Protein AF-A0A146LK96-F1 (afdb_monomer_lite)

Radius of gyration: 22.68 Å; chains: 1; bounding box: 62×54×63 Å

Secondary structure (DSSP, 8-state):
-EEETTEEEEEE---SSS---TTS-TT-EEEEEETTT--EEEEEE-SS-EEEEES--TT-EETTEEEEEEEESTT-EEEEETTT--EEEE---SSSPPPSEEPPPEEE--SSSSSS-EEEEEEE-STT-EEEEEE-TTT--EEE-PBPPTT-SEEEEEEEETTTTEEEEEEE-SSS-PPPEEEEEEGGGTS--PPPPTTGGGG----HHHHHHHHH-TTEETTEEEEEEEES-TTTT-EEEEEEE-TT--EEEEEEEETEEEPPPEEEEETTTEEEEEEEEEEEE--TT--EETTEEEEEEEEEEEEEEE-TT--EEEEEEEEEEEEEEEETTEEES-GGGGGGSEEEE-SSSSSPPEEEEEEEEEE-SSS-GGG---GGGGGG-EEEEEEEEE-HHHHHHHHHHHHHT-

Organism: Lygus hesperus (NCBI:txid30085)

Structure (mmCIF, N/CA/C/O backbone):
data_AF-A0A146LK96-F1
#
_entry.id   AF-A0A146LK96-F1
#
loop_
_atom_site.group_PDB
_atom_site.id
_atom_site.type_symbol
_atom_site.label_atom_id
_atom_site.label_alt_id
_atom_site.label_comp_id
_atom_site.label_asym_id
_atom_site.label_entity_id
_atom_site.label_seq_id
_atom_site.pdbx_PDB_ins_code
_atom_site.Cartn_x
_atom_site.Cartn_y
_atom_site.Cartn_z
_atom_site.occupancy
_atom_site.B_iso_or_equiv
_atom_site.auth_seq_id
_atom_site.auth_comp_id
_atom_site.auth_asym_id
_atom_site.auth_atom_id
_atom_site.pdbx_PDB_model_num
ATOM 1 N N . MET A 1 1 ? -0.748 -5.643 -0.267 1.00 84.88 1 MET A N 1
ATOM 2 C CA . MET A 1 1 ? -0.883 -7.113 -0.404 1.00 84.88 1 MET A CA 1
ATOM 3 C C . MET A 1 1 ? -1.086 -7.714 0.970 1.00 84.88 1 MET A C 1
ATOM 5 O O . MET A 1 1 ? -0.495 -7.195 1.906 1.00 84.88 1 MET A O 1
ATOM 9 N N . HIS A 1 2 ? -1.864 -8.790 1.084 1.00 86.25 2 HIS A N 1
ATOM 10 C CA . HIS A 1 2 ? -2.071 -9.512 2.345 1.00 86.25 2 HIS A CA 1
ATOM 11 C C . HIS A 1 2 ? -2.011 -11.022 2.123 1.00 86.25 2 HIS A C 1
ATOM 13 O O . HIS A 1 2 ? -2.404 -11.497 1.060 1.00 86.25 2 HIS A O 1
ATOM 19 N N . VAL A 1 3 ? -1.558 -11.764 3.135 1.00 86.00 3 VAL A N 1
ATOM 20 C CA . VAL A 1 3 ? -1.613 -13.230 3.151 1.00 86.00 3 VAL A CA 1
ATOM 21 C C . VAL A 1 3 ? -2.747 -13.662 4.071 1.00 86.00 3 VAL A C 1
ATOM 23 O O . VAL A 1 3 ? -2.776 -13.295 5.244 1.00 86.00 3 VAL A O 1
ATOM 26 N N . VAL A 1 4 ? -3.704 -14.420 3.538 1.00 84.31 4 VAL A N 1
ATOM 27 C CA . VAL A 1 4 ? -4.855 -14.925 4.293 1.00 84.31 4 VAL A CA 1
ATOM 28 C C . VAL A 1 4 ? -5.113 -16.374 3.912 1.00 84.31 4 VAL A C 1
ATOM 30 O O . VAL A 1 4 ? -5.355 -16.673 2.748 1.00 84.31 4 VAL A O 1
ATOM 33 N N . GLY A 1 5 ? -5.050 -17.284 4.888 1.00 79.31 5 GLY A N 1
ATOM 34 C CA . GLY A 1 5 ? -5.315 -18.709 4.655 1.00 79.31 5 GLY A CA 1
ATOM 35 C C . GLY A 1 5 ? -4.403 -19.346 3.597 1.00 79.31 5 GLY A C 1
ATOM 36 O O . GLY A 1 5 ? -4.857 -20.211 2.857 1.00 79.31 5 GLY A O 1
ATOM 37 N N . GLY A 1 6 ? -3.152 -18.882 3.478 1.00 81.19 6 GLY A N 1
ATOM 38 C CA . GLY A 1 6 ? -2.201 -19.334 2.451 1.00 81.19 6 GLY A CA 1
ATOM 39 C C . GLY A 1 6 ? -2.400 -18.708 1.063 1.00 81.19 6 GLY A C 1
ATOM 40 O O . GLY A 1 6 ? -1.667 -19.040 0.133 1.00 81.19 6 GLY A O 1
ATOM 41 N N . ASN A 1 7 ? -3.359 -17.790 0.907 1.00 88.06 7 ASN A N 1
ATOM 42 C CA . ASN A 1 7 ? -3.578 -17.045 -0.329 1.00 88.06 7 ASN A CA 1
ATOM 43 C C . ASN A 1 7 ? -2.956 -15.654 -0.235 1.00 88.06 7 ASN A C 1
ATOM 45 O O . ASN A 1 7 ? -3.128 -14.950 0.760 1.00 88.06 7 ASN A O 1
ATOM 49 N N . LEU A 1 8 ? -2.288 -15.232 -1.302 1.00 90.62 8 LEU A N 1
ATOM 50 C CA . LEU A 1 8 ? -1.849 -13.863 -1.506 1.00 90.62 8 LEU A CA 1
ATOM 51 C C . LEU A 1 8 ? -2.967 -13.063 -2.175 1.00 90.62 8 LEU A C 1
ATOM 53 O O . LEU A 1 8 ? -3.308 -13.307 -3.330 1.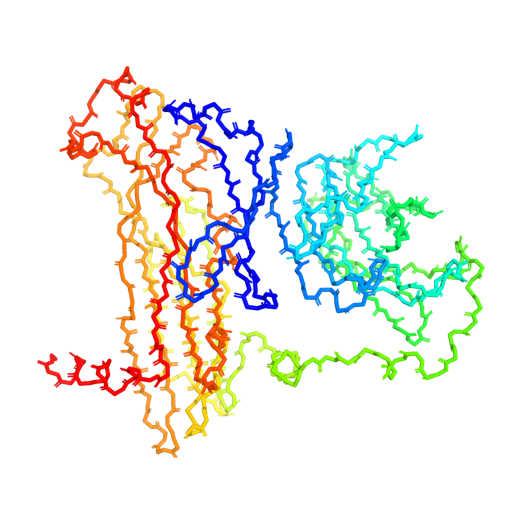00 90.62 8 LEU A O 1
ATOM 57 N N . ILE A 1 9 ? -3.505 -12.078 -1.464 1.00 91.50 9 ILE A N 1
ATOM 58 C CA . ILE A 1 9 ? -4.578 -11.208 -1.943 1.00 91.50 9 ILE A CA 1
ATOM 59 C C . ILE A 1 9 ? -3.995 -9.837 -2.288 1.00 91.50 9 ILE A C 1
ATOM 61 O O . ILE A 1 9 ? -3.316 -9.197 -1.471 1.00 91.50 9 ILE A O 1
ATOM 65 N N . THR A 1 10 ? -4.257 -9.369 -3.509 1.00 90.19 10 THR A N 1
ATOM 66 C CA . THR A 1 10 ? -3.760 -8.075 -3.985 1.00 90.19 10 THR A CA 1
ATOM 67 C C . THR A 1 10 ? -4.727 -7.360 -4.913 1.00 90.19 10 THR A C 1
ATOM 69 O O . THR A 1 10 ? -5.540 -7.968 -5.602 1.00 90.19 10 THR A O 1
ATOM 72 N N . ILE A 1 11 ? -4.593 -6.039 -4.949 1.00 90.88 11 ILE A N 1
ATOM 73 C CA . ILE A 1 11 ? -5.213 -5.186 -5.953 1.00 90.88 11 ILE A CA 1
ATOM 74 C C . ILE A 1 11 ? -4.393 -5.253 -7.242 1.00 90.88 11 ILE A C 1
ATOM 76 O O . ILE A 1 11 ? -3.165 -5.165 -7.189 1.00 90.88 11 ILE A O 1
ATOM 80 N N . LEU A 1 12 ? -5.079 -5.338 -8.382 1.00 89.88 12 LEU A N 1
ATOM 81 C CA . LEU A 1 12 ? -4.515 -5.094 -9.708 1.00 89.88 12 LEU A CA 1
ATOM 82 C C . LEU A 1 12 ? -5.312 -3.996 -10.415 1.00 89.88 12 LEU A C 1
ATOM 84 O O . LEU A 1 12 ? -6.538 -3.936 -10.311 1.00 89.88 12 LEU A O 1
ATOM 88 N N . HIS A 1 13 ? -4.622 -3.150 -11.174 1.00 87.62 13 HIS A N 1
ATOM 89 C CA . HIS A 1 13 ? -5.243 -2.112 -11.998 1.00 87.62 13 HIS A CA 1
ATOM 90 C C . HIS A 1 13 ? -5.208 -2.488 -13.468 1.00 87.62 13 HIS A C 1
ATOM 92 O O . HIS A 1 13 ? -4.282 -3.156 -13.924 1.00 87.62 13 HIS A O 1
ATOM 98 N N . ASN A 1 14 ? -6.203 -2.016 -14.214 1.00 87.62 14 ASN A N 1
ATOM 99 C CA . ASN A 1 14 ? -6.182 -2.133 -15.662 1.00 87.62 14 ASN A CA 1
ATOM 100 C C . ASN A 1 14 ? -5.191 -1.131 -16.274 1.00 87.62 14 ASN A C 1
ATOM 102 O O . ASN A 1 14 ? -4.849 -0.110 -15.669 1.00 87.62 14 ASN A O 1
ATOM 106 N N . ALA A 1 15 ? -4.733 -1.427 -17.485 1.00 89.00 15 ALA A N 1
ATOM 107 C CA . ALA A 1 15 ? -3.847 -0.555 -18.231 1.00 89.00 15 ALA A CA 1
ATOM 108 C C . ALA A 1 15 ? -4.572 0.744 -18.615 1.00 89.00 15 ALA A C 1
ATOM 110 O O . ALA A 1 15 ? -5.647 0.718 -19.213 1.00 89.00 15 ALA A O 1
ATOM 111 N N . ARG A 1 16 ? -3.979 1.890 -18.269 1.00 87.56 16 ARG A N 1
ATOM 112 C CA . ARG A 1 16 ? -4.453 3.214 -18.692 1.00 87.56 16 ARG A CA 1
ATOM 113 C C . ARG A 1 16 ? -4.063 3.509 -20.137 1.00 87.56 16 ARG A C 1
ATOM 115 O O . ARG A 1 16 ? -4.806 4.172 -20.854 1.00 87.56 16 ARG A O 1
ATOM 122 N N . TRP A 1 17 ? -2.907 3.002 -20.553 1.00 88.50 17 TRP A N 1
ATOM 123 C CA . TRP A 1 17 ? -2.416 3.069 -21.921 1.00 88.50 17 TRP A CA 1
ATOM 124 C C . TRP A 1 17 ? -2.195 1.663 -22.470 1.00 88.50 17 TRP A C 1
ATOM 126 O O . TRP A 1 17 ? -1.973 0.716 -21.721 1.00 88.50 17 TRP A O 1
ATOM 136 N N . GLY A 1 18 ? -2.204 1.538 -23.793 1.00 85.88 18 GLY A N 1
ATOM 137 C CA . GLY A 1 18 ? -1.916 0.273 -24.456 1.00 85.88 18 GLY A CA 1
ATOM 138 C C . GLY A 1 18 ? -3.118 -0.648 -24.603 1.00 85.88 18 GLY A C 1
ATOM 139 O O . GLY A 1 18 ? -4.247 -0.192 -24.794 1.00 85.88 18 GLY A O 1
ATOM 140 N N . VAL A 1 19 ? -2.849 -1.951 -24.608 1.00 83.00 19 VAL A N 1
ATOM 141 C CA . VAL A 1 19 ? -3.845 -2.980 -24.899 1.00 83.00 19 VAL A CA 1
ATOM 142 C C . VAL A 1 19 ? -4.764 -3.149 -23.696 1.00 83.00 19 VAL A C 1
ATOM 144 O O . VAL A 1 19 ? -4.361 -3.669 -22.656 1.00 83.00 19 VAL A O 1
ATOM 147 N N . ALA A 1 20 ? -6.027 -2.759 -23.860 1.00 71.44 20 ALA A N 1
ATOM 148 C CA . ALA A 1 20 ? -7.072 -3.114 -22.913 1.00 71.44 20 ALA A CA 1
ATOM 149 C C . ALA A 1 20 ? -7.399 -4.604 -23.064 1.00 71.44 20 ALA A C 1
ATOM 151 O O . ALA A 1 20 ? -7.833 -5.060 -24.125 1.00 71.44 20 ALA A O 1
ATOM 152 N N . LEU A 1 21 ? -7.188 -5.369 -21.999 1.00 76.62 21 LEU A N 1
ATOM 153 C CA . LEU A 1 21 ? -7.525 -6.786 -21.965 1.00 76.62 21 LEU A CA 1
ATOM 154 C C . LEU A 1 21 ? -9.000 -6.945 -21.539 1.00 76.62 21 LEU A C 1
ATOM 156 O O . LEU A 1 21 ? -9.352 -6.477 -20.457 1.00 76.62 21 LEU A O 1
ATOM 160 N N . PRO A 1 22 ? -9.866 -7.618 -22.331 1.00 71.50 22 PRO A N 1
ATOM 161 C CA . PRO A 1 22 ? -11.317 -7.672 -22.087 1.00 71.50 22 PRO A CA 1
ATOM 162 C C . PRO A 1 22 ? -11.734 -8.244 -20.725 1.00 71.50 22 PRO A C 1
ATOM 164 O O . PRO A 1 22 ? -12.821 -7.947 -20.240 1.00 71.50 22 PRO A O 1
ATOM 167 N N . HIS A 1 23 ? -10.881 -9.067 -20.110 1.00 74.44 23 HIS A N 1
ATOM 168 C CA . HIS A 1 23 ? -11.123 -9.669 -18.797 1.00 74.44 23 HIS A CA 1
ATOM 169 C C . HIS A 1 23 ? -11.017 -8.644 -17.646 1.00 74.44 23 HIS A C 1
ATOM 171 O O . HIS A 1 23 ? -11.586 -8.837 -16.567 1.00 74.44 23 HIS A O 1
ATOM 177 N N . PHE A 1 24 ? -10.300 -7.538 -17.853 1.00 79.69 24 PHE A N 1
ATOM 178 C CA . PHE A 1 24 ? -10.073 -6.540 -16.818 1.00 79.69 24 PHE A CA 1
ATOM 179 C C . PHE A 1 24 ? -11.104 -5.418 -16.926 1.00 79.69 24 PHE A C 1
ATOM 181 O O . PHE A 1 24 ? -11.207 -4.723 -17.937 1.00 79.69 24 PHE A O 1
ATOM 188 N N . SER A 1 25 ? -11.860 -5.219 -15.845 1.00 82.25 25 SER A N 1
ATOM 189 C CA . SER A 1 25 ? -12.738 -4.056 -15.695 1.00 82.25 25 SER A CA 1
ATOM 190 C C . SER A 1 25 ? -11.924 -2.752 -15.770 1.00 82.25 25 SER A C 1
ATOM 192 O O . SER A 1 25 ? -10.745 -2.764 -15.412 1.00 82.25 25 SER A O 1
ATOM 194 N N . PRO A 1 26 ? -12.508 -1.610 -16.184 1.00 80.56 26 PRO A N 1
ATOM 195 C CA . PRO A 1 26 ? -11.809 -0.322 -16.212 1.00 80.56 26 PRO A CA 1
ATOM 196 C C . PRO A 1 26 ? -11.127 0.051 -14.887 1.00 80.56 26 PRO A C 1
ATOM 198 O O . PRO A 1 26 ? -10.020 0.578 -14.896 1.00 80.56 26 PRO A O 1
ATOM 201 N N . GLY A 1 27 ? -11.751 -0.272 -13.748 1.00 83.44 27 GLY A N 1
ATOM 202 C CA . GLY A 1 27 ? -11.174 -0.037 -12.420 1.00 83.44 27 GLY A CA 1
ATOM 203 C C . GLY A 1 27 ? -10.098 -1.047 -12.005 1.00 83.44 27 GLY A C 1
ATOM 204 O O . GLY A 1 27 ? -9.412 -0.831 -11.013 1.00 83.44 27 GLY A O 1
ATOM 205 N N . GLY A 1 28 ? -9.911 -2.143 -12.741 1.00 90.69 28 GLY A N 1
ATOM 206 C CA . GLY A 1 28 ? -9.121 -3.285 -12.290 1.00 90.69 28 GLY A CA 1
ATOM 207 C C . GLY A 1 28 ? -9.921 -4.186 -11.349 1.00 90.69 28 GLY A C 1
ATOM 208 O O . GLY A 1 28 ? -11.074 -4.514 -11.638 1.00 90.69 28 GLY A O 1
ATOM 209 N N . GLY A 1 29 ? -9.311 -4.625 -10.251 1.00 93.25 29 GLY A N 1
ATOM 210 C CA . GLY A 1 29 ? -9.938 -5.580 -9.347 1.00 93.25 29 GLY A CA 1
ATOM 211 C C . GLY A 1 29 ? -9.038 -6.103 -8.236 1.00 93.25 29 GLY A C 1
ATOM 212 O O . GLY A 1 29 ? -7.952 -5.578 -7.985 1.00 93.25 29 GLY A O 1
ATOM 213 N N . VAL A 1 30 ? -9.518 -7.148 -7.571 1.00 94.19 30 VAL A N 1
ATOM 214 C CA . VAL A 1 30 ? -8.775 -7.900 -6.556 1.00 94.19 30 VAL A CA 1
ATOM 215 C C . VAL A 1 30 ? -8.559 -9.319 -7.053 1.00 94.19 30 VAL A C 1
ATOM 217 O O . VAL A 1 30 ? -9.504 -9.976 -7.482 1.00 94.19 30 VAL A O 1
ATOM 220 N N . ILE A 1 31 ? -7.322 -9.792 -6.968 1.00 93.75 31 ILE A N 1
ATOM 221 C CA . ILE A 1 31 ? -6.943 -11.171 -7.266 1.00 93.75 31 ILE A CA 1
ATOM 222 C C . ILE A 1 31 ? -6.518 -11.871 -5.979 1.00 93.75 31 ILE A C 1
ATOM 224 O O . ILE A 1 31 ? -5.893 -11.255 -5.108 1.00 93.75 31 ILE A O 1
ATOM 228 N N . ALA A 1 32 ? -6.830 -13.157 -5.878 1.00 94.25 32 ALA A N 1
ATOM 229 C CA . ALA A 1 32 ? -6.197 -14.056 -4.927 1.00 94.25 32 ALA A CA 1
ATOM 230 C C . ALA A 1 32 ? -5.365 -15.091 -5.678 1.00 94.25 32 ALA A C 1
ATOM 232 O O . ALA A 1 32 ? -5.856 -15.741 -6.600 1.00 94.25 32 ALA A O 1
ATOM 233 N N . LEU A 1 33 ? -4.112 -15.241 -5.261 1.00 92.94 33 LEU A N 1
ATOM 234 C CA . LEU A 1 33 ? -3.177 -16.232 -5.774 1.00 92.94 33 LEU A CA 1
ATOM 235 C C . LEU A 1 33 ? -2.846 -17.224 -4.667 1.00 92.94 33 LEU A C 1
ATOM 237 O O . LEU A 1 33 ? -2.623 -16.830 -3.523 1.00 92.94 33 LEU A O 1
ATOM 241 N N . LEU A 1 34 ? -2.772 -18.504 -4.995 1.00 90.62 34 LEU A N 1
ATOM 242 C CA . LEU A 1 34 ? -2.394 -19.523 -4.033 1.00 90.62 34 LEU A CA 1
ATOM 243 C C . LEU A 1 34 ? -0.894 -19.414 -3.742 1.00 90.62 34 LEU A C 1
ATOM 245 O O . LEU A 1 34 ? -0.073 -19.541 -4.647 1.00 90.62 34 LEU A O 1
ATOM 249 N N . GLY A 1 35 ? -0.511 -19.204 -2.482 1.00 85.62 35 GLY A N 1
ATOM 250 C CA . GLY A 1 35 ? 0.873 -18.894 -2.113 1.00 85.62 35 GLY A CA 1
ATOM 251 C C . GLY A 1 35 ? 1.894 -19.950 -2.546 1.00 85.62 35 GLY A C 1
ATOM 252 O O . GLY A 1 35 ? 3.006 -19.619 -2.945 1.00 85.62 35 GLY A O 1
ATOM 253 N N . LYS A 1 36 ? 1.492 -21.226 -2.551 1.00 84.31 36 LYS A N 1
ATOM 254 C CA . LYS A 1 36 ? 2.382 -22.360 -2.846 1.00 84.31 36 LYS A CA 1
ATOM 255 C C . LYS A 1 36 ? 2.868 -22.430 -4.300 1.00 84.31 36 LYS A C 1
ATOM 257 O O . LYS A 1 36 ? 3.924 -22.997 -4.554 1.00 84.31 36 LYS A O 1
ATOM 262 N N . ASN A 1 37 ? 2.070 -21.958 -5.259 1.00 87.75 37 ASN A N 1
ATOM 263 C CA . ASN A 1 37 ? 2.332 -22.159 -6.691 1.00 87.75 37 ASN A CA 1
ATOM 264 C C . ASN A 1 37 ? 1.938 -20.973 -7.584 1.00 87.75 37 ASN A C 1
ATOM 266 O O . ASN A 1 37 ? 2.290 -20.968 -8.759 1.00 87.75 37 ASN A O 1
ATOM 270 N N . GLY A 1 38 ? 1.259 -19.963 -7.040 1.00 89.25 38 GLY A N 1
ATOM 271 C CA . GLY A 1 38 ? 0.837 -18.772 -7.767 1.00 89.25 38 GLY A CA 1
ATOM 272 C C . GLY A 1 38 ? -0.411 -18.956 -8.629 1.00 89.25 38 GLY A C 1
ATOM 273 O O . GLY A 1 38 ? -0.715 -18.051 -9.402 1.00 89.25 38 GLY A O 1
ATOM 274 N N . ASP A 1 39 ? -1.131 -20.078 -8.512 1.00 93.06 39 ASP A N 1
ATOM 275 C CA . ASP A 1 39 ? -2.375 -20.290 -9.261 1.00 93.06 39 ASP A CA 1
ATOM 276 C C . ASP A 1 39 ? -3.440 -19.265 -8.852 1.00 93.06 39 ASP A C 1
ATOM 278 O O . ASP A 1 39 ? -3.575 -18.930 -7.672 1.00 93.06 39 ASP A O 1
ATOM 282 N N . GLU A 1 40 ? -4.230 -18.792 -9.818 1.00 93.75 40 GLU A N 1
ATOM 283 C CA . GLU A 1 40 ? -5.379 -17.934 -9.532 1.00 93.75 40 GLU A CA 1
ATOM 284 C C . GLU A 1 40 ? -6.447 -18.721 -8.764 1.00 93.75 40 GLU A C 1
ATOM 286 O O . GLU A 1 40 ? -6.955 -19.739 -9.232 1.00 93.75 40 GLU A O 1
ATOM 291 N N . VAL A 1 41 ? -6.796 -18.222 -7.579 1.00 94.44 41 VAL A N 1
ATOM 292 C CA . VAL A 1 41 ? -7.909 -18.735 -6.775 1.00 94.44 41 VAL A CA 1
ATOM 293 C C . VAL A 1 41 ? -9.206 -18.055 -7.199 1.00 94.44 41 VAL A C 1
ATOM 295 O O . VAL A 1 41 ? -10.214 -18.723 -7.417 1.00 94.44 41 VAL A O 1
ATOM 298 N N . TYR A 1 42 ? -9.183 -16.724 -7.313 1.00 94.94 42 TYR A N 1
ATOM 299 C CA . TYR A 1 42 ? -10.301 -15.938 -7.826 1.00 94.94 42 TYR A CA 1
ATOM 300 C C . TYR A 1 42 ? -9.849 -14.571 -8.355 1.00 94.94 42 TYR A C 1
ATOM 302 O O . TYR A 1 42 ? -8.858 -13.996 -7.892 1.00 94.94 42 TYR A O 1
ATOM 310 N N . TRP A 1 43 ? -10.674 -14.005 -9.239 1.00 94.19 43 TRP A N 1
ATOM 311 C CA . TRP A 1 43 ? -10.613 -12.621 -9.701 1.00 94.19 43 TRP A CA 1
ATOM 312 C C . TRP A 1 43 ? -11.939 -11.897 -9.443 1.00 94.19 43 TRP A C 1
ATOM 314 O O . TRP A 1 43 ? -13.004 -12.338 -9.875 1.00 94.19 43 TRP A O 1
ATOM 324 N N . VAL A 1 44 ? -11.868 -10.742 -8.780 1.00 94.31 44 VAL A N 1
ATOM 325 C CA . VAL A 1 44 ? -13.012 -9.862 -8.515 1.00 94.31 44 VAL A CA 1
ATOM 326 C C . VAL A 1 44 ? -12.832 -8.560 -9.272 1.00 94.31 44 VAL A C 1
ATOM 328 O O . VAL A 1 44 ? -12.083 -7.676 -8.855 1.00 94.31 44 VAL A O 1
ATOM 331 N N . ALA A 1 45 ? -13.549 -8.428 -10.384 1.00 93.06 45 ALA A N 1
ATOM 332 C CA . ALA A 1 45 ? -13.553 -7.216 -11.188 1.00 93.06 45 ALA A CA 1
ATOM 333 C C . ALA A 1 45 ? -14.266 -6.064 -10.457 1.00 93.06 45 ALA A C 1
ATOM 335 O O . ALA A 1 45 ? -15.398 -6.210 -9.995 1.00 93.06 45 ALA A O 1
ATOM 336 N N . LEU A 1 46 ? -13.625 -4.894 -10.401 1.00 91.75 46 LEU A N 1
ATOM 337 C CA . LEU A 1 46 ? -14.169 -3.688 -9.780 1.00 91.75 46 LEU A CA 1
ATOM 338 C C . LEU A 1 46 ? -14.356 -2.589 -10.821 1.00 91.75 46 LEU A C 1
ATOM 340 O O . LEU A 1 46 ? -13.456 -2.282 -11.602 1.00 91.75 46 LEU A O 1
ATOM 344 N N . SER A 1 47 ? -15.537 -1.972 -10.836 1.00 88.00 47 SER A N 1
ATOM 345 C CA . SER A 1 47 ? -15.849 -0.863 -11.750 1.00 88.00 47 SER A CA 1
ATOM 346 C C . SER A 1 47 ? -15.163 0.449 -11.357 1.00 88.00 47 SER A C 1
ATOM 348 O O . SER A 1 47 ? -15.075 1.361 -12.170 1.00 88.00 47 SER A O 1
ATOM 350 N N . VAL A 1 48 ? -14.715 0.553 -10.105 1.00 89.12 48 VAL A N 1
ATOM 351 C CA . VAL A 1 48 ? -14.001 1.704 -9.540 1.00 89.12 48 VAL A CA 1
ATOM 352 C C . VAL A 1 48 ? -12.562 1.293 -9.275 1.00 89.12 48 VAL A C 1
ATOM 354 O O . VAL A 1 48 ? -12.328 0.149 -8.896 1.00 89.12 48 VAL A O 1
ATOM 357 N N . MET A 1 49 ? -11.618 2.218 -9.449 1.00 88.94 49 MET A N 1
ATOM 358 C CA . MET A 1 49 ? -10.211 1.971 -9.156 1.00 88.94 49 MET A CA 1
ATOM 359 C C . MET A 1 49 ? -10.005 1.750 -7.645 1.00 88.94 49 MET A C 1
ATOM 361 O O . MET A 1 49 ? -10.200 2.685 -6.859 1.00 88.94 49 MET A O 1
ATOM 365 N N . PRO A 1 50 ? -9.631 0.536 -7.202 1.00 91.06 50 PRO A N 1
ATOM 366 C CA . PRO A 1 50 ? -9.299 0.279 -5.808 1.00 91.06 50 PRO A CA 1
ATOM 367 C C . PRO A 1 50 ? -7.943 0.918 -5.485 1.00 91.06 50 PRO A C 1
ATOM 369 O O . PRO A 1 50 ? -7.001 0.831 -6.263 1.00 91.06 50 PRO A O 1
ATOM 372 N N . ARG A 1 51 ? -7.817 1.576 -4.340 1.00 86.38 51 ARG A N 1
ATOM 373 C CA . ARG A 1 51 ? -6.588 2.251 -3.900 1.00 86.38 51 ARG A CA 1
ATOM 374 C C . ARG A 1 51 ? -5.886 1.522 -2.769 1.00 86.38 51 ARG A C 1
ATOM 376 O O . ARG A 1 51 ? -4.670 1.625 -2.649 1.00 86.38 51 ARG A O 1
ATOM 383 N N . TYR A 1 52 ? -6.653 0.815 -1.951 1.00 87.06 52 TYR A N 1
ATOM 384 C CA . TYR A 1 52 ? -6.169 0.187 -0.737 1.00 87.06 52 TYR A CA 1
ATOM 385 C C . TYR A 1 52 ? -6.975 -1.074 -0.443 1.00 87.06 52 TYR A C 1
ATOM 387 O O . TYR A 1 52 ? -8.181 -1.126 -0.699 1.00 87.06 52 TYR A O 1
ATOM 395 N N . ILE A 1 53 ? -6.296 -2.090 0.074 1.00 87.56 53 ILE A N 1
ATOM 396 C CA . ILE A 1 53 ? -6.908 -3.318 0.571 1.00 87.56 53 ILE A CA 1
ATOM 397 C C . ILE A 1 53 ? -6.301 -3.624 1.930 1.00 87.56 53 ILE A C 1
ATOM 399 O O . ILE A 1 53 ? -5.092 -3.478 2.091 1.00 87.56 53 ILE A O 1
ATOM 403 N N . ASP A 1 54 ? -7.137 -4.055 2.866 1.00 85.31 54 ASP A N 1
ATOM 404 C CA . ASP A 1 54 ? -6.722 -4.482 4.195 1.00 85.31 54 ASP A CA 1
ATOM 405 C C . ASP A 1 54 ? -7.472 -5.742 4.608 1.00 85.31 54 ASP A C 1
ATOM 407 O O . ASP A 1 54 ? -8.691 -5.737 4.759 1.00 85.31 54 ASP A O 1
ATOM 411 N N . CYS A 1 55 ? -6.730 -6.835 4.770 1.00 82.50 55 CYS A N 1
ATOM 412 C CA . CYS A 1 55 ? -7.257 -8.108 5.257 1.00 82.50 55 CYS A CA 1
ATOM 413 C C . CYS A 1 55 ? -6.856 -8.413 6.710 1.00 82.50 55 CYS A C 1
ATOM 415 O O . CYS A 1 55 ? -7.091 -9.522 7.188 1.00 82.50 55 CYS A O 1
ATOM 417 N N . SER A 1 56 ? -6.200 -7.473 7.386 1.00 73.69 56 SER A N 1
ATOM 418 C CA . SER A 1 56 ? -5.792 -7.529 8.795 1.00 73.69 56 SER A CA 1
ATOM 419 C C . SER A 1 56 ? -6.781 -6.837 9.731 1.00 73.69 56 SER A C 1
ATOM 421 O O . SER A 1 56 ? -6.541 -6.783 10.929 1.00 73.69 56 SER A O 1
ATOM 423 N N . ILE A 1 57 ? -7.922 -6.349 9.238 1.00 65.81 57 ILE A N 1
ATOM 424 C CA . ILE A 1 57 ? -9.014 -5.902 10.111 1.00 65.81 57 ILE A CA 1
ATOM 425 C C . ILE A 1 57 ? -9.617 -7.149 10.779 1.00 65.81 57 ILE A C 1
ATOM 427 O O . ILE A 1 57 ? -10.508 -7.808 10.241 1.00 65.81 57 ILE A O 1
ATOM 431 N N . LEU A 1 58 ? -9.018 -7.499 11.920 1.00 53.31 58 LEU A N 1
ATOM 432 C CA . LEU A 1 58 ? -9.030 -8.808 12.582 1.00 53.31 58 LEU A CA 1
ATOM 433 C C . LEU A 1 58 ? -10.426 -9.350 12.898 1.00 53.31 58 LEU A C 1
ATOM 435 O O . LEU A 1 58 ? -10.619 -10.564 12.872 1.00 53.31 58 LEU A O 1
ATOM 439 N N . ASP A 1 59 ? -11.401 -8.465 13.085 1.00 51.53 59 ASP A N 1
ATOM 440 C CA . ASP A 1 59 ? -12.732 -8.831 13.567 1.00 51.53 59 ASP A CA 1
ATOM 441 C C . ASP A 1 59 ? -13.854 -8.573 12.555 1.00 51.53 59 ASP A C 1
ATOM 443 O O . ASP A 1 59 ? -15.028 -8.762 12.886 1.00 51.53 59 ASP A O 1
ATOM 447 N N . LEU A 1 60 ? -13.541 -8.214 11.297 1.00 53.62 60 LEU A N 1
ATOM 448 C CA . LEU A 1 60 ? -14.562 -8.204 10.241 1.00 53.62 60 LEU A CA 1
ATOM 449 C C . LEU A 1 60 ? -14.826 -9.642 9.769 1.00 53.62 60 LEU A C 1
ATOM 451 O O . LEU A 1 60 ? -14.534 -10.049 8.643 1.00 53.62 60 LEU A O 1
ATOM 455 N N . VAL A 1 61 ? -15.354 -10.441 10.692 1.00 55.31 61 VAL A N 1
ATOM 456 C CA . VAL A 1 61 ? -15.896 -11.764 10.439 1.00 55.31 61 VAL A CA 1
ATOM 457 C C . VAL A 1 61 ? -17.343 -11.565 10.042 1.00 55.31 61 VAL A C 1
ATOM 459 O O . VAL A 1 61 ? -18.233 -11.482 10.886 1.00 55.31 61 VAL A O 1
ATOM 462 N N . VAL A 1 62 ? -17.590 -11.482 8.742 1.00 51.94 62 VAL A N 1
ATOM 463 C CA . VAL A 1 62 ? -18.962 -11.433 8.245 1.00 51.94 62 VAL A CA 1
ATOM 464 C C . VAL A 1 62 ? -19.339 -12.836 7.794 1.00 51.94 62 VAL A C 1
ATOM 466 O O . VAL A 1 62 ? -18.694 -13.416 6.922 1.00 51.94 62 VAL A O 1
ATOM 469 N N . ASN A 1 63 ? -20.367 -13.408 8.425 1.00 54.00 63 ASN A N 1
ATOM 470 C CA . ASN A 1 63 ? -20.820 -14.787 8.199 1.00 54.00 63 ASN A CA 1
ATOM 471 C C . ASN A 1 63 ? -19.741 -15.859 8.469 1.00 54.00 63 ASN A C 1
ATOM 473 O O . ASN A 1 63 ? -19.594 -16.796 7.687 1.00 54.00 63 ASN A O 1
ATOM 477 N N . ASN A 1 64 ? -18.986 -15.738 9.568 1.00 60.66 64 ASN A N 1
ATOM 478 C CA . ASN A 1 64 ? -17.917 -16.676 9.965 1.00 60.66 64 ASN A CA 1
ATOM 479 C C . ASN A 1 64 ? -16.721 -16.765 8.994 1.00 60.66 64 ASN A C 1
ATOM 481 O O . ASN A 1 64 ? -15.941 -17.713 9.070 1.00 60.66 64 ASN A O 1
ATOM 485 N N . ALA A 1 65 ? -16.545 -15.785 8.104 1.00 64.31 65 ALA A N 1
ATOM 486 C CA . ALA A 1 65 ? -15.403 -15.712 7.200 1.00 64.31 65 ALA A CA 1
ATOM 487 C C . ALA A 1 65 ? -14.625 -14.406 7.385 1.00 64.31 65 ALA A C 1
ATOM 489 O O . ALA A 1 65 ? -15.214 -13.328 7.455 1.00 64.31 65 ALA A O 1
ATOM 490 N N . LYS A 1 66 ? -13.291 -14.509 7.414 1.00 75.50 66 LYS A N 1
ATOM 491 C CA . LYS A 1 66 ? -12.384 -13.357 7.434 1.00 75.50 66 LYS A CA 1
ATOM 492 C C . LYS A 1 66 ? -12.577 -12.532 6.160 1.00 75.50 66 LYS A C 1
ATOM 494 O O . LYS A 1 66 ? -12.498 -13.075 5.050 1.00 75.50 66 LYS A O 1
ATOM 499 N N . ALA A 1 67 ? -12.828 -11.239 6.307 1.00 83.75 67 ALA A N 1
ATOM 500 C CA . ALA A 1 67 ? -13.015 -10.334 5.185 1.00 83.75 67 ALA A CA 1
ATOM 501 C C . ALA A 1 67 ? -11.801 -9.423 4.964 1.00 83.75 67 ALA A C 1
ATOM 503 O O . ALA A 1 67 ? -11.052 -9.112 5.884 1.00 83.75 67 ALA A O 1
ATOM 504 N N . CYS A 1 68 ? -11.631 -8.981 3.723 1.00 88.19 68 CYS A N 1
ATOM 505 C CA . CYS A 1 68 ? -10.755 -7.884 3.352 1.00 88.19 68 CYS A CA 1
ATOM 506 C C . CYS A 1 68 ? -11.600 -6.645 3.083 1.00 88.19 68 CYS A C 1
ATOM 508 O O . CYS A 1 68 ? -12.571 -6.708 2.326 1.00 88.19 68 CYS A O 1
ATOM 510 N N . LEU A 1 69 ? -11.210 -5.508 3.636 1.00 89.69 69 LEU A N 1
ATOM 511 C CA . LEU A 1 69 ? -11.774 -4.227 3.268 1.00 89.69 69 LEU A CA 1
ATOM 512 C C . LEU A 1 69 ? -11.069 -3.694 2.021 1.00 89.69 69 LEU A C 1
ATOM 514 O O . LEU A 1 69 ? -9.845 -3.650 1.962 1.00 89.69 69 LEU A O 1
ATOM 518 N N . ILE A 1 70 ? -11.843 -3.262 1.034 1.00 91.56 70 ILE A N 1
ATOM 519 C CA . ILE A 1 70 ? -11.351 -2.616 -0.182 1.00 91.56 70 ILE A CA 1
ATOM 520 C C . ILE A 1 70 ? -11.827 -1.174 -0.169 1.00 91.56 70 ILE A C 1
ATOM 522 O O . ILE A 1 70 ? -13.021 -0.922 -0.006 1.00 91.56 70 ILE A O 1
ATOM 526 N N . ILE A 1 71 ? -10.907 -0.247 -0.406 1.00 89.75 71 ILE A N 1
ATOM 527 C CA . ILE A 1 71 ? -11.179 1.184 -0.521 1.00 89.75 71 ILE A CA 1
ATOM 528 C C . ILE A 1 71 ? -10.736 1.637 -1.899 1.00 89.75 71 ILE A C 1
ATOM 530 O O . ILE A 1 71 ? -9.660 1.261 -2.362 1.00 89.75 71 ILE A O 1
ATOM 534 N N . GLY A 1 72 ? -11.554 2.441 -2.562 1.00 88.94 72 GLY A N 1
ATOM 535 C CA . GLY A 1 72 ? -11.295 2.941 -3.904 1.00 88.94 72 GLY A CA 1
ATOM 536 C C . GLY A 1 72 ? -11.616 4.418 -4.057 1.00 88.94 72 GLY A C 1
ATOM 537 O O . GLY A 1 72 ? -11.828 5.150 -3.092 1.00 88.94 72 GLY A O 1
ATOM 538 N N . GLU A 1 73 ? -11.628 4.862 -5.305 1.00 87.50 73 GLU A N 1
ATOM 539 C CA . GLU A 1 73 ? -11.979 6.237 -5.655 1.00 87.50 73 GLU A CA 1
ATOM 540 C C . GLU A 1 73 ? -13.427 6.592 -5.318 1.00 87.50 73 GLU A C 1
ATOM 542 O O . GLU A 1 73 ? -14.291 5.722 -5.213 1.00 87.50 73 GLU A O 1
ATOM 547 N N . ASN A 1 74 ? -13.696 7.895 -5.183 1.00 87.31 74 ASN A N 1
ATOM 548 C CA . ASN A 1 74 ? -15.043 8.438 -4.979 1.00 87.31 74 ASN A CA 1
ATOM 549 C C . ASN A 1 74 ? -15.776 7.803 -3.787 1.00 87.31 74 ASN A C 1
ATOM 551 O O . ASN A 1 74 ? -16.965 7.498 -3.872 1.00 87.31 74 ASN A O 1
ATOM 555 N N . GLY A 1 75 ? -15.042 7.540 -2.702 1.00 87.00 75 GLY A N 1
ATOM 556 C CA . GLY A 1 75 ? -15.616 6.974 -1.485 1.00 87.00 75 GLY A CA 1
ATOM 557 C C . GLY A 1 75 ? -15.965 5.492 -1.559 1.00 87.00 75 GLY A C 1
ATOM 558 O O . GLY A 1 75 ? -16.641 4.996 -0.660 1.00 87.00 75 GLY A O 1
ATOM 559 N N . TYR A 1 76 ? -15.542 4.778 -2.609 1.00 90.62 76 TYR A N 1
ATOM 560 C CA . TYR A 1 76 ? -15.813 3.351 -2.734 1.00 90.62 76 TYR A CA 1
ATOM 561 C C . TYR A 1 76 ? -15.259 2.589 -1.527 1.00 90.62 76 TYR A C 1
ATOM 563 O O . TYR A 1 76 ? -14.068 2.673 -1.230 1.00 90.62 76 TYR A O 1
ATOM 571 N N . MET A 1 77 ? -16.117 1.803 -0.876 1.00 91.31 77 MET A N 1
ATOM 572 C CA . MET A 1 77 ? -15.738 0.905 0.209 1.00 91.31 77 MET A CA 1
ATOM 573 C C . MET A 1 77 ? -16.572 -0.379 0.147 1.00 91.31 77 MET A C 1
ATOM 575 O O . MET A 1 77 ? -17.796 -0.328 -0.020 1.00 91.31 77 MET A O 1
ATOM 579 N N . SER A 1 78 ? -15.919 -1.533 0.266 1.00 92.19 78 SER A N 1
ATOM 580 C CA . SER A 1 78 ? -16.582 -2.842 0.271 1.00 92.19 78 SER A CA 1
ATOM 581 C C . SER A 1 78 ? -15.823 -3.866 1.101 1.00 92.19 78 SER A C 1
ATOM 583 O O . SER A 1 78 ? -14.593 -3.860 1.082 1.00 92.19 78 SER A O 1
ATOM 585 N N . ALA A 1 79 ? -16.539 -4.798 1.723 1.00 91.31 79 ALA A N 1
ATOM 586 C CA . ALA A 1 79 ? -15.951 -5.993 2.312 1.00 91.31 79 ALA A CA 1
ATOM 587 C C . ALA A 1 79 ? -15.983 -7.162 1.321 1.00 91.31 79 ALA A C 1
ATOM 589 O O . ALA A 1 79 ? -17.008 -7.452 0.703 1.00 91.31 79 ALA A O 1
ATOM 590 N N . LEU A 1 80 ? -14.855 -7.850 1.195 1.00 92.00 80 LEU A N 1
ATOM 591 C CA . LEU A 1 80 ? -14.633 -9.010 0.341 1.00 92.00 80 LEU A CA 1
ATOM 592 C C . LEU A 1 80 ? -14.357 -10.235 1.211 1.00 92.00 80 LEU A C 1
ATOM 594 O O . LE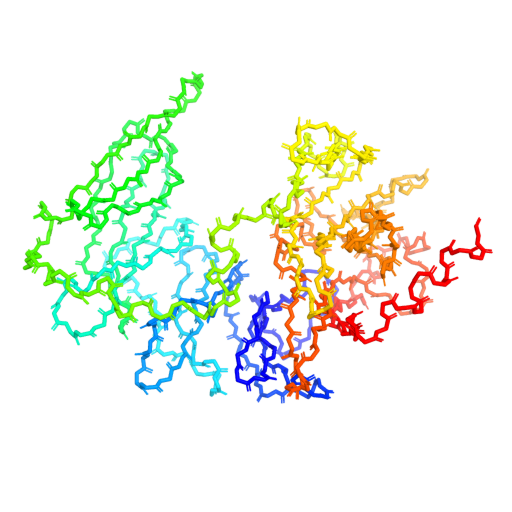U A 1 80 ? -13.487 -10.188 2.071 1.00 92.00 80 LEU A O 1
ATOM 598 N N . ASN A 1 81 ? -15.016 -11.359 0.951 1.00 89.31 81 ASN A N 1
ATOM 599 C CA . ASN A 1 81 ? -14.651 -12.632 1.563 1.00 89.31 81 ASN A CA 1
ATOM 600 C C . ASN A 1 81 ? -13.278 -13.085 1.037 1.00 89.31 81 ASN A C 1
ATOM 602 O O . ASN A 1 81 ? -13.137 -13.361 -0.155 1.00 89.31 81 ASN A O 1
ATOM 606 N N . SER A 1 82 ? -12.289 -13.179 1.930 1.00 86.81 82 SER A N 1
ATOM 607 C CA . SER A 1 82 ? -10.886 -13.476 1.587 1.00 86.81 82 SER A CA 1
ATOM 608 C C . SER A 1 82 ? -10.646 -14.881 1.018 1.00 86.81 82 SER A C 1
ATOM 610 O O . SER A 1 82 ? -9.592 -15.144 0.445 1.00 86.81 82 SER A O 1
ATOM 612 N N . VAL A 1 83 ? -11.611 -15.791 1.172 1.00 85.25 83 VAL A N 1
ATOM 613 C CA . VAL A 1 83 ? -11.517 -17.179 0.701 1.00 85.25 83 VAL A CA 1
ATOM 614 C C . VAL A 1 83 ? -12.344 -17.378 -0.566 1.00 85.25 83 VAL A C 1
ATOM 616 O O . VAL A 1 83 ? -11.855 -17.941 -1.539 1.00 85.25 83 VAL A O 1
ATOM 619 N N . ALA A 1 84 ? -13.595 -16.911 -0.564 1.00 88.19 84 ALA A N 1
ATOM 620 C CA . ALA A 1 84 ? -14.544 -17.167 -1.646 1.00 88.19 84 ALA A CA 1
ATOM 621 C C . ALA A 1 84 ? -14.491 -16.136 -2.786 1.00 88.19 84 ALA A C 1
ATOM 623 O O . ALA A 1 84 ? -15.097 -16.364 -3.829 1.00 88.19 84 ALA A O 1
ATOM 624 N N . GLY A 1 85 ? -13.846 -14.982 -2.589 1.00 91.38 85 GLY A N 1
ATOM 625 C CA . GLY A 1 85 ? -13.821 -13.924 -3.602 1.00 91.38 85 GLY A CA 1
ATOM 626 C C . GLY A 1 85 ? -15.173 -13.231 -3.808 1.00 91.38 85 GLY A C 1
ATOM 627 O O . GLY A 1 85 ? -15.420 -12.644 -4.857 1.00 91.38 85 GLY A O 1
ATOM 628 N N . LEU A 1 86 ? -16.075 -13.295 -2.826 1.00 91.44 86 LEU A N 1
ATOM 629 C CA . LEU A 1 86 ? -17.413 -12.703 -2.915 1.00 91.44 86 LEU A CA 1
ATOM 630 C C . LEU A 1 86 ? -17.477 -11.381 -2.152 1.00 91.44 86 LEU A C 1
ATOM 632 O O . LEU A 1 86 ? -17.084 -11.318 -0.985 1.00 91.44 86 LEU A O 1
ATOM 636 N N . ILE A 1 87 ? -18.001 -10.331 -2.791 1.00 91.88 87 ILE A N 1
ATOM 637 C CA . ILE A 1 87 ? -18.314 -9.073 -2.105 1.00 91.88 87 ILE A CA 1
ATOM 638 C C . ILE A 1 87 ? -19.465 -9.332 -1.135 1.00 91.88 87 ILE A C 1
ATOM 640 O O . ILE A 1 87 ? -20.559 -9.716 -1.538 1.00 91.88 87 ILE A O 1
ATOM 644 N N . ILE A 1 88 ? -19.186 -9.127 0.145 1.00 89.62 88 ILE A N 1
ATOM 645 C CA . ILE A 1 88 ? -20.109 -9.353 1.254 1.00 89.62 88 ILE A CA 1
ATOM 646 C C . ILE A 1 88 ? -21.082 -8.183 1.343 1.00 89.62 88 ILE A C 1
ATOM 648 O O . ILE A 1 88 ? -22.297 -8.359 1.361 1.00 89.62 88 ILE A O 1
ATOM 652 N N . TRP A 1 89 ? -20.523 -6.977 1.356 1.00 90.56 89 TRP A N 1
ATOM 653 C CA . TRP A 1 89 ? -21.264 -5.734 1.295 1.00 90.56 89 TRP A CA 1
ATOM 654 C C . TRP A 1 89 ? -20.440 -4.675 0.576 1.00 90.56 89 TRP A C 1
ATOM 656 O O . TRP A 1 89 ? -19.211 -4.733 0.496 1.00 90.56 89 TRP A O 1
ATOM 666 N N . LYS A 1 90 ? -21.142 -3.677 0.057 1.00 91.25 90 LYS A N 1
ATOM 667 C CA . LYS A 1 90 ? -20.576 -2.469 -0.529 1.00 91.25 90 LYS A CA 1
ATOM 668 C C . LYS A 1 90 ? -21.376 -1.302 0.016 1.00 91.25 90 LYS A C 1
ATOM 670 O O . LYS A 1 90 ? -22.604 -1.363 -0.005 1.00 91.25 90 LYS A O 1
ATOM 675 N N . ILE A 1 91 ? -20.699 -0.239 0.441 1.00 87.44 91 ILE A N 1
ATOM 676 C CA . ILE A 1 91 ? -21.399 0.965 0.885 1.00 87.44 91 ILE A CA 1
ATOM 677 C C . ILE A 1 91 ? -22.195 1.517 -0.297 1.00 87.44 91 ILE A C 1
ATOM 679 O O . ILE A 1 91 ? -21.642 1.949 -1.313 1.00 87.44 91 ILE A O 1
ATOM 683 N N . THR A 1 92 ? -23.517 1.490 -0.168 1.00 70.19 92 THR A N 1
ATOM 684 C CA . THR A 1 92 ? -24.428 2.180 -1.076 1.00 70.19 92 THR A CA 1
ATOM 685 C C . THR A 1 92 ? -24.935 3.427 -0.382 1.00 70.19 92 THR A C 1
ATOM 687 O O . THR A 1 92 ? -25.656 3.337 0.610 1.00 70.19 92 THR A O 1
ATOM 690 N N . ALA A 1 93 ? -24.585 4.595 -0.912 1.00 61.00 93 ALA A N 1
ATOM 691 C CA . ALA A 1 93 ? -25.148 5.854 -0.455 1.00 61.00 93 ALA A CA 1
ATOM 692 C C . ALA A 1 93 ? -26.599 5.953 -0.954 1.00 61.00 93 ALA A C 1
ATOM 694 O O . ALA A 1 93 ? -26.848 6.478 -2.035 1.00 61.00 93 ALA A O 1
ATOM 695 N N . LYS A 1 94 ? -27.550 5.373 -0.210 1.00 57.75 94 LYS A N 1
ATOM 696 C CA . LYS A 1 94 ? -28.975 5.453 -0.572 1.00 57.75 94 LYS A CA 1
ATOM 697 C C . LYS A 1 94 ? -29.496 6.894 -0.475 1.00 57.75 94 LYS A C 1
ATOM 699 O O . LYS A 1 94 ? -30.268 7.289 -1.336 1.00 57.75 94 LYS A O 1
ATOM 704 N N . ASP A 1 95 ? -28.973 7.691 0.467 1.00 54.94 95 ASP A N 1
ATOM 705 C CA . ASP A 1 95 ? -29.468 9.051 0.761 1.00 54.94 95 ASP A CA 1
ATOM 706 C C . ASP A 1 95 ? -28.365 10.105 1.026 1.00 54.94 95 ASP A C 1
ATOM 708 O O . ASP A 1 95 ? -28.641 11.206 1.506 1.00 54.94 95 ASP A O 1
ATOM 712 N N . SER A 1 96 ? -27.098 9.797 0.721 1.00 62.06 96 SER A N 1
ATOM 713 C CA . SER A 1 96 ? -25.962 10.713 0.922 1.00 62.06 96 SER A CA 1
ATOM 714 C C . SER A 1 96 ? -25.246 11.034 -0.387 1.00 62.06 96 SER A C 1
ATOM 716 O O . SER A 1 96 ? -25.149 10.165 -1.254 1.00 62.06 96 SER A O 1
ATOM 718 N N . PRO A 1 97 ? -24.663 12.240 -0.534 1.00 75.56 97 PRO A N 1
ATOM 719 C CA . PRO A 1 97 ? -23.668 12.458 -1.577 1.00 75.56 97 PRO A CA 1
ATOM 720 C C . PRO A 1 97 ? -22.531 11.435 -1.425 1.00 75.56 97 PRO A C 1
ATOM 722 O O . PRO A 1 97 ? -22.254 10.972 -0.320 1.00 75.56 97 PRO A O 1
ATOM 725 N N . GLN A 1 98 ? -21.872 11.079 -2.525 1.00 82.94 98 GLN A N 1
ATOM 726 C CA . GLN A 1 98 ? -20.642 10.288 -2.468 1.00 82.94 98 GLN A CA 1
ATOM 727 C C . GLN A 1 98 ? -19.487 11.200 -2.033 1.00 82.94 98 GLN A C 1
ATOM 729 O O . GLN A 1 98 ? -19.359 12.306 -2.577 1.00 82.94 98 GLN A O 1
ATOM 734 N N . PRO A 1 99 ? -18.658 10.799 -1.055 1.00 88.12 99 PRO A N 1
ATOM 735 C CA . PRO A 1 99 ? -17.479 11.573 -0.712 1.00 88.12 99 PRO A CA 1
ATOM 736 C C . PRO A 1 99 ? -16.462 11.519 -1.853 1.00 88.12 99 PRO A C 1
ATOM 738 O O . PRO A 1 99 ? -16.343 10.530 -2.573 1.00 88.12 99 PRO A O 1
ATOM 741 N N . GLN A 1 100 ? -15.690 12.591 -2.003 1.00 87.12 100 GLN A N 1
ATOM 742 C CA . GLN A 1 100 ? -14.581 12.637 -2.957 1.00 87.12 100 GLN A CA 1
ATOM 743 C C . GLN A 1 100 ? -13.462 11.681 -2.527 1.00 87.12 100 GLN A C 1
ATOM 745 O O . GLN A 1 100 ? -12.799 11.067 -3.362 1.00 87.12 100 GLN A O 1
ATOM 750 N N . ASN A 1 101 ? -13.251 11.559 -1.213 1.00 85.12 101 ASN A N 1
ATOM 751 C CA . ASN A 1 101 ? -12.232 10.701 -0.625 1.00 85.12 101 ASN A CA 1
ATOM 752 C C . ASN A 1 101 ? -12.646 10.240 0.781 1.00 85.12 101 ASN A C 1
ATOM 754 O O . ASN A 1 101 ? -13.336 10.972 1.498 1.00 85.12 101 ASN A O 1
ATOM 758 N N . VAL A 1 102 ? -12.180 9.057 1.172 1.00 89.00 102 VAL A N 1
ATOM 759 C CA . VAL A 1 102 ? -12.316 8.482 2.511 1.00 89.00 102 VAL A CA 1
ATOM 760 C C . VAL A 1 102 ? -10.962 7.974 2.997 1.00 89.00 102 VAL A C 1
ATOM 762 O O . VAL A 1 102 ? -10.165 7.474 2.204 1.00 89.00 102 VAL A O 1
ATOM 765 N N . ASP A 1 103 ? -10.703 8.100 4.293 1.00 86.44 103 ASP A N 1
ATOM 766 C CA . ASP A 1 103 ? -9.525 7.477 4.898 1.00 86.44 103 ASP A CA 1
ATOM 767 C C . ASP A 1 103 ? -9.725 5.969 5.070 1.00 86.44 103 ASP A C 1
ATOM 769 O O . ASP A 1 103 ? -10.854 5.461 5.054 1.00 86.44 103 ASP A O 1
ATOM 773 N N . VAL A 1 104 ? -8.617 5.254 5.276 1.00 82.81 104 VAL A N 1
ATOM 774 C CA . VAL A 1 104 ? -8.674 3.878 5.774 1.00 82.81 104 VAL A CA 1
ATOM 775 C C . VAL A 1 104 ? -9.427 3.895 7.106 1.00 82.81 104 VAL A C 1
ATOM 777 O O . VAL A 1 104 ? -9.019 4.636 8.003 1.00 82.81 104 VAL A O 1
ATOM 780 N N . PRO A 1 105 ? -10.553 3.170 7.236 1.00 87.25 105 PRO A N 1
ATOM 781 C CA . PRO A 1 105 ? -11.295 3.172 8.477 1.00 87.25 105 PRO A CA 1
ATOM 782 C C . PRO A 1 105 ? -10.515 2.440 9.558 1.00 87.25 105 PRO A C 1
ATOM 784 O O . PRO A 1 105 ? -9.785 1.487 9.289 1.00 87.25 105 PRO A O 1
ATOM 787 N N . ILE A 1 106 ? -10.753 2.857 10.791 1.00 84.75 106 ILE A N 1
ATOM 788 C CA . ILE A 1 106 ? -10.323 2.134 11.983 1.00 84.75 106 ILE A CA 1
ATOM 789 C C . ILE A 1 106 ? -11.523 1.398 12.574 1.00 84.75 106 ILE A C 1
ATOM 791 O O . ILE A 1 106 ? -12.661 1.864 12.460 1.00 84.75 106 ILE A O 1
ATOM 795 N N . SER A 1 107 ? -11.271 0.253 13.198 1.00 82.81 107 SER A N 1
ATOM 796 C CA . SER A 1 107 ? -12.310 -0.504 13.894 1.00 82.81 107 SER A CA 1
ATOM 797 C C . SER A 1 107 ? -12.613 0.109 15.257 1.00 82.81 107 SER A C 1
ATOM 799 O O . SER A 1 107 ? -11.713 0.603 15.938 1.00 82.81 107 SER A O 1
ATOM 801 N N . ILE A 1 108 ? -13.882 0.072 15.647 1.00 83.88 108 ILE A N 1
ATOM 802 C CA . ILE A 1 108 ? -14.379 0.508 16.953 1.00 83.88 108 ILE A CA 1
ATOM 803 C C . ILE A 1 108 ? -15.277 -0.588 17.557 1.00 83.88 108 ILE A C 1
ATOM 805 O O . ILE A 1 108 ? -15.744 -1.447 16.812 1.00 83.88 108 ILE A O 1
ATOM 809 N N . PRO A 1 109 ? -15.495 -0.592 18.886 1.00 83.69 109 PRO A N 1
ATOM 810 C CA . PRO A 1 109 ? -16.417 -1.522 19.547 1.00 83.69 109 PRO A CA 1
ATOM 811 C C . PRO A 1 109 ? -17.847 -1.433 19.014 1.00 83.69 109 PRO A C 1
ATOM 813 O O . PRO A 1 109 ? -18.228 -0.348 18.581 1.00 83.69 109 PRO A O 1
ATOM 816 N N . ASP A 1 110 ? -18.609 -2.522 19.190 1.00 83.94 110 ASP A N 1
ATOM 817 C CA . ASP A 1 110 ? -20.034 -2.646 18.840 1.00 83.94 110 ASP A CA 1
ATOM 818 C C . ASP A 1 110 ? -20.866 -1.476 19.406 1.00 83.94 110 ASP A C 1
ATOM 820 O O . ASP A 1 110 ? -21.044 -1.331 20.623 1.00 83.94 110 ASP A O 1
ATOM 824 N N . VAL A 1 111 ? -21.356 -0.607 18.521 1.00 85.12 111 VAL A N 1
ATOM 825 C CA . VAL A 1 111 ? -22.192 0.558 18.829 1.00 85.12 111 VAL A CA 1
ATOM 826 C C . VAL A 1 111 ? -23.652 0.397 18.404 1.00 85.12 111 VAL A C 1
ATOM 828 O O . VAL A 1 111 ? -24.484 1.174 18.890 1.00 85.12 111 VAL A O 1
ATOM 831 N N . ASP A 1 112 ? -23.986 -0.553 17.525 1.00 83.81 112 ASP A N 1
ATOM 832 C CA . ASP A 1 112 ? -25.367 -0.823 17.090 1.00 83.81 112 ASP A CA 1
ATOM 833 C C . ASP A 1 112 ? -26.015 -2.055 17.759 1.00 83.81 112 ASP A C 1
ATOM 835 O O . ASP A 1 112 ? -27.244 -2.203 17.743 1.00 83.81 112 ASP A O 1
ATOM 839 N N . GLY A 1 113 ? -25.222 -2.842 18.484 1.00 83.25 113 GLY A N 1
ATOM 840 C CA . GLY A 1 113 ? -25.630 -3.991 19.283 1.00 83.25 113 GLY A CA 1
ATOM 841 C C . GLY A 1 113 ? -25.812 -5.277 18.478 1.00 83.25 113 GLY A C 1
ATOM 842 O O . GLY A 1 113 ? -26.519 -6.176 18.952 1.00 83.25 113 GLY A O 1
ATOM 843 N N . ASP A 1 114 ? -25.252 -5.364 17.268 1.00 82.12 114 ASP A N 1
ATOM 844 C CA . ASP A 1 114 ? -25.383 -6.527 16.388 1.00 82.12 114 ASP A CA 1
ATOM 845 C C . ASP A 1 114 ? -24.345 -7.640 16.629 1.00 82.12 114 ASP A C 1
ATOM 847 O O . ASP A 1 114 ? -24.459 -8.724 16.036 1.00 82.12 114 ASP A O 1
ATOM 851 N N . GLY A 1 115 ? -23.392 -7.407 17.536 1.00 79.12 115 GLY A N 1
ATOM 852 C CA . GLY A 1 115 ? -22.335 -8.327 17.940 1.00 79.12 115 GLY A CA 1
ATOM 853 C C . GLY A 1 115 ? -21.059 -8.261 17.096 1.00 79.12 115 GLY A C 1
ATOM 854 O O . GLY A 1 115 ? -20.175 -9.096 17.310 1.00 79.12 115 GLY A O 1
ATOM 855 N N . HIS A 1 116 ? -20.948 -7.325 16.151 1.00 79.62 116 HIS A N 1
ATOM 856 C CA . HIS A 1 116 ? -19.763 -7.112 15.321 1.00 79.62 116 HIS A CA 1
ATOM 857 C C . HIS A 1 116 ? -19.148 -5.729 15.559 1.00 79.62 116 HIS A C 1
ATOM 859 O O . HIS A 1 116 ? -19.832 -4.784 15.924 1.00 79.62 116 HIS A O 1
ATOM 865 N N . LEU A 1 117 ? -17.838 -5.601 15.322 1.00 81.94 117 LEU A N 1
ATOM 866 C CA . LEU A 1 117 ? -17.176 -4.295 15.350 1.00 81.94 117 LEU A CA 1
ATOM 867 C C . LEU A 1 117 ? -17.626 -3.417 14.178 1.00 81.94 117 LEU A C 1
ATOM 869 O O . LEU A 1 117 ? -17.824 -3.893 13.056 1.00 81.94 117 LEU A O 1
ATOM 873 N N . GLU A 1 118 ? -17.661 -2.113 14.406 1.00 86.62 118 GLU A N 1
ATOM 874 C CA . GLU A 1 118 ? -17.932 -1.102 13.398 1.00 86.62 118 GLU A CA 1
ATOM 875 C C . GLU A 1 118 ? -16.659 -0.445 12.901 1.00 86.62 118 GLU A C 1
ATOM 877 O O . GLU A 1 118 ? -15.559 -0.595 13.431 1.00 86.62 118 GLU A O 1
ATOM 882 N N . LEU A 1 119 ? -16.830 0.302 11.822 1.00 89.06 119 LEU A N 1
ATOM 883 C CA . LEU A 1 119 ? -15.787 1.040 11.152 1.00 89.06 119 LEU A CA 1
ATOM 884 C C . LEU A 1 119 ? -16.059 2.530 11.300 1.00 89.06 119 LEU A C 1
ATOM 886 O O . LEU A 1 119 ? -17.189 2.994 11.128 1.00 89.06 119 LEU A O 1
ATOM 890 N N . VAL A 1 120 ? -15.007 3.301 11.554 1.00 90.81 120 VAL A N 1
ATOM 891 C CA . VAL A 1 120 ? -15.073 4.759 11.520 1.00 90.81 120 VAL A CA 1
ATOM 892 C C . VAL A 1 120 ? -14.033 5.321 10.559 1.00 90.81 120 VAL A C 1
ATOM 894 O O . VAL A 1 120 ? -12.872 4.923 10.582 1.00 90.81 120 VAL A O 1
ATOM 897 N N . THR A 1 121 ? -14.453 6.236 9.683 1.00 92.06 121 THR A N 1
ATOM 898 C CA . THR A 1 121 ? -13.584 6.878 8.680 1.00 92.06 121 THR A CA 1
ATOM 899 C C . THR A 1 121 ? -13.877 8.369 8.539 1.00 92.06 121 THR A C 1
ATOM 901 O O . THR A 1 121 ? -14.999 8.829 8.769 1.00 92.06 121 THR A O 1
ATOM 904 N N . LEU A 1 122 ? -12.873 9.137 8.113 1.00 92.12 122 LEU A N 1
ATOM 905 C CA . LEU A 1 122 ? -13.045 10.518 7.674 1.00 92.12 122 LEU A CA 1
ATOM 906 C C . LEU A 1 122 ? -13.489 10.543 6.214 1.00 92.12 122 LEU A C 1
ATOM 908 O O . LEU A 1 122 ? -12.788 10.063 5.331 1.00 92.12 122 LEU A O 1
ATOM 912 N N . SER A 1 123 ? -14.641 11.156 5.959 1.00 92.31 123 SER A N 1
ATOM 913 C CA . SER A 1 123 ? -15.209 11.364 4.627 1.00 92.31 123 SER A CA 1
ATOM 914 C C . SER A 1 123 ? -15.103 12.829 4.219 1.00 92.31 123 SER A C 1
ATOM 916 O O . SER A 1 123 ? -15.599 13.712 4.924 1.00 92.31 123 SER A O 1
ATOM 918 N N . ARG A 1 124 ? -14.501 13.096 3.057 1.00 90.75 124 ARG A N 1
ATOM 919 C CA . ARG A 1 124 ? -14.268 14.453 2.539 1.00 90.75 124 ARG A CA 1
ATOM 920 C C . ARG A 1 124 ? -15.160 14.725 1.332 1.00 90.75 124 ARG A C 1
ATOM 922 O O . ARG A 1 124 ? -15.091 14.002 0.340 1.00 90.75 124 ARG A O 1
ATOM 929 N N . TYR A 1 125 ? -15.974 15.777 1.398 1.00 89.44 125 TYR A N 1
ATOM 930 C CA . TYR A 1 125 ? -16.908 16.180 0.331 1.00 89.44 125 TYR A CA 1
ATOM 931 C C . TYR A 1 125 ? -16.488 17.468 -0.388 1.00 89.44 125 TYR A C 1
ATOM 933 O O . TYR A 1 125 ? -17.116 17.871 -1.366 1.00 89.44 125 TYR A O 1
ATOM 941 N N . GLY A 1 126 ? -15.446 18.127 0.110 1.00 84.38 126 GLY A N 1
ATOM 942 C CA . GLY A 1 126 ? -14.931 19.394 -0.390 1.00 84.38 126 GLY A CA 1
ATOM 943 C C . GLY A 1 126 ? -14.406 20.254 0.757 1.00 84.38 126 GLY A C 1
ATOM 944 O O . GLY A 1 126 ? -14.409 19.836 1.914 1.00 84.38 126 GLY A O 1
ATOM 945 N N . LYS A 1 127 ? -13.963 21.470 0.432 1.00 82.75 127 LYS A N 1
ATOM 946 C CA . LYS A 1 127 ? -13.414 22.423 1.405 1.00 82.75 127 LYS A CA 1
ATOM 947 C C . LYS A 1 127 ? -14.420 22.712 2.534 1.00 82.75 127 LYS A C 1
ATOM 949 O O . LYS A 1 127 ? -15.570 23.043 2.240 1.00 82.75 127 LYS A O 1
ATOM 954 N N . GLY A 1 128 ? -14.002 22.524 3.790 1.00 83.62 128 GLY A N 1
ATOM 955 C CA . GLY A 1 128 ? -14.830 22.716 4.993 1.00 83.62 128 GLY A CA 1
ATOM 956 C C . GLY A 1 128 ? -16.029 21.764 5.123 1.00 83.62 128 GLY A C 1
ATOM 957 O O . GLY A 1 128 ? -16.891 21.952 5.976 1.00 83.62 128 GLY A O 1
ATOM 958 N N . LYS A 1 129 ? -16.148 20.753 4.251 1.00 90.06 129 LYS A N 1
ATOM 959 C CA . LYS A 1 129 ? -17.299 19.838 4.194 1.00 90.06 129 LYS A CA 1
ATOM 960 C C . LYS A 1 129 ? -16.829 18.415 4.445 1.00 90.06 129 LYS A C 1
ATOM 962 O O . LYS A 1 129 ? -16.770 17.592 3.530 1.00 90.06 129 LYS A O 1
ATOM 967 N N . HIS A 1 130 ? -16.508 18.133 5.701 1.00 92.12 130 HIS A N 1
ATOM 968 C CA . HIS A 1 130 ? -16.033 16.821 6.137 1.00 92.12 130 HIS A CA 1
ATOM 969 C C . HIS A 1 130 ? -17.007 16.178 7.117 1.00 92.12 130 HIS A C 1
ATOM 971 O O . HIS A 1 130 ? -17.767 16.859 7.808 1.00 92.12 130 HIS A O 1
ATOM 977 N N . ARG A 1 131 ? -17.006 14.848 7.157 1.00 92.62 131 ARG A N 1
ATOM 978 C CA . ARG A 1 131 ? -17.823 14.046 8.072 1.00 92.62 131 ARG A CA 1
ATOM 979 C C . ARG A 1 131 ? -16.980 12.935 8.672 1.00 92.62 131 ARG A C 1
ATOM 981 O O . ARG A 1 131 ? -16.107 12.399 7.995 1.00 92.62 131 ARG A O 1
ATOM 988 N N . VAL A 1 132 ? -17.292 12.544 9.899 1.00 93.88 132 VAL A N 1
ATOM 989 C CA . VAL A 1 132 ? -16.907 11.223 10.410 1.00 93.88 132 VAL A CA 1
ATOM 990 C C . VAL A 1 132 ? -18.031 10.267 10.042 1.00 93.88 132 VAL A C 1
ATOM 992 O O . VAL A 1 132 ? -19.160 10.498 10.449 1.00 93.88 132 VAL A O 1
ATOM 995 N N . ALA A 1 133 ? -17.758 9.235 9.249 1.00 92.38 133 ALA A N 1
ATOM 996 C CA . ALA A 1 133 ? -18.730 8.198 8.920 1.00 92.38 133 ALA A CA 1
ATOM 997 C C . ALA A 1 133 ? -18.525 6.997 9.843 1.00 92.38 133 ALA A C 1
ATOM 999 O O . ALA A 1 133 ? -17.414 6.483 9.935 1.00 92.38 133 ALA A O 1
ATOM 1000 N N . ILE A 1 134 ? -19.600 6.578 10.506 1.00 92.19 134 ILE A N 1
ATOM 1001 C CA . ILE A 1 134 ? -19.679 5.390 11.356 1.00 92.19 134 ILE A CA 1
ATOM 1002 C C . ILE A 1 134 ? -20.485 4.354 10.583 1.00 92.19 134 ILE A C 1
ATOM 1004 O O . ILE A 1 134 ? -21.617 4.630 10.175 1.00 92.19 134 ILE A O 1
ATOM 1008 N N . ILE A 1 135 ? -19.878 3.204 10.328 1.00 90.50 135 ILE A N 1
ATOM 1009 C CA . ILE A 1 135 ? -20.336 2.209 9.363 1.00 90.50 135 ILE A CA 1
ATOM 1010 C C . ILE A 1 135 ? -20.395 0.854 10.059 1.00 90.50 135 ILE A C 1
ATOM 1012 O O . ILE A 1 135 ? -19.400 0.424 10.636 1.00 90.50 135 ILE A O 1
ATOM 1016 N N . SER A 1 136 ? -21.529 0.162 9.962 1.00 89.06 136 SER A N 1
ATOM 1017 C CA . SER A 1 136 ? -21.665 -1.205 10.473 1.00 89.06 136 SER A CA 1
ATOM 1018 C C . SER A 1 136 ? -20.666 -2.119 9.762 1.00 89.06 136 SER A C 1
ATOM 1020 O O . SER A 1 136 ? -20.700 -2.245 8.534 1.00 89.06 136 SER A O 1
ATOM 1022 N N . GLY A 1 137 ? -19.769 -2.772 10.507 1.00 85.56 137 GLY A N 1
ATOM 1023 C CA . GLY A 1 137 ? -18.788 -3.689 9.916 1.00 85.56 137 GLY A CA 1
ATOM 1024 C C . GLY A 1 137 ? -19.435 -4.950 9.334 1.00 85.56 137 GLY A C 1
ATOM 1025 O O . GLY A 1 137 ? -18.902 -5.558 8.402 1.00 85.56 137 GLY A O 1
ATOM 1026 N N . ARG A 1 138 ? -20.629 -5.308 9.820 1.00 84.62 138 ARG A N 1
ATOM 1027 C CA . ARG A 1 138 ? -21.414 -6.448 9.342 1.00 84.62 138 ARG A CA 1
ATOM 1028 C C . ARG A 1 138 ? -22.093 -6.190 8.001 1.00 84.62 138 ARG A C 1
ATOM 1030 O O . ARG A 1 138 ? -22.113 -7.080 7.153 1.00 84.62 138 ARG A O 1
ATOM 1037 N N . THR A 1 139 ? -22.686 -5.012 7.821 1.00 87.19 139 THR A N 1
ATOM 1038 C CA . THR A 1 139 ? -23.590 -4.730 6.688 1.00 87.19 139 THR A CA 1
ATOM 1039 C C . THR A 1 139 ? -23.065 -3.673 5.719 1.00 87.19 139 THR A C 1
ATOM 1041 O O . THR A 1 139 ? -23.559 -3.579 4.596 1.00 87.19 139 THR A O 1
ATOM 1044 N N . GLY A 1 140 ? -22.083 -2.868 6.129 1.00 88.62 140 GLY A N 1
ATOM 1045 C CA . GLY A 1 140 ? -21.630 -1.701 5.377 1.00 88.62 140 GLY A CA 1
ATOM 1046 C C . GLY A 1 140 ? -22.612 -0.525 5.399 1.00 88.62 140 GLY A C 1
ATOM 1047 O O . GLY A 1 140 ? -22.410 0.449 4.671 1.00 88.62 140 GLY A O 1
ATOM 1048 N N . GLU A 1 141 ? -23.687 -0.587 6.190 1.00 89.75 141 GLU A N 1
ATOM 1049 C CA . GLU A 1 141 ? -24.628 0.524 6.318 1.00 89.75 141 GLU A CA 1
ATOM 1050 C C . GLU A 1 141 ? -24.030 1.663 7.151 1.00 89.75 141 GLU A C 1
ATOM 1052 O O . GLU A 1 141 ? -23.373 1.449 8.170 1.00 89.75 141 GLU A O 1
ATOM 1057 N N . VAL A 1 142 ? -24.257 2.904 6.711 1.00 90.12 142 VAL A N 1
ATOM 1058 C CA . VAL A 1 142 ? -23.817 4.096 7.445 1.00 90.12 142 VAL A CA 1
ATOM 1059 C C . VAL A 1 142 ? -24.785 4.339 8.601 1.00 90.12 142 VAL A C 1
ATOM 1061 O O . VAL A 1 142 ? -25.874 4.872 8.399 1.00 90.12 142 VAL A O 1
ATOM 1064 N N . ILE A 1 143 ? -24.363 3.992 9.815 1.00 90.06 143 ILE A N 1
ATOM 1065 C CA . ILE A 1 143 ? -25.125 4.179 11.057 1.00 90.06 143 ILE A CA 1
ATOM 1066 C C . ILE A 1 143 ? -25.301 5.675 11.337 1.00 90.06 143 ILE A C 1
ATOM 1068 O O . ILE A 1 143 ? -26.393 6.166 11.637 1.00 90.06 143 ILE A O 1
ATOM 1072 N N . LYS A 1 144 ? -24.202 6.433 11.235 1.00 90.12 144 LYS A N 1
ATOM 1073 C CA . LYS A 1 144 ? -24.199 7.879 11.467 1.00 90.12 144 LYS A CA 1
ATOM 1074 C C . LYS A 1 144 ? -23.072 8.559 10.710 1.00 90.12 144 LYS A C 1
ATOM 1076 O O . LYS A 1 144 ? -22.043 7.964 10.423 1.00 90.12 144 LYS A O 1
ATOM 1081 N N . GLN A 1 145 ? -23.263 9.840 10.417 1.00 90.44 145 GLN A N 1
ATOM 1082 C CA . GLN A 1 145 ? -22.276 10.656 9.711 1.00 90.44 145 GLN A CA 1
ATOM 1083 C C . GLN A 1 145 ? -22.244 12.108 10.226 1.00 90.44 145 GLN A C 1
ATOM 1085 O O . GLN A 1 145 ? -22.697 13.014 9.516 1.00 90.44 145 GLN A O 1
ATOM 1090 N N . PRO A 1 146 ? -21.797 12.361 11.473 1.00 91.00 146 PRO A N 1
ATOM 1091 C CA . PRO A 1 146 ? -21.735 13.713 12.017 1.00 91.00 146 PRO A CA 1
ATOM 1092 C C . PRO A 1 146 ? -20.895 14.648 11.138 1.00 91.00 146 PRO A C 1
ATOM 1094 O O . PRO A 1 146 ? -19.825 14.272 10.649 1.00 91.00 146 PRO A O 1
ATOM 1097 N N . LEU A 1 147 ? -21.393 15.871 10.940 1.00 91.19 147 LEU A N 1
ATOM 1098 C CA . LEU A 1 147 ? -20.630 16.943 10.305 1.00 91.19 147 LEU A CA 1
ATOM 1099 C C . LEU A 1 147 ? -19.475 17.346 11.218 1.00 91.19 147 LEU A C 1
ATOM 1101 O O . LEU A 1 147 ? -19.653 17.468 12.430 1.00 91.19 147 LEU A O 1
ATOM 1105 N N . LEU A 1 148 ? -18.305 17.542 10.620 1.00 91.06 148 LEU A N 1
ATOM 1106 C CA . LEU A 1 148 ? -17.153 18.090 11.319 1.00 91.06 148 LEU A CA 1
ATOM 1107 C C . LEU A 1 148 ? -17.176 19.613 11.290 1.00 91.06 148 LEU A C 1
ATOM 1109 O O . LEU A 1 148 ? -17.970 20.230 10.579 1.00 91.06 148 LEU A O 1
ATOM 1113 N N . ASP A 1 149 ? -16.299 20.188 12.104 1.00 86.19 149 ASP A N 1
ATOM 1114 C CA . ASP A 1 149 ? -16.098 21.625 12.216 1.00 86.19 149 ASP A CA 1
ATOM 1115 C C . ASP A 1 149 ? -15.846 22.234 10.816 1.00 86.19 149 ASP A C 1
ATOM 1117 O O . ASP A 1 149 ? -14.902 21.814 10.134 1.00 86.19 149 ASP A O 1
ATOM 1121 N N . PRO A 1 150 ? -16.703 23.164 10.347 1.00 85.31 150 PRO A N 1
ATOM 1122 C CA . PRO A 1 150 ? -16.611 23.720 9.000 1.00 85.31 150 PRO A CA 1
ATOM 1123 C C . PRO A 1 150 ? -15.356 24.571 8.785 1.00 85.31 150 PRO A C 1
ATOM 1125 O O . PRO A 1 150 ? -14.972 24.784 7.636 1.00 85.31 150 PRO A O 1
ATOM 1128 N N . ASP A 1 151 ? -14.698 25.009 9.864 1.00 86.62 151 ASP A N 1
ATOM 1129 C CA . ASP A 1 151 ? -13.439 25.755 9.801 1.00 86.62 151 ASP A CA 1
ATOM 1130 C C . ASP A 1 151 ? -12.238 24.836 9.492 1.00 86.62 151 ASP A C 1
ATOM 1132 O O . ASP A 1 151 ? -11.135 25.300 9.189 1.00 86.62 151 ASP A O 1
ATOM 1136 N N . CYS A 1 152 ? -12.440 23.514 9.531 1.00 87.25 152 CYS A N 1
ATOM 1137 C CA . CYS A 1 152 ? -11.445 22.536 9.116 1.00 87.25 152 CYS A CA 1
ATOM 1138 C C . CYS A 1 152 ? -11.478 22.360 7.597 1.00 87.25 152 CYS A C 1
ATOM 1140 O O . CYS A 1 152 ? -12.247 21.565 7.054 1.00 87.25 152 CYS A O 1
ATOM 1142 N N . ASP A 1 153 ? -10.591 23.046 6.886 1.00 87.69 153 ASP A N 1
ATOM 1143 C CA . ASP A 1 153 ? -10.454 22.842 5.444 1.00 87.69 153 ASP A CA 1
ATOM 1144 C C . ASP A 1 153 ? -9.845 21.480 5.107 1.00 87.69 153 ASP A C 1
ATOM 1146 O O . ASP A 1 153 ? -10.231 20.871 4.105 1.00 87.69 153 ASP A O 1
ATOM 1150 N N . LEU A 1 154 ? -8.958 20.972 5.965 1.00 86.19 154 LEU A N 1
ATOM 1151 C CA . LEU A 1 154 ? -8.364 19.643 5.878 1.00 86.19 154 LEU A CA 1
ATOM 1152 C C . LEU A 1 154 ? -8.529 18.894 7.203 1.00 86.19 154 LEU A C 1
ATOM 1154 O O . LEU A 1 154 ? -8.331 19.453 8.281 1.00 86.19 154 LEU A O 1
ATOM 1158 N N . VAL A 1 155 ? -8.848 17.604 7.095 1.00 90.31 155 VAL A N 1
ATOM 1159 C CA . VAL A 1 155 ? -8.909 16.661 8.220 1.00 90.31 155 VAL A CA 1
ATOM 1160 C C . VAL A 1 155 ? -8.105 15.408 7.891 1.00 90.31 155 VAL A C 1
ATOM 1162 O O . VAL A 1 155 ? -8.129 14.980 6.734 1.00 90.31 155 VAL A O 1
ATOM 1165 N N . PHE A 1 156 ? -7.380 14.842 8.857 1.00 88.12 156 PHE A N 1
ATOM 1166 C CA . PHE A 1 156 ? -6.546 13.635 8.703 1.00 88.12 156 PHE A CA 1
ATOM 1167 C C . PHE A 1 156 ? -6.191 13.028 10.081 1.00 88.12 156 PHE A C 1
ATOM 1169 O O . PHE A 1 156 ? -6.693 13.497 11.099 1.00 88.12 156 PHE A O 1
ATOM 1176 N N . ASN A 1 157 ? -5.358 11.977 10.122 1.00 83.38 157 ASN A N 1
ATOM 1177 C CA . ASN A 1 157 ? -4.891 11.308 11.353 1.00 83.38 157 ASN A CA 1
ATOM 1178 C C . ASN A 1 157 ? -6.020 10.871 12.303 1.00 83.38 157 ASN A C 1
ATOM 1180 O O . ASN A 1 157 ? -6.008 11.160 13.500 1.00 83.38 157 ASN A O 1
ATOM 1184 N N . LEU A 1 158 ? -7.015 10.168 11.759 1.00 88.69 158 LEU A N 1
ATOM 1185 C CA . LEU A 1 158 ? -8.103 9.609 12.552 1.00 88.69 158 LEU A CA 1
ATOM 1186 C C . LEU A 1 158 ? -7.580 8.561 13.544 1.00 88.69 158 LEU A C 1
ATOM 1188 O O . LEU A 1 158 ? -6.913 7.605 13.153 1.00 88.69 158 LEU A O 1
ATOM 1192 N N . THR A 1 159 ? -7.926 8.711 14.817 1.00 86.75 159 THR A N 1
ATOM 1193 C CA . THR A 1 159 ? -7.650 7.731 15.876 1.00 86.75 159 THR A CA 1
ATOM 1194 C C . THR A 1 159 ? -8.859 7.593 16.803 1.00 86.75 159 THR A C 1
ATOM 1196 O O . THR A 1 159 ? -9.787 8.406 16.767 1.00 86.75 159 THR A O 1
ATOM 1199 N N . TYR A 1 160 ? -8.874 6.546 17.627 1.00 83.94 160 TYR A N 1
ATOM 1200 C CA . TYR A 1 160 ? -9.961 6.269 18.563 1.00 83.94 160 TYR A CA 1
ATOM 1201 C C . TYR A 1 160 ? -9.421 6.019 19.972 1.00 83.94 160 TYR A C 1
ATOM 1203 O O . TYR A 1 160 ? -8.530 5.196 20.174 1.00 83.94 160 TYR A O 1
ATOM 1211 N N . ASP A 1 161 ? -9.974 6.735 20.949 1.00 83.31 161 ASP A N 1
ATOM 1212 C CA . ASP A 1 161 ? -9.725 6.519 22.371 1.00 83.31 161 ASP A CA 1
ATOM 1213 C C . ASP A 1 161 ? -10.814 5.615 22.959 1.00 83.31 161 ASP A C 1
ATOM 1215 O O . ASP A 1 161 ? -11.936 6.054 23.240 1.00 83.31 161 ASP A O 1
ATOM 1219 N N . TYR A 1 162 ? -10.445 4.353 23.181 1.00 79.31 162 TYR A N 1
ATOM 1220 C CA . TYR A 1 162 ? -11.305 3.311 23.740 1.00 79.31 162 TYR A CA 1
ATOM 1221 C C . TYR A 1 162 ? -11.799 3.617 25.158 1.00 79.31 162 TYR A C 1
ATOM 1223 O O . TYR A 1 162 ? -12.900 3.209 25.520 1.00 79.31 162 TYR A O 1
ATOM 1231 N N . ASN A 1 163 ? -11.032 4.356 25.966 1.00 76.06 163 ASN A N 1
ATOM 1232 C CA . ASN A 1 163 ? -11.422 4.636 27.350 1.00 76.06 163 ASN A CA 1
ATOM 1233 C C . ASN A 1 163 ? -12.576 5.635 27.417 1.00 76.06 163 ASN A C 1
ATOM 1235 O O . ASN A 1 163 ? -13.427 5.565 28.304 1.00 76.06 163 ASN A O 1
ATOM 1239 N N . THR A 1 164 ? -12.586 6.591 26.489 1.00 80.00 164 THR A N 1
ATOM 1240 C CA . THR A 1 164 ? -13.567 7.679 26.474 1.00 80.00 164 THR A CA 1
ATOM 1241 C C . THR A 1 164 ? -14.611 7.538 25.369 1.00 80.00 164 THR A C 1
ATOM 1243 O O . THR A 1 164 ? -15.546 8.339 25.328 1.00 80.00 164 THR A O 1
ATOM 1246 N N . ALA A 1 165 ? -14.486 6.524 24.507 1.00 84.06 165 ALA A N 1
ATOM 1247 C CA . ALA A 1 165 ? -15.278 6.349 23.291 1.00 84.06 165 ALA A CA 1
ATOM 1248 C C . ALA A 1 165 ? -15.269 7.609 22.403 1.00 84.06 165 ALA A C 1
ATOM 1250 O O . ALA A 1 165 ? -16.309 8.080 21.923 1.00 84.06 165 ALA A O 1
ATOM 1251 N N . THR A 1 166 ? -14.078 8.185 22.228 1.00 87.56 166 THR A N 1
ATOM 1252 C CA . THR A 1 166 ? -13.876 9.448 21.513 1.00 87.56 166 THR A CA 1
ATOM 1253 C C . THR A 1 166 ? -13.054 9.220 20.259 1.00 87.56 166 THR A C 1
ATOM 1255 O O . THR A 1 166 ? -11.960 8.667 20.312 1.00 87.56 166 THR A O 1
ATOM 1258 N N . VAL A 1 167 ? -13.553 9.716 19.135 1.00 91.38 167 VAL A N 1
ATOM 1259 C CA . VAL A 1 167 ? -12.787 9.825 17.897 1.00 91.38 167 VAL A CA 1
ATOM 1260 C C . VAL A 1 167 ? -11.953 11.101 17.942 1.00 91.38 167 VAL A C 1
ATOM 1262 O O . VAL A 1 167 ? -12.464 12.180 18.253 1.00 91.38 167 VAL A O 1
ATOM 1265 N N . LEU A 1 168 ? -10.668 10.979 17.632 1.00 92.06 168 LEU A N 1
ATOM 1266 C CA . LEU A 1 168 ? -9.722 12.084 17.550 1.00 92.06 168 LEU A CA 1
ATOM 1267 C C . LEU A 1 168 ? -9.275 12.236 16.097 1.00 92.06 168 LEU A C 1
ATOM 1269 O O . LEU A 1 168 ? -9.078 11.243 15.401 1.00 92.06 168 LEU A O 1
ATOM 1273 N N . TYR A 1 169 ? -9.121 13.469 15.636 1.00 92.19 169 TYR A N 1
ATOM 1274 C CA . TYR A 1 169 ? -8.619 13.753 14.295 1.00 92.19 169 TYR A CA 1
ATOM 1275 C C . TYR A 1 169 ? -7.873 15.080 14.275 1.00 92.19 169 TYR A C 1
ATOM 1277 O O . TYR A 1 169 ? -8.189 15.993 15.043 1.00 92.19 169 TYR A O 1
ATOM 1285 N N . ASP A 1 170 ? -6.920 15.201 13.362 1.00 90.88 170 ASP A N 1
ATOM 1286 C CA . ASP A 1 170 ? -6.214 16.448 13.120 1.00 90.88 170 ASP A CA 1
ATOM 1287 C C . ASP A 1 170 ? -7.035 17.328 12.185 1.00 90.88 170 ASP A C 1
ATOM 1289 O O . ASP A 1 170 ? -7.498 16.893 11.129 1.00 90.88 170 ASP A O 1
ATOM 1293 N N . CYS A 1 171 ? -7.207 18.582 12.585 1.00 90.06 171 CYS A N 1
ATOM 1294 C CA . CYS A 1 171 ? -7.866 19.629 11.823 1.00 90.06 171 CYS A CA 1
ATOM 1295 C C . CYS A 1 171 ? -6.860 20.721 11.475 1.00 90.06 171 CYS A C 1
ATOM 1297 O O . CYS A 1 171 ? -6.196 21.274 12.358 1.00 90.06 171 CYS A O 1
ATOM 1299 N N . SER A 1 172 ? -6.790 21.067 10.193 1.00 86.81 172 SER A N 1
ATOM 1300 C CA . SER A 1 172 ? -5.990 22.183 9.702 1.00 86.81 172 SER A CA 1
ATOM 1301 C C . SER A 1 172 ? -6.880 23.139 8.898 1.00 86.81 172 SER A C 1
ATOM 1303 O O . SER A 1 172 ? -7.555 22.692 7.962 1.00 86.81 172 SER A O 1
ATOM 1305 N N . PRO A 1 173 ? -6.921 24.440 9.243 1.00 79.75 173 PRO A N 1
ATOM 1306 C CA . PRO A 1 173 ? -7.530 25.441 8.375 1.00 79.75 173 PRO A CA 1
ATOM 1307 C C . PRO A 1 173 ? -6.676 25.585 7.109 1.00 79.75 173 PRO A C 1
ATOM 1309 O O . PRO A 1 173 ? -5.474 25.300 7.132 1.00 79.75 173 PRO A O 1
ATOM 1312 N N . ALA A 1 174 ? -7.256 26.015 5.984 1.00 68.69 174 ALA A N 1
ATOM 1313 C CA . ALA A 1 174 ? -6.435 26.245 4.804 1.00 68.69 174 ALA A CA 1
ATOM 1314 C C . ALA A 1 174 ? -5.431 27.357 5.097 1.00 68.69 174 ALA A C 1
ATOM 1316 O O . ALA A 1 174 ? -5.660 28.233 5.927 1.00 68.69 174 ALA A O 1
ATOM 1317 N N . TYR A 1 175 ? -4.320 27.269 4.372 1.00 55.91 175 TYR A N 1
ATOM 1318 C CA . TYR A 1 175 ? -3.227 28.227 4.273 1.00 55.91 175 TYR A CA 1
ATOM 1319 C C . TYR A 1 175 ? -3.518 29.646 4.831 1.00 55.91 175 TYR A C 1
ATOM 1321 O O . TYR A 1 175 ? -4.498 30.261 4.404 1.00 55.91 175 TYR A O 1
ATOM 1329 N N . PRO A 1 176 ? -2.641 30.224 5.683 1.00 56.41 176 PRO A N 1
ATOM 1330 C CA . PRO A 1 176 ? -1.261 29.812 5.947 1.00 56.41 176 PRO A CA 1
ATOM 1331 C C . PRO A 1 176 ? -1.139 28.967 7.224 1.00 56.41 176 PRO A C 1
ATOM 1333 O O . PRO A 1 176 ? -1.346 29.476 8.316 1.00 56.41 176 PRO A O 1
ATOM 1336 N N . PHE A 1 177 ? -0.777 27.691 7.045 1.00 65.19 177 PHE A N 1
ATOM 1337 C CA . PHE A 1 177 ? -0.509 26.628 8.028 1.00 65.19 177 PHE A CA 1
ATOM 1338 C C . PHE A 1 177 ? -0.291 27.056 9.501 1.00 65.19 177 PHE A C 1
ATOM 1340 O O . PHE A 1 177 ? 0.856 27.099 9.956 1.00 65.19 177 PHE A O 1
ATOM 1347 N N . PRO A 1 178 ? -1.338 27.268 10.320 1.00 66.19 178 PRO A N 1
ATOM 1348 C CA . PRO A 1 178 ? -1.167 27.017 11.740 1.00 66.19 178 PRO A CA 1
ATOM 1349 C C . PRO A 1 178 ? -0.955 25.509 11.938 1.00 66.19 178 PRO A C 1
ATOM 1351 O O . PRO A 1 178 ? -1.391 24.687 11.122 1.00 66.19 178 PRO A O 1
ATOM 1354 N N . ALA A 1 179 ? -0.270 25.146 13.023 1.00 74.94 179 ALA A N 1
ATOM 1355 C CA . ALA A 1 179 ? -0.114 23.747 13.400 1.00 74.94 179 ALA A CA 1
ATOM 1356 C C . ALA A 1 179 ? -1.497 23.067 13.461 1.00 74.94 179 ALA A C 1
ATOM 1358 O O . ALA A 1 179 ? -2.447 23.683 13.962 1.00 74.94 179 ALA A O 1
ATOM 1359 N N . PRO A 1 180 ? -1.634 21.831 12.944 1.00 82.62 180 PRO A N 1
ATOM 1360 C CA . PRO A 1 180 ? -2.890 21.106 13.033 1.00 82.62 180 PRO A CA 1
ATOM 1361 C C . PRO A 1 180 ? -3.313 20.986 14.497 1.00 82.62 180 PRO A C 1
ATOM 1363 O O . PRO A 1 180 ? -2.492 20.783 15.394 1.00 82.62 180 PRO A O 1
ATOM 1366 N N . THR A 1 181 ? -4.608 21.142 14.735 1.00 89.31 181 THR A N 1
ATOM 1367 C CA . THR A 1 181 ? -5.192 21.011 16.068 1.00 89.31 181 THR A CA 1
ATOM 1368 C C . THR A 1 181 ? -5.924 19.687 16.171 1.00 89.31 181 THR A C 1
ATOM 1370 O O . THR A 1 181 ? -6.715 19.341 15.293 1.00 89.31 181 THR A O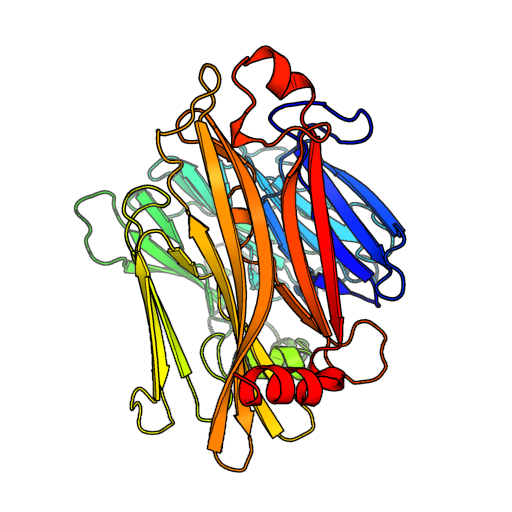 1
ATOM 1373 N N . VAL A 1 182 ? -5.687 18.960 17.260 1.00 91.94 182 VAL A N 1
ATOM 1374 C CA . VAL A 1 182 ? -6.420 17.726 17.546 1.00 91.94 182 VAL A CA 1
ATOM 1375 C C . VAL A 1 182 ? -7.835 18.095 17.984 1.00 91.94 182 VAL A C 1
ATOM 1377 O O . VAL A 1 182 ? -8.037 18.732 19.023 1.00 91.94 182 VAL A O 1
ATOM 1380 N N . LYS A 1 183 ? -8.827 17.682 17.203 1.00 94.00 183 LYS A N 1
ATOM 1381 C CA . LYS A 1 183 ? -10.251 17.822 17.511 1.00 94.00 183 LYS A CA 1
ATOM 1382 C C . LYS A 1 183 ? -10.791 16.500 18.048 1.00 94.00 183 LYS A C 1
ATOM 1384 O O . LYS A 1 183 ? -10.253 15.427 17.780 1.00 94.00 183 LYS A O 1
ATOM 1389 N N . LYS A 1 184 ? -11.857 16.587 18.846 1.00 94.00 184 LYS A N 1
ATOM 1390 C CA . LYS A 1 184 ? -12.468 15.447 19.538 1.00 94.00 184 LYS A CA 1
ATOM 1391 C C . LYS A 1 184 ? -13.940 15.347 19.173 1.00 94.00 184 LYS A C 1
ATOM 1393 O O . LYS A 1 184 ? -14.651 16.346 19.248 1.00 94.00 184 LYS A O 1
ATOM 1398 N N . LEU A 1 185 ? -14.393 14.147 18.840 1.00 92.12 185 LEU A N 1
ATOM 1399 C CA . LEU A 1 185 ? -15.791 13.819 18.594 1.00 92.12 185 LEU A CA 1
ATOM 1400 C C . LEU A 1 185 ? -16.180 12.656 19.508 1.00 92.12 185 LEU A C 1
ATOM 1402 O O . LEU A 1 185 ? -15.748 11.521 19.303 1.00 92.12 185 LEU A O 1
ATOM 1406 N N . LYS A 1 186 ? -16.980 12.929 20.539 1.00 90.19 186 LYS A N 1
ATOM 1407 C CA . LYS A 1 186 ? -17.480 11.876 21.426 1.00 90.19 186 LYS A CA 1
ATOM 1408 C C . LYS A 1 186 ? -18.597 11.128 20.717 1.00 90.19 186 LYS A C 1
ATOM 1410 O O . LYS A 1 186 ? -19.615 11.719 20.366 1.00 90.19 186 LYS A O 1
ATOM 1415 N N . LEU A 1 187 ? -18.435 9.820 20.534 1.00 86.69 187 LEU A N 1
ATOM 1416 C CA . LEU A 1 187 ? -19.442 9.036 19.819 1.00 86.69 187 LEU A CA 1
ATOM 1417 C C . LEU A 1 187 ? -20.761 8.941 20.600 1.00 86.69 187 LEU A C 1
ATOM 1419 O O . LEU A 1 187 ? -21.828 8.921 19.992 1.00 86.69 187 LEU A O 1
ATOM 1423 N N . LYS A 1 188 ? -20.694 8.987 21.938 1.00 82.88 188 LYS A N 1
ATOM 1424 C CA . LYS A 1 188 ? -21.861 8.995 22.839 1.00 82.88 188 LYS A CA 1
ATOM 1425 C C . LYS A 1 188 ? -22.818 10.173 22.607 1.00 82.88 188 LYS A C 1
ATOM 1427 O O . LYS A 1 188 ? -23.996 10.058 22.917 1.00 82.88 188 LYS A O 1
ATOM 1432 N N . ASP A 1 189 ? -22.340 11.283 22.043 1.00 85.00 189 ASP A N 1
ATOM 1433 C CA . ASP A 1 189 ? -23.182 12.454 21.754 1.00 85.00 189 ASP A CA 1
ATOM 1434 C C . ASP A 1 189 ? -24.050 12.235 20.497 1.00 85.00 189 ASP A C 1
ATOM 1436 O O . ASP A 1 189 ? -25.011 12.964 20.246 1.00 85.00 189 ASP A O 1
ATOM 1440 N N . HIS A 1 190 ? -23.719 11.221 19.691 1.00 82.12 190 HIS A N 1
ATOM 1441 C CA . HIS A 1 190 ? -24.365 10.927 18.411 1.00 82.12 190 HIS A CA 1
ATOM 1442 C C . HIS A 1 190 ? -25.016 9.543 18.344 1.00 82.12 190 HIS A C 1
ATOM 1444 O O . HIS A 1 190 ? -25.842 9.314 17.454 1.00 82.12 190 HIS A O 1
ATOM 1450 N N . LEU A 1 191 ? -24.639 8.642 19.250 1.00 83.06 191 LEU A N 1
ATOM 1451 C CA . LEU A 1 191 ? -25.045 7.243 19.302 1.00 83.06 191 LEU A CA 1
ATOM 1452 C C . LEU A 1 191 ? -25.434 6.855 20.730 1.00 83.06 191 LEU A C 1
ATOM 1454 O O . LEU A 1 191 ? -24.797 7.272 21.696 1.00 83.06 191 LEU A O 1
ATOM 1458 N N . ASN A 1 192 ? -26.434 5.982 20.860 1.00 71.00 192 ASN A N 1
ATOM 1459 C CA . ASN A 1 192 ? -26.845 5.411 22.144 1.00 71.00 192 ASN A CA 1
ATOM 1460 C C . ASN A 1 192 ? -25.925 4.246 22.543 1.00 71.00 192 ASN A C 1
ATOM 1462 O O . ASN A 1 192 ? -26.354 3.096 22.610 1.00 71.00 192 ASN A O 1
ATOM 1466 N N . ILE A 1 193 ? -24.653 4.551 22.797 1.00 67.00 193 ILE A N 1
ATOM 1467 C CA . ILE A 1 193 ? -23.638 3.553 23.151 1.00 67.00 193 ILE A CA 1
ATOM 1468 C C . ILE A 1 193 ? -23.857 3.120 24.603 1.00 67.00 193 ILE A C 1
ATOM 1470 O O . ILE A 1 193 ? -23.669 3.913 25.532 1.00 67.00 193 ILE A O 1
ATOM 1474 N N . LYS A 1 194 ? -24.240 1.856 24.814 1.00 57.91 194 LYS A N 1
ATOM 1475 C CA . LYS A 1 194 ? -24.155 1.224 26.141 1.00 57.91 194 LYS A CA 1
ATOM 1476 C C . LYS A 1 194 ? -22.675 1.089 26.489 1.00 57.91 194 LYS A C 1
ATOM 1478 O O . LYS A 1 194 ? -21.887 0.762 25.611 1.00 57.91 194 LYS A O 1
ATOM 1483 N N . GLU A 1 195 ? -22.277 1.387 27.728 1.00 52.31 195 GLU A N 1
ATOM 1484 C CA . GLU A 1 195 ? -20.859 1.288 28.100 1.00 52.31 195 GLU A CA 1
ATOM 1485 C C . GLU A 1 195 ? -20.314 -0.095 27.723 1.00 52.31 195 GLU A C 1
ATOM 1487 O O . GLU A 1 195 ? -20.915 -1.095 28.135 1.00 52.31 195 GLU A O 1
ATOM 1492 N N . PRO A 1 196 ? -19.222 -0.170 26.938 1.00 46.81 196 PRO A N 1
ATOM 1493 C CA . PRO A 1 196 ? -18.659 -1.455 26.579 1.00 46.81 196 PRO A CA 1
ATOM 1494 C C . PRO A 1 196 ? -18.240 -2.148 27.879 1.00 46.81 196 PRO A C 1
ATOM 1496 O O . PRO A 1 196 ? -17.580 -1.525 28.725 1.00 46.81 196 PRO A O 1
ATOM 1499 N N . PRO A 1 197 ? -18.624 -3.414 28.110 1.00 45.59 197 PRO A N 1
ATOM 1500 C CA . PRO A 1 197 ? -18.097 -4.143 29.248 1.00 45.59 197 PRO A CA 1
ATOM 1501 C C . PRO A 1 197 ? -16.568 -4.156 29.122 1.00 45.59 197 PRO A C 1
ATOM 1503 O O . PRO A 1 197 ? -16.039 -4.427 28.046 1.00 45.59 197 PRO A O 1
ATOM 1506 N N . ARG A 1 198 ? -15.847 -3.879 30.221 1.00 48.38 198 ARG A N 1
ATOM 1507 C CA . ARG A 1 198 ? -14.365 -3.769 30.282 1.00 48.38 198 ARG A CA 1
ATOM 1508 C C . ARG A 1 198 ? -13.585 -4.906 29.585 1.00 48.38 198 ARG A C 1
ATOM 1510 O O . ARG A 1 198 ? -12.393 -4.749 29.351 1.00 48.38 198 ARG A O 1
ATOM 1517 N N . ASN A 1 199 ? -14.242 -6.021 29.265 1.00 44.47 199 ASN A N 1
ATOM 1518 C CA . ASN A 1 199 ? -13.687 -7.214 28.634 1.00 44.47 199 ASN A CA 1
ATOM 1519 C C . ASN A 1 199 ? -13.750 -7.248 27.092 1.00 44.47 199 ASN A C 1
ATOM 1521 O O . ASN A 1 199 ? -13.293 -8.234 26.519 1.00 44.47 199 ASN A O 1
ATOM 1525 N N . GLU A 1 200 ? -14.286 -6.240 26.393 1.00 45.84 200 GLU A N 1
ATOM 1526 C CA . GLU A 1 200 ? -14.240 -6.244 24.914 1.00 45.84 200 GLU A CA 1
ATOM 1527 C C . GLU A 1 200 ? -12.847 -5.945 24.347 1.00 45.84 200 GLU A C 1
ATOM 1529 O O . GLU A 1 200 ? -12.477 -6.525 23.329 1.00 45.84 200 GLU A O 1
ATOM 1534 N N . MET A 1 201 ? -12.013 -5.176 25.062 1.00 41.25 201 MET A N 1
ATOM 1535 C CA . MET A 1 201 ? -10.579 -5.026 24.743 1.00 41.25 201 MET A CA 1
ATOM 1536 C C . MET A 1 201 ? -9.846 -6.373 24.661 1.00 41.25 201 MET A C 1
ATOM 1538 O O . MET A 1 201 ? -8.854 -6.492 23.951 1.00 41.25 201 MET A O 1
ATOM 1542 N N . SER A 1 202 ? -10.325 -7.389 25.386 1.00 39.50 202 SER A N 1
ATOM 1543 C CA . SER A 1 202 ? -9.715 -8.719 25.466 1.00 39.50 202 SER A CA 1
ATOM 1544 C C . SER A 1 202 ? -10.016 -9.608 24.257 1.00 39.50 202 SER A C 1
ATOM 1546 O O . SER A 1 202 ? -9.434 -10.685 24.151 1.00 39.50 202 SER A O 1
ATOM 1548 N N . ARG A 1 203 ? -10.966 -9.218 23.395 1.00 42.19 203 ARG A N 1
ATOM 1549 C CA . ARG A 1 203 ? -11.384 -10.014 22.229 1.00 42.19 203 ARG A CA 1
ATOM 1550 C C . ARG A 1 203 ? -10.564 -9.736 20.975 1.00 42.19 203 ARG A C 1
ATOM 1552 O O . ARG A 1 203 ? -10.575 -10.573 20.082 1.00 42.19 203 ARG A O 1
ATOM 1559 N N . VAL A 1 204 ? -9.808 -8.637 20.947 1.00 40.53 204 VAL A N 1
ATOM 1560 C CA . VAL A 1 204 ? -8.873 -8.336 19.859 1.00 40.53 204 VAL A CA 1
ATOM 1561 C C . VAL A 1 204 ? -7.644 -9.236 20.020 1.00 40.53 204 VAL A C 1
ATOM 1563 O O . VAL A 1 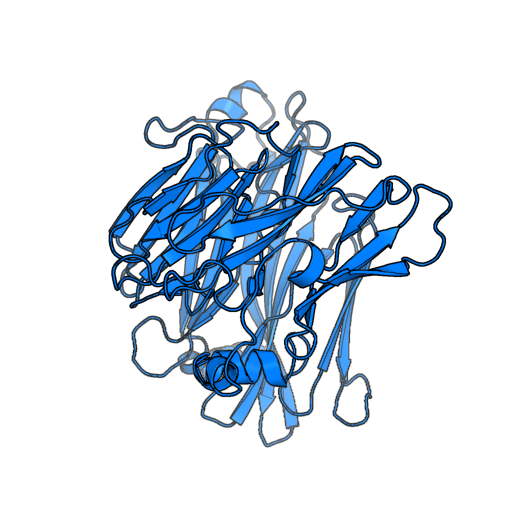204 ? -6.638 -8.869 20.630 1.00 40.53 204 VAL A O 1
ATOM 1566 N N . MET A 1 205 ? -7.744 -10.470 19.526 1.00 35.56 205 MET A N 1
ATOM 1567 C CA . MET A 1 205 ? -6.600 -11.369 19.396 1.00 35.56 205 MET A CA 1
ATOM 1568 C C . MET A 1 205 ? -5.750 -10.878 18.221 1.00 35.56 205 MET A C 1
ATOM 1570 O O . MET A 1 205 ? -5.979 -11.254 17.077 1.00 35.56 205 MET A O 1
ATOM 1574 N N . ILE A 1 206 ? -4.780 -10.007 18.500 1.00 37.25 206 ILE A N 1
ATOM 1575 C CA . ILE A 1 206 ? -3.743 -9.659 17.526 1.00 37.25 206 ILE A CA 1
ATOM 1576 C C . ILE A 1 206 ? -2.809 -10.877 17.411 1.00 37.25 206 ILE A C 1
ATOM 1578 O O . ILE A 1 206 ? -2.281 -11.299 18.447 1.00 37.25 206 ILE A O 1
ATOM 1582 N N . PRO A 1 207 ? -2.601 -11.455 16.211 1.00 43.34 207 PRO A N 1
ATOM 1583 C CA . PRO A 1 207 ? -1.572 -12.460 15.969 1.00 43.34 207 PRO A CA 1
ATOM 1584 C C . PRO A 1 207 ? -0.238 -11.988 16.552 1.00 43.34 207 PRO A C 1
ATOM 1586 O O . PRO A 1 207 ? 0.090 -10.809 16.437 1.00 43.34 207 PRO A O 1
ATOM 1589 N N . ASP A 1 208 ? 0.518 -12.860 17.223 1.00 41.38 208 ASP A N 1
ATOM 1590 C CA . ASP A 1 208 ? 1.713 -12.439 17.972 1.00 41.38 208 ASP A CA 1
ATOM 1591 C C . ASP A 1 208 ? 2.747 -11.706 17.089 1.00 41.38 208 ASP A C 1
ATOM 1593 O O . ASP A 1 208 ? 3.437 -10.805 17.559 1.00 41.38 208 ASP A O 1
ATOM 1597 N N . ASP A 1 209 ? 2.811 -12.019 15.797 1.00 44.94 209 ASP A N 1
ATOM 1598 C CA . ASP A 1 209 ? 3.642 -11.350 14.793 1.00 44.94 209 ASP A CA 1
ATOM 1599 C C . ASP A 1 209 ? 3.158 -9.930 14.442 1.00 44.94 209 ASP A C 1
ATOM 1601 O O . ASP A 1 209 ? 3.967 -8.999 14.384 1.00 44.94 209 ASP A O 1
ATOM 1605 N N . GLU A 1 210 ? 1.848 -9.719 14.275 1.00 44.47 210 GLU A N 1
ATOM 1606 C CA . GLU A 1 210 ? 1.271 -8.372 14.152 1.00 44.47 210 GLU A CA 1
ATOM 1607 C C . GLU A 1 210 ? 1.421 -7.595 15.461 1.00 44.47 210 GLU A C 1
ATOM 1609 O O . GLU A 1 210 ? 1.779 -6.419 15.449 1.00 44.47 210 GLU A O 1
ATOM 1614 N N . LYS A 1 211 ? 1.241 -8.261 16.602 1.00 40.06 211 LYS A N 1
ATOM 1615 C CA . LYS A 1 211 ? 1.391 -7.676 17.933 1.00 40.06 211 LYS A CA 1
ATOM 1616 C C . LYS A 1 211 ? 2.806 -7.146 18.143 1.00 40.06 211 LYS A C 1
ATOM 1618 O O . LYS A 1 211 ? 2.948 -6.038 18.647 1.00 40.06 211 LYS A O 1
ATOM 1623 N N . MET A 1 212 ? 3.839 -7.863 17.697 1.00 40.28 212 MET A N 1
ATOM 1624 C CA . MET A 1 212 ? 5.221 -7.367 17.744 1.00 40.28 212 MET A CA 1
ATOM 1625 C C . MET A 1 212 ? 5.444 -6.160 16.818 1.00 40.28 212 MET A C 1
ATOM 1627 O O . MET A 1 212 ? 6.071 -5.193 17.245 1.00 40.28 212 MET A O 1
ATOM 1631 N N . ARG A 1 213 ? 4.856 -6.134 15.608 1.00 44.66 213 ARG A N 1
ATOM 1632 C CA . ARG A 1 213 ? 4.893 -4.943 14.726 1.00 44.66 213 ARG A CA 1
ATOM 1633 C C . ARG A 1 213 ? 4.207 -3.724 15.355 1.00 44.66 213 ARG A C 1
ATOM 1635 O O . ARG A 1 213 ? 4.705 -2.607 15.229 1.00 44.66 213 ARG A O 1
ATOM 1642 N N . PHE A 1 214 ? 3.087 -3.932 16.049 1.00 38.22 214 PHE A N 1
ATOM 1643 C CA . PHE A 1 214 ? 2.383 -2.878 16.782 1.00 38.22 214 PHE A CA 1
ATOM 1644 C C . PHE A 1 214 ? 3.141 -2.418 18.041 1.00 38.22 214 PHE A C 1
ATOM 1646 O O . PHE A 1 214 ? 3.089 -1.233 18.364 1.00 38.22 214 PHE A O 1
ATOM 1653 N N . ILE A 1 215 ? 3.854 -3.316 18.734 1.00 42.50 215 ILE A N 1
ATOM 1654 C CA . ILE A 1 215 ? 4.640 -3.000 19.941 1.00 42.50 215 ILE A CA 1
ATOM 1655 C C . ILE A 1 215 ? 5.915 -2.216 19.597 1.00 42.50 215 ILE A C 1
ATOM 1657 O O . ILE A 1 215 ? 6.217 -1.228 20.263 1.00 42.50 215 ILE A O 1
ATOM 1661 N N . GLU A 1 216 ? 6.663 -2.637 18.575 1.00 51.25 216 GLU A N 1
ATOM 1662 C CA . GLU A 1 216 ? 7.943 -2.012 18.202 1.00 51.25 216 GLU A CA 1
ATOM 1663 C C . GLU A 1 216 ? 7.762 -0.781 17.288 1.00 51.25 216 GLU A C 1
ATOM 1665 O O . GLU A 1 216 ? 8.637 0.090 17.204 1.00 51.25 216 GLU A O 1
ATOM 1670 N N . GLY A 1 217 ? 6.588 -0.655 16.659 1.00 56.09 217 GLY A N 1
ATOM 1671 C CA . GLY A 1 217 ? 6.298 0.340 15.631 1.00 56.09 217 GLY A CA 1
ATOM 1672 C C . GLY A 1 217 ? 7.019 0.020 14.316 1.00 56.09 217 GLY A C 1
ATOM 1673 O O . GLY A 1 217 ? 8.068 -0.616 14.298 1.00 56.09 217 GLY A O 1
ATOM 1674 N N . ASN A 1 218 ? 6.500 0.514 13.187 1.00 62.59 218 ASN A N 1
ATOM 1675 C CA . ASN A 1 218 ? 7.028 0.205 11.840 1.00 62.59 218 ASN A CA 1
ATOM 1676 C C . ASN A 1 218 ? 8.506 0.591 11.607 1.00 62.59 218 ASN A C 1
ATOM 1678 O O . ASN A 1 218 ? 9.075 0.249 10.573 1.00 62.59 218 ASN A O 1
ATOM 1682 N N . ASN A 1 219 ? 9.117 1.313 12.547 1.00 80.69 219 ASN A N 1
ATOM 1683 C CA . ASN A 1 219 ? 10.456 1.873 12.434 1.00 80.69 219 ASN A CA 1
ATOM 1684 C C . ASN A 1 219 ? 11.467 1.247 13.409 1.00 80.69 219 ASN A C 1
ATOM 1686 O O . ASN A 1 219 ? 12.605 1.711 13.431 1.00 80.69 219 ASN A O 1
ATOM 1690 N N . SER A 1 220 ? 11.098 0.238 14.206 1.00 85.38 220 SER A N 1
ATOM 1691 C CA . SER A 1 220 ? 12.029 -0.429 15.133 1.00 85.38 220 SER A CA 1
ATOM 1692 C C . SER A 1 220 ? 12.111 -1.930 14.850 1.00 85.38 220 SER A C 1
ATOM 1694 O O . SER A 1 220 ? 11.153 -2.519 14.357 1.00 85.38 220 SER A O 1
ATOM 1696 N N . ALA A 1 221 ? 13.279 -2.518 15.112 1.00 86.44 221 ALA A N 1
ATOM 1697 C CA . ALA A 1 221 ? 13.517 -3.957 15.026 1.00 86.44 221 ALA A CA 1
ATOM 1698 C C . ALA A 1 221 ? 14.541 -4.366 16.099 1.00 86.44 221 ALA A C 1
ATOM 1700 O O . ALA A 1 221 ? 15.762 -4.308 15.891 1.00 86.44 221 ALA A O 1
ATOM 1701 N N . GLY A 1 222 ? 14.041 -4.749 17.274 1.00 84.75 222 GLY A N 1
ATOM 1702 C CA . GLY A 1 222 ? 14.854 -4.916 18.479 1.00 84.75 222 GLY A CA 1
ATOM 1703 C C . GLY A 1 222 ? 15.486 -3.590 18.924 1.00 84.75 222 GLY A C 1
ATOM 1704 O O . GLY A 1 222 ? 14.807 -2.575 19.049 1.00 84.75 222 GLY A O 1
ATOM 1705 N N . GLU A 1 223 ? 16.803 -3.584 19.125 1.00 86.75 223 GLU A N 1
ATOM 1706 C CA . GLU A 1 223 ? 17.565 -2.412 19.591 1.00 86.75 223 GLU A CA 1
ATOM 1707 C C . GLU A 1 223 ? 17.836 -1.358 18.502 1.00 86.75 223 GLU A C 1
ATOM 1709 O O . GLU A 1 223 ? 18.405 -0.302 18.779 1.00 86.75 223 GLU A O 1
ATOM 1714 N N . HIS A 1 224 ? 17.445 -1.633 17.255 1.00 91.12 224 HIS A N 1
ATOM 1715 C CA . HIS A 1 224 ? 17.731 -0.774 16.112 1.00 91.12 224 HIS A CA 1
ATOM 1716 C C . HIS A 1 224 ? 16.489 -0.026 15.652 1.00 91.12 224 HIS A C 1
ATOM 1718 O O . HIS A 1 224 ? 15.365 -0.525 15.756 1.00 91.12 224 HIS A O 1
ATOM 1724 N N . LYS A 1 225 ? 16.698 1.159 15.076 1.00 92.25 225 LYS A N 1
ATOM 1725 C CA . LYS A 1 225 ? 15.626 1.965 14.482 1.00 92.25 225 LYS A CA 1
ATOM 1726 C C . LYS A 1 225 ? 15.998 2.440 13.094 1.00 92.25 225 LYS A C 1
ATOM 1728 O O . LYS A 1 225 ? 17.150 2.784 12.852 1.00 92.25 225 LYS A O 1
ATOM 1733 N N . VAL A 1 226 ? 15.014 2.515 12.207 1.00 93.00 226 VAL A N 1
ATOM 1734 C CA . VAL A 1 226 ? 15.135 3.136 10.890 1.00 93.00 226 VAL A CA 1
ATOM 1735 C C . VAL A 1 226 ? 14.331 4.431 10.856 1.00 93.00 226 VAL A C 1
ATOM 1737 O O . VAL A 1 226 ? 13.122 4.459 11.071 1.00 93.00 226 VAL A O 1
ATOM 1740 N N . MET A 1 227 ? 15.012 5.532 10.573 1.00 90.75 227 MET A N 1
ATOM 1741 C CA . MET A 1 227 ? 14.403 6.828 10.311 1.00 90.75 227 MET A CA 1
ATOM 1742 C C . MET A 1 227 ? 14.566 7.140 8.836 1.00 90.75 227 MET A C 1
ATOM 1744 O O . MET A 1 227 ? 15.667 7.029 8.298 1.00 90.75 227 MET A O 1
ATOM 1748 N N . TYR A 1 228 ? 13.494 7.569 8.185 1.00 91.94 228 TYR A N 1
ATOM 1749 C CA . TYR A 1 228 ? 13.564 7.980 6.794 1.00 91.94 228 TYR A CA 1
ATOM 1750 C C . TYR A 1 228 ? 12.735 9.231 6.536 1.00 91.94 228 TYR A C 1
ATOM 1752 O O . TYR A 1 228 ? 11.758 9.511 7.231 1.00 91.94 228 TYR A O 1
ATOM 1760 N N . SER A 1 229 ? 13.130 9.980 5.516 1.00 90.06 229 SER A N 1
ATOM 1761 C CA . SER A 1 229 ? 12.354 11.084 4.976 1.00 90.06 229 SER A CA 1
ATOM 1762 C C . SER A 1 229 ? 12.420 11.071 3.454 1.00 90.06 229 SER A C 1
ATOM 1764 O O . SER A 1 229 ? 13.482 10.894 2.859 1.00 90.06 229 SER A O 1
ATOM 1766 N N . ASN A 1 230 ? 11.257 11.261 2.834 1.00 88.75 230 ASN A N 1
ATOM 1767 C CA . ASN A 1 230 ? 11.134 11.581 1.419 1.00 88.75 230 ASN A CA 1
ATOM 1768 C C . ASN A 1 230 ? 10.782 13.072 1.323 1.00 88.75 230 ASN A C 1
ATOM 1770 O O . ASN A 1 230 ? 9.775 13.499 1.891 1.00 88.75 230 ASN A O 1
ATOM 1774 N N . THR A 1 231 ? 11.599 13.862 0.631 1.00 89.50 231 THR A N 1
ATOM 1775 C CA . THR A 1 231 ? 11.356 15.290 0.369 1.00 89.50 231 THR A CA 1
ATOM 1776 C C . THR A 1 231 ? 11.229 15.539 -1.134 1.00 89.50 231 THR A C 1
ATOM 1778 O O . THR A 1 231 ? 11.649 14.707 -1.935 1.00 89.50 231 THR A O 1
ATOM 1781 N N . GLY A 1 232 ? 10.630 16.667 -1.527 1.00 86.62 232 GLY A N 1
ATOM 1782 C CA . GLY A 1 232 ? 10.390 17.007 -2.938 1.00 86.62 232 GLY A CA 1
ATOM 1783 C C . GLY A 1 232 ? 9.302 16.156 -3.609 1.00 86.62 232 GLY A C 1
ATOM 1784 O O . GLY A 1 232 ? 8.547 15.438 -2.946 1.00 86.62 232 GLY A O 1
ATOM 1785 N N . ARG A 1 233 ? 9.198 16.248 -4.939 1.00 85.56 233 ARG A N 1
ATOM 1786 C CA . ARG A 1 233 ? 8.223 15.534 -5.776 1.00 85.56 233 ARG A CA 1
ATOM 1787 C C . ARG A 1 233 ? 8.941 14.727 -6.859 1.00 85.56 233 ARG A C 1
ATOM 1789 O O . ARG A 1 233 ? 9.619 15.272 -7.724 1.00 85.56 233 ARG A O 1
ATOM 1796 N N . CYS A 1 234 ? 8.773 13.403 -6.840 1.00 85.94 234 CYS A N 1
ATOM 1797 C CA . CYS A 1 234 ? 9.353 12.540 -7.872 1.00 85.94 234 CYS A CA 1
ATOM 1798 C C . CYS A 1 234 ? 8.572 12.650 -9.194 1.00 85.94 234 CYS A C 1
ATOM 1800 O O . CYS A 1 234 ? 7.342 12.758 -9.150 1.00 85.94 234 CYS A O 1
ATOM 1802 N N . PRO A 1 235 ? 9.243 12.565 -10.360 1.00 87.00 235 PRO A N 1
ATOM 1803 C CA . PRO A 1 235 ? 10.676 12.288 -10.561 1.00 87.00 235 PRO A CA 1
ATOM 1804 C C . PRO A 1 235 ? 11.597 13.522 -10.547 1.00 87.00 235 PRO A C 1
ATOM 1806 O O . PRO A 1 235 ? 12.792 13.389 -10.811 1.00 87.00 235 PRO A O 1
ATOM 1809 N N . ASP A 1 236 ? 11.050 14.712 -10.309 1.00 84.38 236 ASP A N 1
ATOM 1810 C CA . ASP A 1 236 ? 11.701 15.970 -10.666 1.00 84.38 236 ASP A CA 1
ATOM 1811 C C . ASP A 1 236 ? 12.798 16.370 -9.662 1.00 84.38 236 ASP A C 1
ATOM 1813 O O . ASP A 1 236 ? 13.971 16.446 -10.034 1.00 84.38 236 ASP A O 1
ATOM 1817 N N . ASP A 1 237 ? 12.438 16.578 -8.393 1.00 87.25 237 ASP A N 1
ATOM 1818 C CA . ASP A 1 237 ? 13.322 17.122 -7.348 1.00 87.25 237 ASP A CA 1
ATOM 1819 C C . ASP A 1 237 ? 13.283 16.323 -6.036 1.00 87.25 237 ASP A C 1
ATOM 1821 O O . ASP A 1 237 ? 13.666 16.822 -4.977 1.00 87.25 237 ASP A O 1
ATOM 1825 N N . CYS A 1 238 ? 12.803 15.078 -6.085 1.00 89.69 238 CYS A N 1
ATOM 1826 C CA . CYS A 1 238 ? 12.710 14.283 -4.872 1.00 89.69 238 CYS A CA 1
ATOM 1827 C C . CYS A 1 238 ? 14.064 13.795 -4.360 1.00 89.69 238 CYS A C 1
AT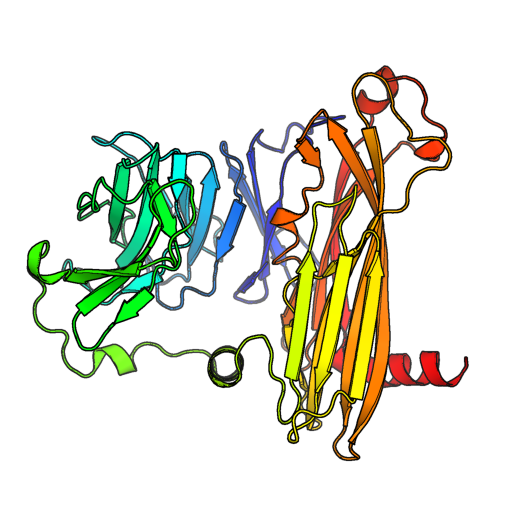OM 1829 O O . CYS A 1 238 ? 14.967 13.474 -5.133 1.00 89.69 238 CYS A O 1
ATOM 1831 N N . PHE A 1 239 ? 14.166 13.683 -3.043 1.00 93.06 239 PHE A N 1
ATOM 1832 C CA . PHE A 1 239 ? 15.350 13.221 -2.341 1.00 93.06 239 PHE A CA 1
ATOM 1833 C C . PHE A 1 239 ? 14.940 12.307 -1.192 1.00 93.06 239 PHE A C 1
ATOM 1835 O O . PHE A 1 239 ? 13.969 12.582 -0.479 1.00 93.06 239 PHE A O 1
ATOM 1842 N N . VAL A 1 240 ? 15.698 11.228 -1.005 1.00 95.44 240 VAL A N 1
ATOM 1843 C CA . VAL A 1 240 ? 15.520 10.324 0.127 1.00 95.44 240 VAL A CA 1
ATOM 1844 C C . VAL A 1 240 ? 16.687 10.433 1.092 1.00 95.44 240 VAL A C 1
ATOM 1846 O O . VAL A 1 240 ? 17.849 10.490 0.689 1.00 95.44 240 VAL A O 1
ATOM 1849 N N . SER A 1 241 ? 16.366 10.397 2.380 1.00 96.31 241 SER A N 1
ATOM 1850 C CA . SER A 1 241 ? 17.321 10.262 3.471 1.00 96.31 241 SER A CA 1
ATOM 1851 C C . SER A 1 241 ? 16.895 9.107 4.360 1.00 96.31 241 SER A C 1
ATOM 1853 O O . SER A 1 241 ? 15.760 9.093 4.826 1.00 96.31 241 SER A O 1
ATOM 1855 N N . ILE A 1 242 ? 17.784 8.148 4.598 1.00 96.62 242 ILE A N 1
ATOM 1856 C CA . ILE A 1 242 ? 17.539 6.979 5.443 1.00 96.62 242 ILE A CA 1
ATOM 1857 C C . ILE A 1 242 ? 18.700 6.853 6.415 1.00 96.62 242 ILE A C 1
ATOM 1859 O O . ILE A 1 242 ? 19.848 6.783 5.990 1.00 96.62 242 ILE A O 1
ATOM 1863 N N . ASN A 1 243 ? 18.396 6.782 7.704 1.00 96.06 243 ASN A N 1
ATOM 1864 C CA . ASN A 1 243 ? 19.360 6.581 8.773 1.00 96.06 243 ASN A CA 1
ATOM 1865 C C . ASN A 1 243 ? 18.906 5.409 9.635 1.00 96.06 243 ASN A C 1
ATOM 1867 O O . ASN A 1 243 ? 17.751 5.348 10.048 1.00 96.06 243 ASN A O 1
ATOM 1871 N N . VAL A 1 244 ? 19.827 4.509 9.942 1.00 95.19 244 VAL A N 1
ATOM 1872 C CA . VAL A 1 244 ? 19.623 3.425 10.897 1.00 95.19 244 VAL A CA 1
ATOM 1873 C C . VAL A 1 244 ? 20.445 3.726 12.137 1.00 95.19 244 VAL A C 1
ATOM 1875 O O . VAL A 1 244 ? 21.634 4.031 12.023 1.00 95.19 244 VAL A O 1
ATOM 1878 N N . THR A 1 245 ? 19.820 3.642 13.306 1.00 93.31 245 THR A N 1
ATOM 1879 C CA . THR A 1 245 ? 20.455 3.909 14.597 1.00 93.31 245 THR A CA 1
ATOM 1880 C C . THR A 1 245 ? 20.468 2.678 15.494 1.00 93.31 245 THR A C 1
ATOM 1882 O O . THR A 1 245 ? 19.582 1.831 15.391 1.00 93.31 245 THR A O 1
ATOM 1885 N N . ASP A 1 246 ? 21.450 2.614 16.390 1.00 90.69 246 ASP A N 1
ATOM 1886 C CA . ASP A 1 246 ? 21.508 1.660 17.504 1.00 90.69 246 ASP A CA 1
ATOM 1887 C C . ASP A 1 246 ? 20.678 2.126 18.722 1.00 90.69 246 ASP A C 1
ATOM 1889 O O . ASP A 1 246 ? 19.991 3.157 18.676 1.00 90.69 246 ASP A O 1
ATOM 1893 N N . CYS A 1 247 ? 20.753 1.381 19.832 1.00 86.69 247 CYS A N 1
ATOM 1894 C CA . CYS A 1 247 ? 20.031 1.686 21.070 1.00 86.69 247 CYS A CA 1
ATOM 1895 C C . CYS A 1 247 ? 20.522 2.960 21.773 1.00 86.69 247 CYS A C 1
ATOM 1897 O O . CYS A 1 247 ? 19.789 3.540 22.576 1.00 86.69 247 CYS A O 1
ATOM 1899 N N . GLN A 1 248 ? 21.725 3.448 21.448 1.00 89.69 248 GLN A N 1
ATOM 1900 C CA . GLN A 1 248 ? 22.227 4.745 21.903 1.00 89.69 248 GLN A CA 1
ATOM 1901 C C . GLN A 1 248 ? 21.824 5.896 20.962 1.00 89.69 248 GLN A C 1
ATOM 1903 O O . GLN A 1 248 ? 22.308 7.018 21.127 1.00 89.69 248 GLN A O 1
ATOM 1908 N N . ASN A 1 249 ? 20.924 5.651 19.998 1.00 89.00 249 ASN A N 1
ATOM 1909 C CA . ASN A 1 249 ? 20.525 6.579 18.933 1.00 89.00 249 ASN A CA 1
ATOM 1910 C C . ASN A 1 249 ? 21.699 7.057 18.060 1.00 89.00 249 ASN A C 1
ATOM 1912 O O . ASN A 1 249 ? 21.616 8.109 17.420 1.00 89.00 249 ASN A O 1
ATOM 1916 N N . LYS A 1 250 ? 22.804 6.310 18.007 1.00 93.06 250 LYS A N 1
ATOM 1917 C CA . LYS A 1 250 ? 23.922 6.624 17.122 1.00 93.06 250 LYS A CA 1
ATOM 1918 C C . LYS A 1 250 ? 23.642 6.026 15.749 1.00 93.06 250 LYS A C 1
ATOM 1920 O O . LYS A 1 250 ? 23.311 4.852 15.626 1.00 93.06 250 LYS A O 1
ATOM 1925 N N . THR A 1 251 ? 23.792 6.832 14.701 1.00 94.56 251 THR A N 1
ATOM 1926 C CA . THR A 1 251 ? 23.652 6.358 13.319 1.00 94.56 251 THR A CA 1
ATOM 1927 C C . THR A 1 251 ? 24.766 5.366 12.984 1.00 94.56 251 THR A C 1
ATOM 1929 O O . THR A 1 251 ? 25.945 5.723 13.010 1.00 94.56 251 THR A O 1
ATOM 1932 N N . ILE A 1 252 ? 24.387 4.135 12.647 1.00 94.25 252 ILE A N 1
ATOM 1933 C CA . ILE A 1 252 ? 25.291 3.040 12.259 1.00 94.25 252 ILE A CA 1
ATOM 1934 C C . ILE A 1 252 ? 25.285 2.781 10.748 1.00 94.25 252 ILE A C 1
ATOM 1936 O O . ILE A 1 252 ? 26.233 2.212 10.213 1.00 94.25 252 ILE A O 1
ATOM 1940 N N . TRP A 1 253 ? 24.247 3.242 10.047 1.00 95.25 253 TRP A N 1
ATOM 1941 C CA . TRP A 1 253 ? 24.171 3.214 8.590 1.00 95.25 253 TRP A CA 1
ATOM 1942 C C . TRP A 1 253 ? 23.332 4.376 8.078 1.00 95.25 253 TRP A C 1
ATOM 1944 O O . TRP A 1 253 ? 22.330 4.742 8.694 1.00 95.25 253 TRP A O 1
ATOM 1954 N N . SER A 1 254 ? 23.723 4.942 6.941 1.00 95.88 254 SER A N 1
ATOM 1955 C CA . SER A 1 254 ? 22.931 5.952 6.255 1.00 95.88 254 SER A CA 1
ATOM 1956 C C . SER A 1 254 ? 22.946 5.762 4.745 1.00 95.88 254 SER A C 1
ATOM 1958 O O . SER A 1 254 ? 23.894 5.232 4.160 1.00 95.88 254 SER A O 1
ATOM 1960 N N . TYR A 1 255 ? 21.867 6.202 4.111 1.00 96.81 255 TYR A N 1
ATOM 1961 C CA . TYR A 1 255 ? 21.693 6.201 2.671 1.00 96.81 255 TYR A CA 1
ATOM 1962 C C . TYR A 1 255 ? 20.942 7.453 2.247 1.00 96.81 255 TYR A C 1
ATOM 1964 O O . TYR A 1 255 ? 19.858 7.750 2.748 1.00 96.81 255 TYR A O 1
ATOM 1972 N N . HIS A 1 256 ? 21.518 8.168 1.289 1.00 96.25 256 HIS A N 1
ATOM 1973 C CA . HIS A 1 256 ? 20.955 9.390 0.739 1.00 96.25 256 HIS A CA 1
ATOM 1974 C C . HIS A 1 256 ? 21.051 9.335 -0.778 1.00 96.25 256 HIS A C 1
ATOM 1976 O O . HIS A 1 256 ? 22.090 8.935 -1.311 1.00 96.25 256 HIS A O 1
ATOM 1982 N N . MET A 1 257 ? 19.978 9.702 -1.475 1.00 96.12 257 MET A N 1
ATOM 1983 C CA . MET A 1 257 ? 19.964 9.644 -2.934 1.00 96.12 257 MET A CA 1
ATOM 1984 C C . MET A 1 257 ? 18.929 10.597 -3.533 1.00 96.12 257 MET A C 1
ATOM 1986 O O . MET A 1 257 ? 17.774 10.631 -3.103 1.00 96.12 257 MET A O 1
ATOM 1990 N N . ASP A 1 258 ? 19.336 11.322 -4.573 1.00 95.12 258 ASP A N 1
ATOM 1991 C CA . ASP A 1 258 ? 18.435 12.125 -5.400 1.00 95.12 258 ASP A CA 1
ATOM 1992 C C . ASP A 1 258 ? 17.551 11.235 -6.281 1.00 95.12 258 ASP A C 1
ATOM 1994 O O . ASP A 1 258 ? 17.888 10.087 -6.599 1.00 95.12 258 ASP A O 1
ATOM 1998 N N . LYS A 1 259 ? 16.409 11.778 -6.709 1.00 94.00 259 LYS A N 1
ATOM 1999 C CA . LYS A 1 259 ? 15.436 11.118 -7.592 1.00 94.00 259 LYS A CA 1
ATOM 2000 C C . LYS A 1 259 ? 15.054 9.730 -7.096 1.00 94.00 259 LYS A C 1
ATOM 2002 O O . LYS A 1 259 ? 14.901 8.795 -7.881 1.00 94.00 259 LYS A O 1
ATOM 2007 N N . THR A 1 260 ? 14.958 9.582 -5.781 1.00 95.56 260 THR A N 1
ATOM 2008 C CA . THR A 1 260 ? 14.704 8.303 -5.129 1.00 95.56 260 THR A CA 1
ATOM 2009 C C . THR A 1 260 ? 13.618 8.471 -4.083 1.00 95.56 260 THR A C 1
ATOM 2011 O O . THR A 1 260 ? 13.548 9.494 -3.409 1.00 95.56 260 THR A O 1
ATOM 2014 N N . TYR A 1 261 ? 12.772 7.454 -3.959 1.00 94.31 261 TYR A N 1
ATOM 2015 C CA . TYR A 1 261 ? 11.724 7.370 -2.955 1.00 94.31 261 TYR A CA 1
ATOM 2016 C C . TYR A 1 261 ? 11.818 6.025 -2.243 1.00 94.31 261 TYR A C 1
ATOM 2018 O O . TYR A 1 261 ? 11.906 4.987 -2.905 1.00 94.31 261 TYR A O 1
ATOM 2026 N N . VAL A 1 262 ? 11.781 6.034 -0.911 1.00 93.56 262 VAL A N 1
ATOM 2027 C CA . VAL A 1 262 ? 11.682 4.813 -0.100 1.00 93.56 262 VAL A CA 1
ATOM 2028 C C . VAL A 1 262 ? 10.242 4.607 0.358 1.00 93.56 262 VAL A C 1
ATOM 2030 O O . VAL A 1 262 ? 9.592 5.536 0.839 1.00 93.56 262 VAL A O 1
ATOM 2033 N N . MET A 1 263 ? 9.729 3.393 0.176 1.00 90.50 263 MET A N 1
ATOM 2034 C CA . MET A 1 263 ? 8.432 2.985 0.719 1.00 90.50 263 MET A CA 1
ATOM 2035 C C . MET A 1 263 ? 8.544 2.762 2.234 1.00 90.50 263 MET A C 1
ATOM 2037 O O . MET A 1 263 ? 9.639 2.764 2.789 1.00 90.50 263 MET A O 1
ATOM 2041 N N . ASN A 1 264 ? 7.418 2.526 2.910 1.00 86.38 264 ASN A N 1
ATOM 2042 C CA . ASN A 1 264 ? 7.427 2.218 4.340 1.00 86.38 264 ASN A CA 1
ATOM 2043 C C . ASN A 1 264 ? 8.336 1.000 4.624 1.00 86.38 264 ASN A C 1
ATOM 2045 O O . ASN A 1 264 ? 8.113 -0.058 4.026 1.00 86.38 264 ASN A O 1
ATOM 2049 N N . PRO A 1 265 ? 9.344 1.131 5.508 1.00 90.44 265 PRO A N 1
ATOM 2050 C CA . PRO A 1 265 ? 10.184 0.018 5.928 1.00 90.44 265 PRO A CA 1
ATOM 2051 C C . PRO A 1 265 ? 9.366 -1.112 6.547 1.00 90.44 265 PRO A C 1
ATOM 2053 O O . PRO A 1 265 ? 8.351 -0.873 7.203 1.00 90.44 265 PRO A O 1
ATOM 2056 N N . ILE A 1 266 ? 9.827 -2.346 6.351 1.00 88.62 266 ILE A N 1
ATOM 2057 C CA . ILE A 1 266 ? 9.210 -3.535 6.942 1.00 88.62 266 ILE A CA 1
ATOM 2058 C C . ILE A 1 266 ? 10.191 -4.113 7.967 1.00 88.62 266 ILE A C 1
ATOM 2060 O O . ILE A 1 266 ? 11.271 -4.552 7.560 1.00 88.62 266 ILE A O 1
ATOM 2064 N N . PRO A 1 267 ? 9.859 -4.115 9.271 1.00 88.81 267 PRO A N 1
ATOM 2065 C CA . PRO A 1 267 ? 10.701 -4.740 10.283 1.00 88.81 267 PRO A CA 1
ATOM 2066 C C . PRO A 1 267 ? 10.708 -6.267 10.127 1.00 88.81 267 PRO A C 1
ATOM 2068 O O . PRO A 1 267 ? 9.723 -6.879 9.698 1.00 88.81 267 PRO A O 1
ATOM 2071 N N . LEU A 1 268 ? 11.843 -6.875 10.466 1.00 87.31 268 LEU A N 1
ATOM 2072 C CA . LEU A 1 268 ? 12.138 -8.296 10.298 1.00 87.31 268 LEU A CA 1
ATOM 2073 C C . LEU A 1 268 ? 12.557 -8.917 11.625 1.00 87.31 268 LEU A C 1
ATOM 2075 O O . LEU A 1 268 ? 13.406 -8.362 12.324 1.00 87.31 268 LEU A O 1
ATOM 2079 N N . HIS A 1 269 ? 12.031 -10.109 11.909 1.00 86.19 269 HIS A N 1
ATOM 2080 C CA . HIS A 1 269 ? 12.428 -10.930 13.050 1.00 86.19 269 HIS A CA 1
ATOM 2081 C C . HIS A 1 269 ? 12.465 -12.398 12.629 1.00 86.19 269 HIS A C 1
ATOM 2083 O O . HIS A 1 269 ? 11.424 -13.021 12.426 1.00 86.19 269 HIS A O 1
ATOM 2089 N N . PHE A 1 270 ? 13.668 -12.953 12.516 1.00 85.31 270 PHE A N 1
ATOM 2090 C CA . PHE A 1 270 ? 13.882 -14.356 12.165 1.00 85.31 270 PHE A CA 1
ATOM 2091 C C . PHE A 1 270 ? 14.187 -15.203 13.400 1.00 85.31 270 PHE A C 1
ATOM 2093 O O . PHE A 1 270 ? 14.710 -14.712 14.408 1.00 85.31 270 PHE A O 1
ATOM 2100 N N . LYS A 1 271 ? 13.921 -16.513 13.310 1.00 75.88 271 LYS A N 1
ATOM 2101 C CA . LYS A 1 271 ? 14.007 -17.456 14.444 1.00 75.88 271 LYS A CA 1
ATOM 2102 C C . LYS A 1 271 ? 15.388 -17.497 15.100 1.00 75.88 271 LYS A C 1
ATOM 2104 O O . LYS A 1 271 ? 15.511 -17.741 16.297 1.00 75.88 271 LYS A O 1
ATOM 2109 N N . HIS A 1 272 ? 16.433 -17.193 14.337 1.00 69.50 272 HIS A N 1
ATOM 2110 C CA . HIS A 1 272 ? 17.826 -17.186 14.786 1.00 69.50 272 HIS A CA 1
ATOM 2111 C C . HIS A 1 272 ? 18.228 -15.908 15.553 1.00 69.50 272 HIS A C 1
ATOM 2113 O O . HIS A 1 272 ? 19.414 -15.659 15.763 1.00 69.50 272 HIS A O 1
ATOM 2119 N N . SER A 1 273 ? 17.246 -15.112 15.995 1.00 79.19 273 SER A N 1
ATOM 2120 C CA . SER A 1 273 ? 17.426 -13.780 16.594 1.00 79.19 273 SER A CA 1
ATOM 2121 C C . SER A 1 273 ? 18.158 -12.806 15.672 1.00 79.19 273 SER A C 1
ATOM 2123 O O . SER A 1 273 ? 18.925 -11.961 16.126 1.00 79.19 273 SER A O 1
ATOM 2125 N N . ILE A 1 274 ? 17.923 -12.955 14.369 1.00 87.25 274 ILE A N 1
ATOM 2126 C CA . ILE A 1 274 ? 18.308 -11.951 13.388 1.00 87.25 274 ILE A CA 1
ATOM 2127 C C . ILE A 1 274 ? 17.153 -10.963 13.320 1.00 87.25 274 ILE A C 1
ATOM 2129 O O . ILE A 1 274 ? 16.019 -11.361 13.046 1.00 87.25 274 ILE A O 1
ATOM 2133 N N . THR A 1 275 ? 17.443 -9.697 13.588 1.00 89.69 275 THR A N 1
ATOM 2134 C CA . THR A 1 275 ? 16.485 -8.604 13.404 1.00 89.69 275 THR A CA 1
ATOM 2135 C C . THR A 1 275 ? 16.919 -7.733 12.240 1.00 89.69 275 THR A C 1
ATOM 2137 O O . THR A 1 275 ? 18.048 -7.844 11.759 1.00 89.69 275 THR A O 1
ATOM 2140 N N . GLY A 1 276 ? 16.033 -6.887 11.728 1.00 92.06 276 GLY A N 1
ATOM 2141 C CA . GLY A 1 276 ? 16.399 -6.050 10.598 1.00 92.06 276 GLY A CA 1
ATOM 2142 C C . GLY A 1 276 ? 15.260 -5.267 9.984 1.00 92.06 276 GLY A C 1
ATOM 2143 O O . GLY A 1 276 ? 14.151 -5.215 10.509 1.00 92.06 276 GLY A O 1
ATOM 2144 N N . PHE A 1 277 ? 15.552 -4.698 8.823 1.00 92.88 277 PHE A N 1
ATOM 2145 C CA . PHE A 1 277 ? 14.620 -3.935 8.014 1.00 92.88 277 PHE A CA 1
ATOM 2146 C C . PHE A 1 277 ? 14.715 -4.354 6.554 1.00 92.88 277 PHE A C 1
ATOM 2148 O O . PHE A 1 277 ? 15.802 -4.569 6.014 1.00 92.88 277 PHE A O 1
ATOM 2155 N N . LEU A 1 278 ? 13.567 -4.396 5.893 1.00 93.06 278 LEU A N 1
ATOM 2156 C CA . LEU A 1 278 ? 13.477 -4.458 4.448 1.00 93.06 278 LEU A CA 1
ATOM 2157 C C . LEU A 1 278 ? 13.038 -3.099 3.908 1.00 93.06 278 LEU A C 1
ATOM 2159 O O . LEU A 1 278 ? 11.998 -2.565 4.294 1.00 93.06 278 LEU A O 1
ATOM 2163 N N . LEU A 1 279 ? 13.840 -2.553 3.001 1.00 94.56 279 LEU A N 1
ATOM 2164 C CA . LEU A 1 279 ? 13.614 -1.268 2.358 1.00 94.56 279 LEU A CA 1
ATOM 2165 C C . LEU A 1 279 ? 13.337 -1.496 0.880 1.00 94.56 279 LEU A C 1
ATOM 2167 O O . LEU A 1 279 ? 14.172 -2.047 0.165 1.00 94.56 279 LEU A O 1
ATOM 2171 N N . LYS A 1 280 ? 12.186 -1.036 0.400 1.00 94.81 280 LYS A N 1
ATOM 2172 C CA . LYS A 1 280 ? 11.893 -0.974 -1.032 1.00 94.81 280 LYS A CA 1
ATOM 2173 C C . LYS A 1 280 ? 12.124 0.455 -1.511 1.00 94.81 280 LYS A C 1
ATOM 2175 O O . LYS A 1 280 ? 11.644 1.391 -0.878 1.00 94.81 280 LYS A O 1
ATOM 2180 N N . LEU A 1 281 ? 12.880 0.621 -2.593 1.00 95.69 281 LEU A N 1
ATOM 2181 C CA . LEU A 1 281 ? 13.229 1.922 -3.158 1.00 95.69 281 LEU A CA 1
ATOM 2182 C C . LEU A 1 281 ? 12.896 1.973 -4.643 1.00 95.69 281 LEU A C 1
ATOM 2184 O O . LEU A 1 281 ? 13.180 1.026 -5.378 1.00 95.69 281 LEU A O 1
ATOM 2188 N N . TRP A 1 282 ? 12.370 3.108 -5.090 1.00 96.00 282 TRP A N 1
ATOM 2189 C CA . TRP A 1 282 ? 12.278 3.478 -6.499 1.00 96.00 282 TRP A CA 1
ATOM 2190 C C . TRP A 1 282 ? 13.256 4.601 -6.794 1.00 96.00 282 TRP A C 1
ATOM 2192 O O . TRP A 1 282 ? 13.203 5.640 -6.146 1.00 96.00 282 TRP A O 1
ATOM 2202 N N . GLN A 1 283 ? 14.125 4.394 -7.780 1.00 95.88 283 GLN A N 1
ATOM 2203 C CA . GLN A 1 283 ? 15.074 5.393 -8.260 1.00 95.88 283 GLN A CA 1
ATOM 2204 C C . GLN A 1 283 ? 14.764 5.742 -9.718 1.00 95.88 283 GLN A C 1
ATOM 2206 O O . GLN A 1 283 ? 14.917 4.899 -10.608 1.00 95.88 283 GLN A O 1
ATOM 2211 N N . TRP A 1 284 ? 14.358 6.982 -9.975 1.00 93.31 284 TRP A N 1
ATOM 2212 C CA . TRP A 1 284 ? 14.078 7.472 -11.320 1.00 93.31 284 TRP A CA 1
ATOM 2213 C C . TRP A 1 284 ? 15.377 7.800 -12.043 1.00 93.31 284 TRP A C 1
ATOM 2215 O O . TRP A 1 284 ? 16.229 8.544 -11.560 1.00 93.31 284 TRP A O 1
ATOM 2225 N N . HIS A 1 285 ? 15.508 7.243 -13.237 1.00 88.50 285 HIS A N 1
ATOM 2226 C CA . HIS A 1 285 ? 16.610 7.498 -14.141 1.00 88.50 285 HIS A CA 1
ATOM 2227 C C . HIS A 1 285 ? 16.095 8.412 -15.238 1.00 88.50 285 HIS A C 1
ATOM 2229 O O . HIS A 1 285 ? 15.215 8.041 -16.011 1.00 88.50 285 HIS A O 1
ATOM 2235 N N . THR A 1 286 ? 16.650 9.619 -15.310 1.00 70.56 286 THR A N 1
ATOM 2236 C CA . THR A 1 286 ? 16.306 10.547 -16.384 1.00 70.56 286 THR A CA 1
ATOM 2237 C C . THR A 1 286 ? 16.796 9.963 -17.710 1.00 70.56 286 THR A C 1
ATOM 2239 O O . THR A 1 286 ? 18.003 9.748 -17.856 1.00 70.56 286 THR A O 1
ATOM 2242 N N . PRO A 1 287 ? 15.908 9.703 -18.688 1.00 63.81 287 PRO A N 1
ATOM 2243 C CA . PRO A 1 287 ? 16.345 9.285 -20.010 1.00 63.81 287 PRO A CA 1
ATOM 2244 C C . PRO A 1 287 ? 17.250 10.378 -20.601 1.00 63.81 287 PRO A C 1
ATOM 2246 O O . PRO A 1 287 ? 16.932 11.556 -20.420 1.00 63.81 287 PRO A O 1
ATOM 2249 N N . PRO A 1 288 ? 18.310 10.043 -21.360 1.00 56.69 288 PRO A N 1
ATOM 2250 C CA . PRO A 1 288 ? 19.304 11.006 -21.857 1.00 56.69 288 PRO A CA 1
ATOM 2251 C C . PRO A 1 288 ? 18.756 12.218 -22.637 1.00 56.69 288 PRO A C 1
ATOM 2253 O O . PRO A 1 288 ? 19.499 13.162 -22.884 1.00 56.69 288 PRO A O 1
ATOM 2256 N N . GLN A 1 289 ? 17.483 12.201 -23.051 1.00 55.28 289 GLN A N 1
ATOM 2257 C CA . GLN A 1 289 ? 16.828 13.274 -23.809 1.00 55.28 289 GLN A CA 1
ATOM 2258 C C . GLN A 1 289 ? 15.403 13.611 -23.326 1.00 55.28 289 GLN A C 1
ATOM 2260 O O . GLN A 1 289 ? 14.686 14.306 -24.036 1.00 55.28 289 GLN A O 1
ATOM 2265 N N . GLY A 1 290 ? 14.962 13.126 -22.155 1.00 63.12 290 GLY A N 1
ATOM 2266 C CA . GLY A 1 290 ? 13.577 13.326 -21.696 1.00 63.12 290 GLY A CA 1
ATOM 2267 C C . GLY A 1 290 ? 12.568 12.751 -22.696 1.00 63.12 290 GLY A C 1
ATOM 2268 O O . GLY A 1 290 ? 11.953 13.473 -23.480 1.00 63.12 290 GLY A O 1
ATOM 2269 N N . LYS A 1 291 ? 12.439 11.423 -22.726 1.00 72.94 291 LYS A N 1
ATOM 2270 C CA . LYS A 1 291 ? 11.723 10.749 -23.806 1.00 72.94 291 LYS A CA 1
ATOM 2271 C C . LYS A 1 291 ? 10.210 10.970 -23.708 1.00 72.94 291 LYS A C 1
ATOM 2273 O O . LYS A 1 291 ? 9.546 10.403 -22.843 1.00 72.94 291 LYS A O 1
ATOM 2278 N N . LYS A 1 292 ? 9.666 11.751 -24.641 1.00 81.44 292 LYS A N 1
ATOM 2279 C CA . LYS A 1 292 ? 8.225 11.855 -24.901 1.00 81.44 292 LYS A CA 1
ATOM 2280 C C . LYS A 1 292 ? 7.863 11.083 -26.163 1.00 81.44 292 LYS A C 1
ATOM 2282 O O . LYS A 1 292 ? 8.580 11.136 -27.160 1.00 81.44 292 LYS A O 1
ATOM 2287 N N . ILE A 1 293 ? 6.749 10.369 -26.114 1.00 80.81 293 ILE A N 1
ATOM 2288 C CA . ILE A 1 293 ? 6.166 9.637 -27.230 1.00 80.81 293 ILE A CA 1
ATOM 2289 C C . ILE A 1 293 ? 4.752 10.209 -27.418 1.00 80.81 293 ILE A C 1
ATOM 2291 O O . ILE A 1 293 ? 3.810 9.774 -26.763 1.00 80.81 293 ILE A O 1
ATOM 2295 N N . GLY A 1 294 ? 4.612 11.227 -28.273 1.00 81.19 294 GLY A N 1
ATOM 2296 C CA . GLY A 1 294 ? 3.382 12.030 -28.322 1.00 81.19 294 GLY A CA 1
ATOM 2297 C C . GLY A 1 294 ? 3.249 12.921 -27.082 1.00 81.19 294 GLY A C 1
ATOM 2298 O O . GLY A 1 294 ? 4.215 13.598 -26.717 1.00 81.19 294 GLY A O 1
ATOM 2299 N N . SER A 1 295 ? 2.085 12.909 -26.420 1.00 83.62 295 SER A N 1
ATOM 2300 C CA . SER A 1 295 ? 1.890 13.583 -25.121 1.00 83.62 295 SER A CA 1
ATOM 2301 C C . SER A 1 295 ? 2.485 12.808 -23.937 1.00 83.62 295 SER A C 1
ATOM 2303 O O . SER A 1 295 ? 2.833 13.409 -22.921 1.00 83.62 295 SER A O 1
ATOM 2305 N N . VAL A 1 296 ? 2.676 11.492 -24.084 1.00 87.94 296 VAL A N 1
ATOM 2306 C CA . VAL A 1 296 ? 3.085 10.602 -22.993 1.00 87.94 296 VAL A CA 1
ATOM 2307 C C . VAL A 1 296 ? 4.594 10.684 -22.752 1.00 87.94 296 VAL A C 1
ATOM 2309 O O . VAL A 1 296 ? 5.407 10.438 -23.645 1.00 87.94 296 VAL A O 1
ATOM 2312 N N . ARG A 1 297 ? 4.986 10.993 -21.518 1.00 88.31 297 ARG A N 1
ATOM 2313 C CA . ARG A 1 297 ? 6.364 10.920 -21.024 1.00 88.31 297 ARG A CA 1
ATOM 2314 C C . ARG A 1 297 ? 6.677 9.497 -20.565 1.00 88.31 297 ARG A C 1
ATOM 2316 O O . ARG A 1 297 ? 5.894 8.881 -19.846 1.00 88.31 297 ARG A O 1
ATOM 2323 N N . LEU A 1 298 ? 7.835 8.994 -20.973 1.00 89.62 298 LEU A N 1
ATOM 2324 C CA . LEU A 1 298 ? 8.370 7.713 -20.534 1.00 89.62 298 LEU A CA 1
ATOM 2325 C C . LEU A 1 298 ? 9.387 7.939 -19.420 1.00 89.62 298 LEU A C 1
ATOM 2327 O O . LEU A 1 298 ? 10.360 8.670 -19.606 1.00 89.62 298 LEU A O 1
ATOM 2331 N N . GLU A 1 299 ? 9.180 7.258 -18.302 1.00 90.31 299 GLU A N 1
ATOM 2332 C CA . GLU A 1 299 ? 10.080 7.256 -17.156 1.00 90.31 299 GLU A CA 1
ATOM 2333 C C . GLU A 1 299 ? 10.656 5.853 -16.949 1.00 90.31 299 GLU A C 1
ATOM 2335 O O . GLU A 1 299 ? 9.953 4.843 -17.067 1.00 90.31 299 GLU A O 1
ATOM 2340 N N . LEU A 1 300 ? 11.954 5.793 -16.650 1.00 92.25 300 LEU A N 1
ATOM 2341 C CA . LEU A 1 300 ? 12.640 4.557 -16.293 1.00 92.25 300 LEU A CA 1
ATOM 2342 C C . LEU A 1 300 ? 12.945 4.577 -14.804 1.00 92.25 300 LEU A C 1
ATOM 2344 O O . LEU A 1 300 ? 13.613 5.478 -14.301 1.00 92.25 300 LEU A O 1
ATOM 2348 N N . ILE A 1 301 ? 12.465 3.567 -14.099 1.00 94.81 301 ILE A N 1
ATOM 2349 C CA . ILE A 1 301 ? 12.616 3.442 -12.659 1.00 94.81 301 ILE A CA 1
ATOM 2350 C C . ILE A 1 301 ? 13.396 2.174 -12.377 1.00 94.81 301 ILE A C 1
ATOM 2352 O O . ILE A 1 301 ? 13.112 1.115 -12.926 1.00 94.81 301 ILE A O 1
ATOM 2356 N N . LYS A 1 302 ? 14.363 2.272 -11.477 1.00 95.94 302 LYS A N 1
ATOM 2357 C CA . LYS A 1 302 ? 15.054 1.119 -10.926 1.00 95.94 302 LYS A CA 1
ATOM 2358 C C . LYS A 1 302 ? 14.491 0.841 -9.547 1.00 95.94 302 LYS A C 1
ATOM 2360 O O . LYS A 1 302 ? 14.695 1.625 -8.620 1.00 95.94 302 LYS A O 1
ATOM 2365 N N . GLU A 1 303 ? 13.780 -0.266 -9.423 1.00 96.19 303 GLU A N 1
ATOM 2366 C CA . GLU A 1 303 ? 13.291 -0.764 -8.149 1.00 96.19 303 GLU A CA 1
ATOM 2367 C C . GLU A 1 303 ? 14.371 -1.612 -7.477 1.00 96.19 303 GLU A C 1
ATOM 2369 O O . GLU A 1 303 ? 14.963 -2.492 -8.109 1.00 96.19 303 GLU A O 1
ATOM 2374 N N . ARG A 1 304 ? 14.635 -1.352 -6.195 1.00 95.69 304 ARG A N 1
ATOM 2375 C CA . ARG A 1 304 ? 15.557 -2.141 -5.369 1.00 95.69 304 ARG A CA 1
ATOM 2376 C C . ARG A 1 304 ? 14.892 -2.532 -4.063 1.00 95.69 304 ARG A C 1
ATOM 2378 O O . ARG A 1 304 ? 14.200 -1.718 -3.458 1.00 95.69 304 ARG A O 1
ATOM 2385 N N . ILE A 1 305 ? 15.145 -3.755 -3.618 1.00 94.69 305 ILE A N 1
ATOM 2386 C CA . ILE A 1 305 ? 14.801 -4.220 -2.280 1.00 94.69 305 ILE A CA 1
ATOM 2387 C C . ILE A 1 305 ? 16.107 -4.455 -1.534 1.00 94.69 305 ILE A C 1
ATOM 2389 O O . ILE A 1 305 ? 16.879 -5.345 -1.884 1.00 94.69 305 ILE A O 1
ATOM 2393 N N . VAL A 1 306 ? 16.356 -3.630 -0.526 1.00 95.00 306 VAL A N 1
ATOM 2394 C CA . VAL A 1 306 ? 17.544 -3.676 0.320 1.00 95.00 306 VAL A CA 1
ATOM 2395 C C . VAL A 1 306 ? 17.169 -4.315 1.648 1.00 95.00 306 VAL A C 1
ATOM 2397 O O . VAL A 1 306 ? 16.221 -3.898 2.307 1.00 95.00 306 VAL A O 1
ATOM 2400 N N . LEU A 1 307 ? 17.926 -5.333 2.023 1.00 93.94 307 LEU A N 1
ATOM 2401 C CA . LEU A 1 307 ? 17.829 -6.038 3.284 1.00 93.94 307 LEU A CA 1
ATOM 2402 C C . LEU A 1 307 ? 18.927 -5.528 4.217 1.00 93.94 307 LEU A C 1
ATOM 2404 O O . LEU A 1 307 ? 20.104 -5.599 3.867 1.00 93.94 307 LEU A O 1
ATOM 2408 N N . ILE A 1 308 ? 18.545 -5.035 5.390 1.00 93.62 308 ILE A N 1
ATOM 2409 C CA . ILE A 1 308 ? 19.458 -4.646 6.467 1.00 93.62 308 ILE A CA 1
ATOM 2410 C C . ILE A 1 308 ? 19.210 -5.596 7.630 1.00 93.62 308 ILE A C 1
ATOM 2412 O O . ILE A 1 308 ? 18.098 -5.628 8.146 1.00 93.62 308 ILE A O 1
ATOM 2416 N N . THR A 1 309 ? 20.209 -6.366 8.043 1.00 92.00 309 THR A N 1
ATOM 2417 C CA . THR A 1 309 ? 20.076 -7.361 9.115 1.00 92.00 309 THR A CA 1
ATOM 2418 C C . THR A 1 309 ? 21.144 -7.195 10.184 1.00 92.00 309 THR A C 1
ATOM 2420 O O . THR A 1 309 ? 22.278 -6.812 9.900 1.00 92.00 309 THR A O 1
ATOM 2423 N N . PHE A 1 310 ? 20.780 -7.542 11.415 1.00 89.88 310 PHE A N 1
ATOM 2424 C CA . PHE A 1 310 ? 21.624 -7.526 12.601 1.00 89.88 310 PHE A CA 1
ATOM 2425 C C . PHE A 1 310 ? 21.615 -8.918 13.221 1.00 89.88 310 PHE A C 1
ATOM 2427 O O . PHE A 1 310 ? 20.553 -9.483 13.487 1.00 89.88 310 PHE A O 1
ATOM 2434 N N . ASN A 1 311 ? 22.796 -9.490 13.431 1.00 83.75 311 ASN A N 1
ATOM 2435 C CA . ASN A 1 311 ? 22.948 -10.771 14.119 1.00 83.75 311 ASN A CA 1
ATOM 2436 C C . ASN A 1 311 ? 23.225 -10.558 15.621 1.00 83.75 311 ASN A C 1
ATOM 2438 O O . ASN A 1 311 ? 23.590 -9.463 16.038 1.00 83.75 311 ASN A O 1
ATOM 2442 N N . LYS A 1 312 ? 23.149 -11.624 16.429 1.00 71.62 312 LYS A N 1
ATOM 2443 C CA . LYS A 1 312 ? 23.509 -11.638 17.862 1.00 71.62 312 LYS A CA 1
ATOM 2444 C C . LYS A 1 312 ? 24.928 -11.143 18.161 1.00 71.62 312 LYS A C 1
ATOM 2446 O O . LYS A 1 312 ? 25.203 -10.742 19.282 1.00 71.62 312 LYS A O 1
ATOM 2451 N N . SER A 1 313 ? 25.829 -11.207 17.182 1.00 69.31 313 SER A N 1
ATOM 2452 C CA . SER A 1 313 ? 27.191 -10.666 17.249 1.00 69.31 313 SER A CA 1
ATOM 2453 C C . SER A 1 313 ? 27.279 -9.170 16.917 1.00 69.31 313 SER A C 1
ATOM 2455 O O . SER A 1 313 ? 28.383 -8.673 16.724 1.00 69.31 313 SER A O 1
ATOM 2457 N N . GLU A 1 314 ? 26.141 -8.485 16.759 1.00 63.78 314 GLU A N 1
ATOM 2458 C CA . GLU A 1 314 ? 26.006 -7.082 16.326 1.00 63.78 314 GLU A CA 1
ATOM 2459 C C . GLU A 1 314 ? 26.612 -6.775 14.944 1.00 63.78 314 GLU A C 1
ATOM 2461 O O . GLU A 1 314 ? 26.766 -5.620 14.548 1.00 63.78 314 GLU A O 1
ATOM 2466 N N . SER A 1 315 ? 26.925 -7.804 14.151 1.00 80.31 315 SER A N 1
ATOM 2467 C CA . SER A 1 315 ? 27.373 -7.614 12.774 1.00 80.31 315 SER A CA 1
ATOM 2468 C C . SER A 1 315 ? 26.189 -7.203 11.898 1.00 80.31 315 SER A C 1
ATOM 2470 O O . SER A 1 315 ? 25.264 -7.991 11.675 1.00 80.31 315 SER A O 1
ATOM 2472 N N . MET A 1 316 ? 26.230 -5.965 11.410 1.00 88.62 316 MET A N 1
ATOM 2473 C CA . MET A 1 316 ? 25.269 -5.438 10.447 1.00 88.62 316 MET A CA 1
ATOM 2474 C C . MET A 1 316 ? 25.623 -5.903 9.031 1.00 88.62 316 MET A C 1
ATOM 2476 O O . MET A 1 316 ? 26.756 -5.728 8.579 1.00 88.62 316 MET A O 1
ATOM 2480 N N . HIS A 1 317 ? 24.638 -6.427 8.307 1.00 89.81 317 HIS A N 1
ATOM 2481 C CA . HIS A 1 317 ? 24.749 -6.755 6.888 1.00 89.81 317 HIS A CA 1
ATOM 2482 C C . HIS A 1 317 ? 23.741 -5.942 6.082 1.00 89.81 317 HIS A C 1
ATOM 2484 O O . HIS A 1 317 ? 22.580 -5.826 6.463 1.00 89.81 317 HIS A O 1
ATOM 2490 N N . VAL A 1 318 ? 24.186 -5.398 4.948 1.00 91.94 318 VAL A N 1
ATOM 2491 C CA . VAL A 1 318 ? 23.334 -4.667 4.005 1.00 91.94 318 VAL A CA 1
ATOM 2492 C C . VAL A 1 318 ? 23.446 -5.340 2.647 1.00 91.94 318 VAL A C 1
ATOM 2494 O O . VAL A 1 318 ? 24.520 -5.361 2.050 1.00 91.94 318 VAL A O 1
ATOM 2497 N N . VAL A 1 319 ? 22.344 -5.912 2.164 1.00 90.50 319 VAL A N 1
ATOM 2498 C CA . VAL A 1 319 ? 22.314 -6.722 0.942 1.00 90.50 319 VAL A CA 1
ATOM 2499 C C . VAL A 1 319 ? 21.232 -6.223 -0.007 1.00 90.50 319 VAL A C 1
ATOM 2501 O O . VAL A 1 319 ? 20.116 -5.918 0.402 1.00 90.50 319 VAL A O 1
ATOM 2504 N N . ASN A 1 320 ? 21.535 -6.175 -1.303 1.00 90.44 320 ASN A N 1
ATOM 2505 C CA . ASN A 1 320 ? 20.516 -5.985 -2.329 1.00 90.44 320 ASN A CA 1
ATOM 2506 C C . ASN A 1 320 ? 19.822 -7.328 -2.607 1.00 90.44 320 ASN A C 1
ATOM 2508 O O . ASN A 1 320 ? 20.367 -8.170 -3.316 1.00 90.44 320 ASN A O 1
ATOM 2512 N N . ALA A 1 321 ? 18.641 -7.530 -2.028 1.00 88.38 321 ALA A N 1
ATOM 2513 C CA . ALA A 1 321 ? 17.883 -8.773 -2.145 1.00 88.38 321 ALA A CA 1
ATOM 2514 C C . ALA A 1 321 ? 17.190 -8.917 -3.510 1.00 88.38 321 ALA A C 1
ATOM 2516 O O . ALA A 1 321 ? 16.926 -10.028 -3.963 1.00 88.38 321 ALA A O 1
ATOM 2517 N N . SER A 1 322 ? 16.862 -7.804 -4.172 1.00 90.75 322 SER A N 1
ATOM 2518 C CA . SER A 1 322 ? 16.189 -7.824 -5.471 1.00 90.75 322 SER A CA 1
ATOM 2519 C C . SER A 1 322 ? 16.347 -6.495 -6.198 1.00 90.75 322 SER A C 1
ATOM 2521 O O . SER A 1 322 ? 16.255 -5.428 -5.595 1.00 90.75 322 SER A O 1
ATOM 2523 N N . GLN A 1 323 ? 16.505 -6.556 -7.519 1.00 93.38 323 GLN A N 1
ATOM 2524 C CA . GLN A 1 323 ? 16.535 -5.387 -8.390 1.00 93.38 323 GLN A CA 1
ATOM 2525 C C . GLN A 1 323 ? 15.722 -5.651 -9.659 1.00 93.38 323 GLN A C 1
ATOM 2527 O O . GLN A 1 323 ? 15.853 -6.717 -10.264 1.00 93.38 323 GLN A O 1
ATOM 2532 N N . THR A 1 324 ? 14.906 -4.680 -10.065 1.00 94.00 324 THR A N 1
ATOM 2533 C CA . THR A 1 324 ? 14.036 -4.781 -11.242 1.00 94.00 324 THR A CA 1
ATOM 2534 C C . THR A 1 324 ? 13.919 -3.423 -11.930 1.00 94.00 324 THR A C 1
ATOM 2536 O O . THR A 1 324 ? 13.768 -2.404 -11.260 1.00 94.00 324 THR A O 1
ATOM 2539 N N . ASP A 1 325 ? 13.951 -3.407 -13.261 1.00 94.00 325 ASP A N 1
ATOM 2540 C CA . ASP A 1 325 ? 13.685 -2.198 -14.040 1.00 94.00 325 ASP A CA 1
ATOM 2541 C C . ASP A 1 325 ? 12.183 -2.076 -14.330 1.00 94.00 325 ASP A C 1
ATOM 2543 O O . ASP A 1 325 ? 11.522 -3.043 -14.717 1.00 94.00 325 ASP A O 1
ATOM 2547 N N . ILE A 1 326 ? 11.647 -0.876 -14.133 1.00 94.31 326 ILE A N 1
ATOM 2548 C CA . ILE A 1 326 ? 10.242 -0.529 -14.300 1.00 94.31 326 ILE A CA 1
ATOM 2549 C C . ILE A 1 326 ? 10.137 0.575 -15.347 1.00 94.31 326 ILE A C 1
ATOM 2551 O O . ILE A 1 326 ? 10.658 1.676 -15.187 1.00 94.31 326 ILE A O 1
ATOM 2555 N N . VAL A 1 327 ? 9.399 0.285 -16.409 1.00 93.56 327 VAL A N 1
ATOM 2556 C CA . VAL A 1 327 ? 8.915 1.277 -17.365 1.00 93.56 327 VAL A CA 1
ATOM 2557 C C . VAL A 1 327 ? 7.600 1.866 -16.861 1.00 93.56 327 VAL A C 1
ATOM 2559 O O . VAL A 1 327 ? 6.628 1.130 -16.649 1.00 93.56 327 VAL A O 1
ATOM 2562 N N . GLN A 1 328 ? 7.581 3.186 -16.691 1.00 93.19 328 GLN A N 1
ATOM 2563 C CA . GLN A 1 328 ? 6.423 3.980 -16.296 1.00 93.19 328 GLN A CA 1
ATOM 2564 C C . GLN A 1 328 ? 6.031 4.919 -17.442 1.00 93.19 328 GLN A C 1
ATOM 2566 O O . GLN A 1 328 ? 6.880 5.540 -18.083 1.00 93.19 328 GLN A O 1
ATOM 2571 N N . LEU A 1 329 ? 4.730 5.015 -17.704 1.00 92.38 329 LEU A N 1
ATOM 2572 C CA . LEU A 1 329 ? 4.155 5.973 -18.643 1.00 92.38 329 LEU A CA 1
ATOM 2573 C C . LEU A 1 329 ? 3.437 7.068 -17.863 1.00 92.38 329 LEU A C 1
ATOM 2575 O O . LEU A 1 329 ? 2.762 6.771 -16.878 1.00 92.38 329 LEU A O 1
ATOM 2579 N N . CYS A 1 330 ? 3.585 8.314 -18.299 1.00 90.31 330 CYS A N 1
ATOM 2580 C CA . CYS A 1 330 ? 2.997 9.477 -17.651 1.00 90.31 330 CYS A CA 1
ATOM 2581 C C . CYS A 1 330 ? 2.352 10.419 -18.668 1.00 90.31 330 CYS A C 1
ATOM 2583 O O . CYS A 1 330 ? 2.965 10.730 -19.684 1.00 90.31 330 CYS A O 1
ATOM 2585 N N . ASP A 1 331 ? 1.173 10.942 -18.361 1.00 88.56 331 ASP A N 1
ATOM 2586 C CA . ASP A 1 331 ? 0.543 12.042 -19.091 1.00 88.56 331 ASP A CA 1
ATOM 2587 C C . ASP A 1 331 ? 0.166 13.138 -18.092 1.00 88.56 331 ASP A C 1
ATOM 2589 O O . ASP A 1 331 ? -0.496 12.875 -17.087 1.00 88.56 331 ASP A O 1
ATOM 2593 N N . GLU A 1 332 ? 0.654 14.354 -18.327 1.00 82.31 332 GLU A N 1
ATOM 2594 C CA . GLU A 1 332 ? 0.586 15.472 -17.377 1.00 82.31 332 GLU A CA 1
ATOM 2595 C C . GLU A 1 332 ? 1.065 15.103 -15.953 1.00 82.31 332 GLU A C 1
ATOM 2597 O O . GLU A 1 332 ? 2.266 14.970 -15.714 1.00 82.31 332 GLU A O 1
ATOM 2602 N N . ASN A 1 333 ? 0.136 14.958 -15.001 1.00 75.56 333 ASN A N 1
ATOM 2603 C CA . ASN A 1 333 ? 0.397 14.624 -13.595 1.00 75.56 333 ASN A CA 1
ATOM 2604 C C . ASN A 1 333 ? 0.112 13.156 -13.254 1.00 75.56 333 ASN A C 1
ATOM 2606 O O . ASN A 1 333 ? 0.277 12.749 -12.106 1.00 75.56 333 ASN A O 1
ATOM 2610 N N . GLU A 1 334 ? -0.331 12.372 -14.228 1.00 85.31 334 GLU A N 1
ATOM 2611 C CA . GLU A 1 334 ? -0.836 11.026 -14.023 1.00 85.31 334 GLU A CA 1
ATOM 2612 C C . GLU A 1 334 ? 0.156 10.013 -14.577 1.00 85.31 334 GLU A C 1
ATOM 2614 O O . GLU A 1 334 ? 0.458 10.023 -15.766 1.00 85.31 334 GLU A O 1
ATOM 2619 N N . CYS A 1 335 ? 0.647 9.115 -13.726 1.00 90.25 335 CYS A N 1
ATOM 2620 C CA . CYS A 1 335 ? 1.636 8.106 -14.095 1.00 90.25 335 CYS A CA 1
ATOM 2621 C C . CYS A 1 335 ? 1.154 6.693 -13.759 1.00 90.25 335 CYS A C 1
ATOM 2623 O O . CYS A 1 335 ? 0.545 6.474 -12.712 1.00 90.25 335 CYS A O 1
ATOM 2625 N N . GLN A 1 336 ? 1.492 5.712 -14.598 1.00 91.88 336 GLN A N 1
ATOM 2626 C CA . GLN A 1 336 ? 1.251 4.293 -14.342 1.00 91.88 336 GLN A CA 1
ATOM 2627 C C . GLN A 1 336 ? 2.510 3.457 -14.642 1.00 91.88 336 GLN A C 1
ATOM 2629 O O . GLN A 1 336 ? 3.074 3.585 -15.730 1.00 91.88 336 GLN A O 1
ATOM 2634 N N . PRO A 1 337 ? 2.952 2.590 -13.711 1.00 92.25 337 PRO A N 1
ATOM 2635 C CA . PRO A 1 337 ? 2.415 2.400 -12.355 1.00 92.25 337 PRO A CA 1
ATOM 2636 C C . PRO A 1 337 ? 2.589 3.641 -11.472 1.00 92.25 337 PRO A C 1
ATOM 2638 O O . PRO A 1 337 ? 3.618 4.305 -11.531 1.00 92.25 337 PRO A O 1
ATOM 2641 N N . HIS A 1 338 ? 1.592 3.964 -10.650 1.00 89.31 338 HIS A N 1
ATOM 2642 C CA . HIS A 1 338 ? 1.671 5.124 -9.763 1.00 89.31 338 HIS A CA 1
ATOM 2643 C C . HIS A 1 338 ? 2.388 4.766 -8.453 1.00 89.31 338 HIS A C 1
ATOM 2645 O O . HIS A 1 338 ? 2.155 3.694 -7.886 1.00 89.31 338 HIS A O 1
ATOM 2651 N N . LEU A 1 339 ? 3.220 5.681 -7.943 1.00 86.25 339 LEU A N 1
ATOM 2652 C CA . LEU A 1 339 ? 4.011 5.486 -6.721 1.00 86.25 339 LEU A CA 1
ATOM 2653 C C . LEU A 1 339 ? 3.138 5.171 -5.497 1.00 86.25 339 LEU A C 1
ATOM 2655 O O . LEU A 1 339 ? 3.477 4.297 -4.704 1.00 86.25 339 LEU A O 1
ATOM 2659 N N . SER A 1 340 ? 1.992 5.844 -5.359 1.00 81.44 340 SER A N 1
ATOM 2660 C CA . SER A 1 340 ? 1.101 5.680 -4.198 1.00 81.44 340 SER A CA 1
ATOM 2661 C C . SER A 1 340 ? 0.582 4.254 -4.012 1.00 81.44 340 SER A C 1
ATOM 2663 O O . SER A 1 340 ? 0.213 3.892 -2.901 1.00 81.44 340 SER A O 1
ATOM 2665 N N . PHE A 1 341 ? 0.555 3.439 -5.071 1.00 83.31 341 PHE A N 1
ATOM 2666 C CA . PHE A 1 341 ? 0.107 2.046 -4.988 1.00 83.31 341 PHE A CA 1
ATOM 2667 C C . PHE A 1 341 ? 1.222 1.092 -4.555 1.00 83.31 341 PHE A C 1
ATOM 2669 O O . PHE A 1 341 ? 0.957 -0.037 -4.152 1.00 83.31 341 PHE A O 1
ATOM 2676 N N . GLN A 1 342 ? 2.475 1.544 -4.567 1.00 83.38 342 GLN A N 1
ATOM 2677 C CA . GLN A 1 342 ? 3.629 0.716 -4.226 1.00 83.38 342 GLN A CA 1
ATOM 2678 C C . GLN A 1 342 ? 3.923 0.671 -2.727 1.00 83.38 342 GLN A C 1
ATOM 2680 O O . GLN A 1 342 ? 4.782 -0.090 -2.289 1.00 83.38 342 GLN A O 1
ATOM 2685 N N . THR A 1 343 ? 3.220 1.452 -1.917 1.00 72.25 343 THR A N 1
ATOM 2686 C CA . THR A 1 343 ? 3.466 1.556 -0.471 1.00 72.25 343 THR A CA 1
ATOM 2687 C C . THR A 1 343 ? 3.205 0.246 0.281 1.00 72.25 343 THR A C 1
ATOM 2689 O O . THR A 1 343 ? 3.853 0.001 1.291 1.00 72.25 343 THR A O 1
ATOM 2692 N N . GLN A 1 344 ? 2.339 -0.634 -0.240 1.00 73.56 344 GLN A N 1
ATOM 2693 C CA . GLN A 1 344 ? 2.067 -1.981 0.294 1.00 73.56 344 GLN A CA 1
ATOM 2694 C C . GLN A 1 344 ? 2.489 -3.095 -0.682 1.00 73.56 344 GLN A C 1
ATOM 2696 O O . GLN A 1 344 ? 1.790 -4.106 -0.845 1.00 73.56 344 GLN A O 1
ATOM 2701 N N . SER A 1 345 ? 3.602 -2.876 -1.391 1.00 86.62 345 SER A N 1
ATOM 2702 C CA . SER A 1 345 ? 4.083 -3.770 -2.454 1.00 86.62 345 SER A CA 1
ATOM 2703 C C . SER A 1 345 ? 5.147 -4.778 -2.050 1.00 86.62 345 SER A C 1
ATOM 2705 O O . SER A 1 345 ? 5.632 -5.527 -2.896 1.00 86.62 345 SER A O 1
ATOM 2707 N N . ALA A 1 346 ? 5.466 -4.845 -0.763 1.00 90.00 346 ALA A N 1
ATOM 2708 C CA . ALA A 1 346 ? 6.256 -5.912 -0.181 1.00 90.00 346 ALA A CA 1
ATOM 2709 C C . ALA A 1 346 ? 5.642 -6.327 1.158 1.00 90.00 346 ALA A C 1
ATOM 2711 O O . ALA A 1 346 ? 5.016 -5.511 1.834 1.00 90.00 346 ALA A O 1
ATOM 2712 N N . LEU A 1 347 ? 5.802 -7.594 1.520 1.00 87.75 347 LEU A N 1
ATOM 2713 C CA . LEU A 1 347 ? 5.488 -8.111 2.845 1.00 87.75 347 LEU A CA 1
ATOM 2714 C C . LEU A 1 347 ? 6.389 -9.301 3.161 1.00 87.75 347 LEU A C 1
ATOM 2716 O O . LEU A 1 347 ? 6.952 -9.932 2.264 1.00 87.75 347 LEU A O 1
ATOM 2720 N N . ILE A 1 348 ? 6.486 -9.588 4.452 1.00 87.62 348 ILE A N 1
ATOM 2721 C CA . ILE A 1 348 ? 7.197 -10.738 4.995 1.00 87.62 348 ILE A CA 1
ATOM 2722 C C . ILE A 1 348 ? 6.176 -11.628 5.680 1.00 87.62 348 ILE A C 1
ATOM 2724 O O . ILE A 1 348 ? 5.437 -11.140 6.545 1.00 87.62 348 ILE A O 1
ATOM 2728 N N . ALA A 1 349 ? 6.114 -12.884 5.255 1.00 86.88 349 ALA A N 1
ATOM 2729 C CA . ALA A 1 349 ? 5.203 -13.891 5.781 1.00 86.88 349 ALA A CA 1
ATOM 2730 C C . ALA A 1 349 ? 5.736 -15.295 5.481 1.00 86.88 349 ALA A C 1
ATOM 2732 O O . ALA A 1 349 ? 6.463 -15.481 4.512 1.00 86.88 349 ALA A O 1
ATOM 2733 N N . ASP A 1 350 ? 5.337 -16.270 6.289 1.00 85.62 350 ASP A N 1
ATOM 2734 C CA . ASP A 1 350 ? 5.490 -17.691 5.974 1.00 85.62 350 ASP A CA 1
ATOM 2735 C C . ASP A 1 350 ? 4.384 -18.090 4.985 1.00 85.62 350 ASP A C 1
ATOM 2737 O O . ASP A 1 350 ? 3.214 -18.221 5.360 1.00 85.62 350 ASP A O 1
ATOM 2741 N N . LEU A 1 351 ? 4.721 -18.162 3.693 1.00 84.94 351 LEU A N 1
ATOM 2742 C CA . LEU A 1 351 ? 3.721 -18.341 2.640 1.00 84.94 351 LEU A CA 1
ATOM 2743 C C . LEU A 1 351 ? 3.303 -19.805 2.474 1.00 84.94 351 LEU A C 1
ATOM 2745 O O . LEU A 1 351 ? 2.167 -20.082 2.078 1.00 84.94 351 LEU A O 1
ATOM 2749 N N . ASN A 1 352 ? 4.222 -20.734 2.731 1.00 79.62 352 ASN A N 1
ATOM 2750 C CA . ASN A 1 352 ? 4.036 -22.168 2.512 1.00 79.62 352 ASN A CA 1
ATOM 2751 C C . ASN A 1 352 ? 3.757 -22.952 3.812 1.00 79.62 352 ASN A C 1
ATOM 2753 O O . ASN A 1 352 ? 3.434 -24.139 3.734 1.00 79.62 352 ASN A O 1
ATOM 2757 N N . GLY A 1 353 ? 3.821 -22.301 4.975 1.00 79.69 353 GLY A N 1
ATOM 2758 C CA . GLY A 1 353 ? 3.574 -22.902 6.282 1.00 79.69 353 GLY A CA 1
ATOM 2759 C C . GLY A 1 353 ? 4.733 -23.758 6.796 1.00 79.69 353 GLY A C 1
ATOM 2760 O O . GLY A 1 353 ? 4.508 -24.613 7.655 1.00 79.69 353 GLY A O 1
ATOM 2761 N N . ASP A 1 354 ? 5.946 -23.595 6.259 1.00 82.81 354 ASP A N 1
ATOM 2762 C CA . ASP A 1 354 ? 7.129 -24.345 6.704 1.00 82.81 354 ASP A CA 1
ATOM 2763 C C . ASP A 1 354 ? 7.803 -23.728 7.945 1.00 82.81 354 ASP A C 1
ATOM 2765 O O . ASP A 1 354 ? 8.734 -24.297 8.528 1.00 82.81 354 ASP A O 1
ATOM 2769 N N . GLY A 1 355 ? 7.287 -22.589 8.406 1.00 82.69 355 GLY A N 1
ATOM 2770 C CA . GLY A 1 355 ? 7.771 -21.847 9.552 1.00 82.69 355 GLY A CA 1
ATOM 2771 C C . GLY A 1 355 ? 8.943 -20.918 9.244 1.00 82.69 355 GLY A C 1
ATOM 2772 O O . GLY A 1 355 ? 9.483 -20.354 10.197 1.00 82.69 355 GLY A O 1
ATOM 2773 N N . THR A 1 356 ? 9.379 -20.780 7.995 1.00 86.06 356 THR A N 1
ATOM 2774 C CA . THR A 1 356 ? 10.378 -19.791 7.576 1.00 86.06 356 THR A CA 1
ATOM 2775 C C . THR A 1 356 ? 9.705 -18.601 6.906 1.00 86.06 356 THR A C 1
ATOM 2777 O O . THR A 1 356 ? 8.631 -18.717 6.326 1.00 86.06 356 THR A O 1
ATOM 2780 N N . GLN A 1 357 ? 10.295 -17.415 7.041 1.00 88.81 357 GLN A N 1
ATOM 2781 C CA . GLN A 1 357 ? 9.716 -16.204 6.463 1.00 88.81 357 GLN A CA 1
ATOM 2782 C C . GLN A 1 357 ? 10.206 -15.943 5.031 1.00 88.81 357 GLN A C 1
ATOM 2784 O O . GLN A 1 357 ? 11.411 -15.842 4.772 1.00 88.81 357 GLN A O 1
ATOM 2789 N N . ASP A 1 358 ? 9.254 -15.736 4.122 1.00 89.94 358 ASP A N 1
ATOM 2790 C CA . ASP A 1 358 ? 9.473 -15.372 2.726 1.00 89.94 358 ASP A CA 1
ATOM 2791 C C . ASP A 1 358 ? 9.361 -13.858 2.505 1.00 89.94 358 ASP A C 1
ATOM 2793 O O . ASP A 1 358 ? 8.540 -13.166 3.113 1.00 89.94 358 ASP A O 1
ATOM 2797 N N . LEU A 1 359 ? 10.136 -13.346 1.548 1.00 91.75 359 LEU A N 1
ATOM 2798 C CA . LEU A 1 359 ? 9.913 -12.039 0.941 1.00 91.75 359 LEU A CA 1
ATOM 2799 C C . LEU A 1 359 ? 8.954 -12.179 -0.229 1.00 91.75 359 LEU A C 1
ATOM 2801 O O . LEU A 1 359 ? 9.306 -12.730 -1.272 1.00 91.75 359 LEU A O 1
ATOM 2805 N N . ILE A 1 360 ? 7.779 -11.578 -0.090 1.00 91.81 360 ILE A N 1
ATOM 2806 C CA . ILE A 1 360 ? 6.815 -11.446 -1.174 1.00 91.81 360 ILE A CA 1
ATOM 2807 C C . ILE A 1 360 ? 6.819 -9.992 -1.616 1.00 91.81 360 ILE A C 1
ATOM 2809 O O . ILE A 1 360 ? 6.527 -9.084 -0.840 1.00 91.81 360 ILE A O 1
ATOM 2813 N N . SER A 1 361 ? 7.141 -9.762 -2.881 1.00 92.19 361 SER A N 1
ATOM 2814 C CA . SER A 1 361 ? 7.131 -8.434 -3.487 1.00 92.19 361 SER A CA 1
ATOM 2815 C C . SER A 1 361 ? 6.329 -8.458 -4.774 1.00 92.19 361 SER A C 1
ATOM 2817 O O . SER A 1 361 ? 6.373 -9.438 -5.513 1.00 92.19 361 SER A O 1
ATOM 2819 N N . TYR A 1 362 ? 5.595 -7.389 -5.057 1.00 90.69 362 TYR A N 1
ATOM 2820 C CA . TYR A 1 362 ? 4.996 -7.194 -6.367 1.00 90.69 362 TYR A CA 1
ATOM 2821 C C . TYR A 1 362 ? 5.548 -5.937 -7.015 1.00 90.69 362 TYR A C 1
ATOM 2823 O O . TYR A 1 362 ? 5.908 -4.974 -6.336 1.00 90.69 362 TYR A O 1
ATOM 2831 N N . PHE A 1 363 ? 5.605 -5.955 -8.336 1.00 92.25 363 PHE A N 1
ATOM 2832 C CA . PHE A 1 363 ? 5.887 -4.779 -9.138 1.00 92.25 363 PHE A CA 1
ATOM 2833 C C . PHE A 1 363 ? 5.002 -4.791 -10.374 1.00 92.25 363 PHE A C 1
ATOM 2835 O O . PHE A 1 363 ? 4.487 -5.828 -10.801 1.00 92.25 363 PHE A O 1
ATOM 2842 N N . VAL A 1 364 ? 4.823 -3.610 -10.942 1.00 92.94 364 VAL A N 1
ATOM 2843 C CA . VAL A 1 364 ? 4.020 -3.399 -12.139 1.00 92.94 364 VAL A CA 1
ATOM 2844 C C . VAL A 1 364 ? 4.887 -2.653 -13.131 1.00 92.94 364 VAL A C 1
ATOM 2846 O O . VAL A 1 364 ? 5.639 -1.767 -12.740 1.00 92.94 364 VAL A O 1
ATOM 2849 N N . THR A 1 365 ? 4.826 -3.011 -14.406 1.00 94.50 365 THR A N 1
ATOM 2850 C CA . THR A 1 365 ? 5.618 -2.341 -15.433 1.00 94.50 365 THR A CA 1
ATOM 2851 C C . THR A 1 365 ? 4.973 -2.456 -16.804 1.00 94.50 365 THR A C 1
ATOM 2853 O O . THR A 1 365 ? 4.284 -3.430 -17.102 1.00 94.50 365 THR A O 1
ATOM 2856 N N . TYR A 1 366 ? 5.199 -1.457 -17.651 1.00 93.44 366 TYR A N 1
ATOM 2857 C CA . TYR A 1 366 ? 4.847 -1.559 -19.055 1.00 93.44 366 TYR A CA 1
ATOM 2858 C C . TYR A 1 366 ? 5.850 -2.402 -19.837 1.00 93.44 366 TYR A C 1
ATOM 2860 O O . TYR A 1 366 ? 7.064 -2.232 -19.725 1.00 93.44 366 TYR A O 1
ATOM 2868 N N . LYS A 1 367 ? 5.324 -3.269 -20.699 1.00 91.69 367 LYS A N 1
ATOM 2869 C CA . LYS A 1 367 ? 6.095 -4.057 -21.652 1.00 91.69 367 LYS A CA 1
ATOM 2870 C C . LYS A 1 367 ? 5.757 -3.714 -23.087 1.00 91.69 367 LYS A C 1
ATOM 2872 O O . LYS A 1 367 ? 4.605 -3.469 -23.441 1.00 91.69 367 LYS A O 1
ATOM 2877 N N . THR A 1 368 ? 6.794 -3.758 -23.904 1.00 86.12 368 THR A N 1
ATOM 2878 C CA . THR A 1 368 ? 6.755 -3.611 -25.356 1.00 86.12 368 THR A CA 1
ATOM 2879 C C . THR A 1 368 ? 6.886 -4.991 -26.013 1.00 86.12 368 THR A C 1
ATOM 2881 O O . THR A 1 368 ? 7.324 -5.954 -25.378 1.00 86.12 368 THR A O 1
ATOM 2884 N N . ASN A 1 369 ? 6.568 -5.097 -27.306 1.00 77.25 369 ASN A N 1
ATOM 2885 C CA . ASN A 1 369 ? 6.752 -6.323 -28.094 1.00 77.25 369 ASN A CA 1
ATOM 2886 C C . ASN A 1 369 ? 8.236 -6.563 -28.447 1.00 77.25 369 ASN A C 1
ATOM 2888 O O . ASN A 1 369 ? 8.601 -6.589 -29.619 1.00 77.25 369 ASN A O 1
ATOM 2892 N N . ASN A 1 370 ? 9.093 -6.720 -27.433 1.00 68.12 370 ASN A N 1
ATOM 2893 C CA . ASN A 1 370 ? 10.545 -6.944 -27.537 1.00 68.12 370 ASN A CA 1
ATOM 2894 C C . ASN A 1 370 ? 11.361 -5.785 -28.144 1.00 68.12 370 ASN A C 1
ATOM 2896 O O . ASN A 1 370 ? 12.525 -5.965 -28.501 1.00 68.12 370 ASN A O 1
ATOM 2900 N N . GLU A 1 371 ? 10.787 -4.588 -28.239 1.00 73.44 371 GLU A N 1
ATOM 2901 C CA . GLU A 1 371 ? 11.535 -3.378 -28.584 1.00 73.44 371 GLU A CA 1
ATOM 2902 C C . GLU A 1 371 ? 12.051 -2.709 -27.314 1.00 73.44 371 GLU A C 1
ATOM 2904 O O . GLU A 1 371 ? 11.313 -2.558 -26.346 1.00 73.44 371 GLU A O 1
ATOM 2909 N N . ASP A 1 372 ? 13.295 -2.245 -27.310 1.00 81.62 372 ASP A N 1
ATOM 2910 C CA . ASP A 1 372 ? 13.772 -1.376 -26.234 1.00 81.62 372 ASP A CA 1
ATOM 2911 C C . ASP A 1 372 ? 12.797 -0.182 -26.075 1.00 81.62 372 ASP A C 1
ATOM 2913 O O . ASP A 1 372 ? 12.578 0.548 -27.054 1.00 81.62 372 ASP A O 1
ATOM 2917 N N . PRO A 1 373 ? 12.196 0.037 -24.884 1.00 81.12 373 PRO A N 1
ATOM 2918 C CA . PRO A 1 373 ? 11.286 1.155 -24.635 1.00 81.12 373 PRO A CA 1
ATOM 2919 C C . PRO A 1 373 ? 11.890 2.503 -25.051 1.00 81.12 373 PRO A C 1
ATOM 2921 O O . PRO A 1 373 ? 11.176 3.398 -25.509 1.00 81.12 373 PRO A O 1
ATOM 2924 N N . LEU A 1 374 ? 13.221 2.641 -24.987 1.00 81.38 374 LEU A N 1
ATOM 2925 C CA . LEU A 1 374 ? 13.965 3.824 -25.416 1.00 81.38 374 LEU A CA 1
ATOM 2926 C C . LEU A 1 374 ? 14.099 3.978 -26.937 1.00 81.38 374 LEU A C 1
ATOM 2928 O O . LEU A 1 374 ? 14.404 5.080 -27.391 1.00 81.38 374 LEU A O 1
ATOM 2932 N N . ARG A 1 375 ? 13.714 2.992 -27.750 1.00 79.00 375 ARG A N 1
ATOM 2933 C CA . ARG A 1 375 ? 13.696 3.076 -29.228 1.00 79.00 375 ARG A CA 1
ATOM 2934 C C . ARG A 1 375 ? 12.327 3.395 -29.841 1.00 79.00 375 ARG A C 1
ATOM 2936 O O . ARG A 1 375 ? 12.254 3.796 -30.999 1.00 79.00 375 ARG A O 1
ATOM 2943 N N . VAL A 1 376 ? 11.245 3.281 -29.071 1.00 78.94 376 VAL A N 1
ATOM 2944 C CA . VAL A 1 376 ? 9.872 3.554 -29.539 1.00 78.94 376 VAL A CA 1
ATOM 2945 C C . VAL A 1 376 ? 9.607 5.055 -29.707 1.00 78.94 376 VAL A C 1
ATOM 2947 O O . VAL A 1 376 ? 9.567 5.770 -28.715 1.00 78.94 376 VAL A O 1
ATOM 2950 N N . ASN A 1 377 ? 9.389 5.546 -30.927 1.00 75.12 377 ASN A N 1
ATOM 2951 C CA . ASN A 1 377 ? 9.243 6.995 -31.179 1.00 75.12 377 ASN A CA 1
ATOM 2952 C C . ASN A 1 377 ? 7.861 7.404 -31.712 1.00 75.12 377 ASN A C 1
ATOM 2954 O O . ASN A 1 377 ? 7.586 8.589 -31.873 1.00 75.12 377 ASN A O 1
ATOM 2958 N N . LYS A 1 378 ? 6.987 6.436 -32.008 1.00 79.38 378 LYS A N 1
ATOM 2959 C CA . LYS A 1 378 ? 5.634 6.687 -32.518 1.00 79.38 378 LYS A CA 1
ATOM 2960 C C . LYS A 1 378 ? 4.611 6.448 -31.414 1.00 79.38 378 LYS A C 1
ATOM 2962 O O . LYS A 1 378 ? 4.562 5.360 -30.852 1.00 79.38 378 LYS A O 1
ATOM 2967 N N . GLU A 1 379 ? 3.746 7.425 -31.169 1.00 78.44 379 GLU A N 1
ATOM 2968 C CA . GLU A 1 379 ? 2.648 7.323 -30.191 1.00 78.44 379 GLU A CA 1
ATOM 2969 C C . GLU A 1 379 ? 1.698 6.162 -30.489 1.00 78.44 379 GLU A C 1
ATOM 2971 O O . GLU A 1 379 ? 1.288 5.440 -29.583 1.00 78.44 379 GLU A O 1
ATOM 2976 N N . ALA A 1 380 ? 1.444 5.886 -31.772 1.00 80.06 380 ALA A N 1
ATOM 2977 C CA . ALA A 1 380 ? 0.665 4.726 -32.194 1.00 80.06 380 ALA A CA 1
ATOM 2978 C C . ALA A 1 380 ? 1.215 3.391 -31.653 1.00 80.06 380 ALA A C 1
ATOM 2980 O O . ALA A 1 380 ? 0.439 2.457 -31.467 1.00 80.06 380 ALA A O 1
ATOM 2981 N N . SER A 1 381 ? 2.518 3.297 -31.364 1.00 82.94 381 SER A N 1
ATOM 2982 C CA . SER A 1 381 ? 3.131 2.088 -30.811 1.00 82.94 381 SER A CA 1
ATOM 2983 C C . SER A 1 381 ? 2.750 1.837 -29.352 1.00 82.94 381 SER A C 1
ATOM 2985 O O . SER A 1 381 ? 2.716 0.675 -28.956 1.00 82.94 381 SER A O 1
ATOM 2987 N N . ILE A 1 382 ? 2.412 2.877 -28.570 1.00 85.00 382 ILE A N 1
ATOM 2988 C CA . ILE A 1 382 ? 1.965 2.737 -27.169 1.00 85.00 382 ILE A CA 1
ATOM 2989 C C . ILE A 1 382 ? 0.716 1.858 -27.099 1.00 85.00 382 ILE A C 1
ATOM 2991 O O . ILE A 1 382 ? 0.574 1.083 -26.162 1.00 85.00 382 ILE A O 1
ATOM 2995 N N . LYS A 1 383 ? -0.157 1.900 -28.117 1.00 85.06 383 LYS A N 1
ATOM 2996 C CA . LYS A 1 383 ? -1.387 1.086 -28.187 1.00 85.06 383 LYS A CA 1
ATOM 2997 C C . LYS A 1 383 ? -1.140 -0.423 -28.099 1.00 85.06 383 LYS A C 1
ATOM 2999 O O . LYS A 1 383 ? -2.056 -1.151 -27.742 1.00 85.06 383 LYS A O 1
ATOM 3004 N N . ASN A 1 384 ? 0.077 -0.876 -28.395 1.00 87.62 384 ASN A N 1
ATOM 3005 C CA . ASN A 1 384 ? 0.464 -2.285 -28.334 1.00 87.62 384 ASN A CA 1
ATOM 3006 C C . ASN A 1 384 ? 1.193 -2.653 -27.034 1.00 87.62 384 ASN A C 1
ATOM 3008 O O . ASN A 1 384 ? 1.645 -3.785 -26.893 1.00 87.62 384 ASN A O 1
ATOM 3012 N N . TRP A 1 385 ? 1.371 -1.703 -26.115 1.00 90.94 385 TRP A N 1
ATOM 3013 C CA . TRP A 1 385 ? 2.048 -1.954 -24.851 1.00 90.94 385 TRP A CA 1
ATOM 3014 C C . TRP A 1 385 ? 1.104 -2.659 -23.888 1.00 90.94 385 TRP A C 1
ATOM 3016 O O . TRP A 1 385 ? -0.110 -2.462 -23.929 1.00 90.94 385 TRP A O 1
ATOM 3026 N N . ILE A 1 386 ? 1.669 -3.481 -23.014 1.00 91.06 386 ILE A N 1
ATOM 3027 C CA . ILE A 1 386 ? 0.912 -4.260 -22.037 1.00 91.06 386 ILE A CA 1
ATOM 3028 C C . ILE A 1 386 ? 1.382 -3.848 -20.650 1.00 91.06 386 ILE A C 1
ATOM 3030 O O . ILE A 1 386 ? 2.584 -3.847 -20.378 1.00 91.06 386 ILE A O 1
ATOM 3034 N N . LEU A 1 387 ? 0.441 -3.503 -19.773 1.00 92.00 387 LEU A N 1
ATOM 3035 C CA . LEU A 1 387 ? 0.731 -3.354 -18.355 1.00 92.00 387 LEU A CA 1
ATOM 3036 C C . LEU A 1 387 ? 0.810 -4.747 -17.731 1.00 92.00 387 LEU A C 1
ATOM 3038 O O . LEU A 1 387 ? -0.172 -5.484 -17.709 1.00 92.00 387 LEU A O 1
ATOM 3042 N N . GLU A 1 388 ? 1.978 -5.108 -17.221 1.00 91.50 388 GLU A N 1
ATOM 3043 C CA . GLU A 1 388 ? 2.214 -6.400 -16.594 1.00 91.50 388 GLU A CA 1
ATOM 3044 C C . GLU A 1 388 ? 2.404 -6.215 -15.088 1.00 91.50 388 GLU A C 1
ATOM 3046 O O . GLU A 1 388 ? 3.186 -5.373 -14.649 1.00 91.50 388 GLU A O 1
ATOM 3051 N N . SER A 1 389 ? 1.700 -7.024 -14.299 1.00 90.56 389 SER A N 1
ATOM 3052 C CA . SER A 1 389 ? 1.896 -7.122 -12.852 1.00 90.56 389 SER A CA 1
ATOM 3053 C C . SER A 1 389 ? 2.572 -8.448 -12.532 1.00 90.56 389 SER A C 1
ATOM 3055 O O . SER A 1 389 ? 2.165 -9.489 -13.047 1.00 90.56 389 SER A O 1
ATOM 3057 N N . ARG A 1 390 ? 3.608 -8.426 -11.693 1.00 91.06 390 ARG A N 1
ATOM 3058 C CA . ARG A 1 390 ? 4.346 -9.622 -11.281 1.00 91.06 390 ARG A CA 1
ATOM 3059 C C . ARG A 1 390 ? 4.465 -9.681 -9.775 1.00 91.06 390 ARG A C 1
ATOM 3061 O O . ARG A 1 390 ? 4.820 -8.688 -9.149 1.00 91.06 390 ARG A O 1
ATOM 3068 N N . VAL A 1 391 ? 4.245 -10.869 -9.229 1.00 90.50 391 VAL A N 1
ATOM 3069 C CA . VAL A 1 391 ? 4.590 -11.218 -7.852 1.00 90.50 391 VAL A CA 1
ATOM 3070 C C . VAL A 1 391 ? 5.872 -12.045 -7.884 1.00 90.50 391 VAL A C 1
ATOM 3072 O O . VAL A 1 391 ? 6.020 -12.948 -8.706 1.00 90.50 391 VAL A O 1
ATOM 3075 N N . ARG A 1 392 ? 6.811 -11.722 -7.000 1.00 90.88 392 ARG A N 1
ATOM 3076 C CA . ARG A 1 392 ? 8.053 -12.455 -6.770 1.00 90.88 392 ARG A CA 1
ATOM 3077 C C . ARG A 1 392 ? 8.093 -12.888 -5.312 1.00 90.88 392 ARG A C 1
ATOM 3079 O O . ARG A 1 392 ? 7.932 -12.053 -4.423 1.00 90.88 392 ARG A O 1
ATOM 3086 N N . VAL A 1 393 ? 8.354 -14.171 -5.104 1.00 90.00 393 VAL A N 1
ATOM 3087 C CA . VAL A 1 393 ? 8.577 -14.772 -3.789 1.00 90.00 393 VAL A CA 1
ATOM 3088 C C . VAL A 1 393 ? 10.041 -15.188 -3.703 1.00 90.00 393 VAL A C 1
ATOM 3090 O O . VAL A 1 393 ? 10.566 -15.784 -4.643 1.00 90.00 393 VAL A O 1
ATOM 3093 N N . VAL A 1 394 ? 10.703 -14.828 -2.609 1.00 89.19 394 VAL A N 1
ATOM 3094 C CA . VAL A 1 394 ? 12.078 -15.225 -2.287 1.00 89.19 394 VAL A CA 1
ATOM 3095 C C . VAL A 1 394 ? 12.057 -15.854 -0.901 1.00 89.19 394 VAL A C 1
ATOM 3097 O O . VAL A 1 394 ? 11.551 -15.224 0.025 1.00 89.19 394 VAL A O 1
ATOM 3100 N N . GLN A 1 395 ? 12.627 -17.052 -0.754 1.00 88.44 395 GLN A N 1
ATOM 3101 C CA . GLN A 1 395 ? 12.731 -17.765 0.526 1.00 88.44 395 GLN A CA 1
ATOM 3102 C C . GLN A 1 395 ? 13.768 -17.098 1.436 1.00 88.44 395 GLN A C 1
ATOM 3104 O O . GLN A 1 395 ? 14.895 -17.565 1.591 1.00 88.44 395 GLN A O 1
ATOM 3109 N N . LEU A 1 396 ? 13.407 -15.935 1.974 1.00 88.06 396 LEU A N 1
ATOM 3110 C CA . LEU A 1 396 ? 14.351 -14.970 2.521 1.00 88.06 396 LEU A CA 1
ATOM 3111 C C . LEU A 1 396 ? 15.127 -15.530 3.717 1.00 88.06 396 LEU A C 1
ATOM 3113 O O . LEU A 1 396 ? 16.355 -15.465 3.723 1.00 88.06 396 LEU A O 1
ATOM 3117 N N . GLU A 1 397 ? 14.432 -16.089 4.711 1.00 87.12 397 GLU A N 1
ATOM 3118 C CA . GLU A 1 397 ? 15.079 -16.637 5.909 1.00 87.12 397 GLU A CA 1
ATOM 3119 C C . GLU A 1 397 ? 15.926 -17.878 5.581 1.00 87.12 397 GLU A C 1
ATOM 3121 O O . GLU A 1 397 ? 17.055 -18.003 6.061 1.00 87.12 397 GLU A O 1
ATOM 3126 N N . ALA A 1 398 ? 15.430 -18.764 4.712 1.00 84.25 398 ALA A N 1
ATOM 3127 C CA . ALA A 1 398 ? 16.141 -19.981 4.319 1.00 84.25 398 ALA A CA 1
ATOM 3128 C C . ALA A 1 398 ? 17.403 -19.694 3.479 1.00 84.25 398 ALA A C 1
ATOM 3130 O O . ALA A 1 398 ? 18.410 -20.398 3.592 1.00 84.25 398 ALA A O 1
ATOM 3131 N N . GLU A 1 399 ? 17.386 -18.645 2.652 1.00 84.25 399 GLU A N 1
ATOM 3132 C CA . GLU A 1 399 ? 18.480 -18.303 1.733 1.00 84.25 399 GLU A CA 1
ATOM 3133 C C . GLU A 1 399 ? 19.420 -17.203 2.240 1.00 84.25 399 GLU A C 1
ATOM 3135 O O . GLU A 1 399 ? 20.361 -16.819 1.542 1.00 84.25 399 GLU A O 1
ATOM 3140 N N . LEU A 1 400 ? 19.229 -16.731 3.474 1.00 83.81 400 LEU A N 1
ATOM 3141 C CA . LEU A 1 400 ? 19.974 -15.605 4.037 1.00 83.81 400 LEU A CA 1
ATOM 3142 C C . LEU A 1 400 ? 21.502 -15.796 4.003 1.00 83.81 400 LEU A C 1
ATOM 3144 O O . LEU A 1 400 ? 22.250 -14.859 3.731 1.00 83.81 400 LEU A O 1
ATOM 3148 N N . HIS A 1 401 ? 21.974 -17.027 4.209 1.00 79.50 401 HIS A N 1
ATOM 3149 C CA . HIS A 1 401 ? 23.395 -17.371 4.122 1.00 79.50 401 HIS A CA 1
ATOM 3150 C C . HIS A 1 401 ? 23.974 -17.122 2.718 1.00 79.50 401 HIS A C 1
ATOM 3152 O O . HIS A 1 401 ? 25.053 -16.543 2.592 1.00 79.50 401 HIS A O 1
ATOM 3158 N N . LYS A 1 402 ? 23.233 -17.474 1.657 1.00 79.19 402 LYS A N 1
ATOM 3159 C CA . LYS A 1 402 ? 23.649 -17.249 0.262 1.00 79.19 402 LYS A CA 1
ATOM 3160 C C . LYS A 1 402 ? 23.758 -15.756 -0.039 1.00 79.19 402 LYS A C 1
ATOM 3162 O O . LYS A 1 402 ? 24.669 -15.332 -0.746 1.00 79.19 402 LYS A O 1
ATOM 3167 N N . LEU A 1 403 ? 22.841 -14.963 0.520 1.00 72.25 403 LEU A N 1
ATOM 3168 C CA . LEU A 1 403 ? 22.839 -13.507 0.384 1.00 72.25 403 LEU A CA 1
ATOM 3169 C C . LEU A 1 403 ? 24.083 -12.875 1.025 1.00 72.25 403 LEU A C 1
ATOM 3171 O O . LEU A 1 403 ? 24.681 -11.980 0.431 1.00 72.25 403 LEU A O 1
ATOM 3175 N N . TYR A 1 404 ? 24.521 -13.364 2.187 1.00 78.50 404 TYR A N 1
ATOM 3176 C CA . TYR A 1 404 ? 25.752 -12.884 2.826 1.00 78.50 404 TYR A CA 1
ATOM 3177 C C . TYR A 1 404 ? 27.015 -13.290 2.061 1.00 78.50 404 TYR A C 1
ATOM 3179 O O . TYR A 1 404 ? 27.917 -12.469 1.894 1.00 78.50 404 TYR A O 1
ATOM 3187 N N . GLU A 1 405 ? 27.077 -14.522 1.550 1.00 73.56 405 GLU A N 1
ATOM 3188 C CA . GLU A 1 405 ? 28.208 -14.988 0.735 1.00 73.56 405 GLU A CA 1
ATOM 3189 C C . GLU A 1 405 ? 28.356 -14.226 -0.586 1.00 73.56 405 GLU A C 1
ATOM 3191 O O . GLU A 1 405 ? 29.471 -14.029 -1.070 1.00 73.56 405 GLU A O 1
ATOM 3196 N N . ALA A 1 406 ? 27.245 -13.800 -1.189 1.00 66.25 406 ALA A N 1
ATOM 3197 C CA . ALA A 1 406 ? 27.273 -13.009 -2.415 1.00 66.25 406 ALA A CA 1
ATOM 3198 C C . ALA A 1 406 ? 27.903 -11.623 -2.196 1.00 66.25 406 ALA A C 1
ATOM 3200 O O . ALA A 1 406 ? 28.549 -11.098 -3.100 1.00 66.25 406 ALA A O 1
ATOM 3201 N N . VAL A 1 407 ? 27.744 -11.048 -0.999 1.00 62.41 407 VAL A N 1
ATOM 3202 C CA . VAL A 1 407 ? 28.317 -9.743 -0.642 1.00 62.41 407 VAL A CA 1
ATOM 3203 C C . VAL A 1 407 ? 29.772 -9.857 -0.193 1.00 62.41 407 VAL A C 1
ATOM 3205 O O . VAL A 1 407 ? 30.539 -8.951 -0.469 1.00 62.41 407 VAL A O 1
ATOM 3208 N N . SER A 1 408 ? 30.192 -10.959 0.439 1.00 60.53 408 SER A N 1
ATOM 3209 C CA . SER A 1 408 ? 31.587 -11.127 0.888 1.00 60.53 408 SER A CA 1
ATOM 3210 C C . SER A 1 408 ? 32.589 -11.438 -0.233 1.00 60.53 408 SER A C 1
ATOM 3212 O O . SER A 1 408 ? 33.798 -11.399 -0.005 1.00 60.53 408 SER A O 1
ATOM 3214 N N . LYS A 1 409 ? 32.106 -11.765 -1.438 1.00 50.03 409 LYS A N 1
ATOM 3215 C CA . LYS A 1 409 ? 32.927 -12.039 -2.633 1.00 50.03 409 LYS A CA 1
ATOM 3216 C C . LYS A 1 409 ? 33.196 -10.799 -3.500 1.00 50.03 409 LYS A C 1
ATOM 3218 O O . LYS A 1 409 ? 33.870 -10.919 -4.526 1.00 50.03 409 LYS A O 1
ATOM 3223 N N . HIS A 1 410 ? 32.694 -9.636 -3.098 1.00 39.59 410 HIS A N 1
ATOM 3224 C CA . HIS A 1 410 ? 32.893 -8.336 -3.740 1.00 39.59 410 HIS A CA 1
ATOM 3225 C C . HIS A 1 410 ? 33.318 -7.301 -2.703 1.00 39.59 410 HIS A C 1
ATOM 3227 O O . HIS A 1 410 ? 33.917 -6.291 -3.134 1.00 39.59 410 HIS A O 1
#

Sequence (410 aa):
MHVVGGNLITILHNARWGVALPHFSPGGGVIALLGKNGDEVYWVALSVMPRYIDCSILDLVVNNAKACLIIGENGYMSALNSVAGLIIWKITAKDSPQPQNVDVPISIPDVDGDGHLELVTLSRYGKGKHRVAIISGRTGEVIKQPLLDPDCDLVFNLTYDYNTATVLYDCSPAYPFPAPTVKKLKLKDHLNIKEPPRNEMSRVMIPDDEKMRFIEGNNSAGEHKVMYSNTGRCPDDCFVSINVTDCQNKTIWSYHMDKTYVMNPIPLHFKHSITGFLLKLWQWHTPPQGKKIGSVRLELIKERIVLITFNKSESMHVVNASQTDIVQLCDENECQPHLSFQTQSALIADLNGDGTQDLISYFVTYKTNNEDPLRVNKEASIKNWILESRVRVVQLEAELHKLYEAVSKH

Foldseek 3Di:
DDADPLKDKDFDAADPFAAGDPVAANQGFMWIARLVPRHTQDTDHDNFNWQDKAQQLPFLCAVNARWIWTAGAQGWIFTARPRNRDTQEIQDCPPDHGARDKDDWDWDPDQPPPRGIWTWIWGHRAFLFIWIFIARSHHRYGPDTDTDGSQQRDKADWDADLVQQKIWIWGFGDPPDDDTDIDIDRVVVVGVGDNDDPCPVVVPPNPVVNVVCVVQDLADWPQKGKDKDWDDDPQPWIKIKIFMAGNVRDTPDIDIDTSKDKARWGWDQWPQRK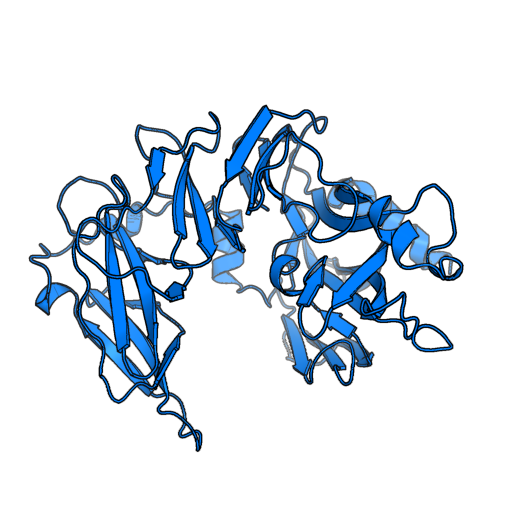TWIKIKMKHWDQDPVQDDQDQKTKIKIKIWIWIWIQHPVRDIDIFGPDIDIAIWIDHDHDIPVDPSSQNPFWDWDDSPPPRAIKIKGKDKHKDAPPDDPVPDRHNVRRNNIGIDMDIDIDSCRVCVVVRRVVVVVD

pLDDT: mean 82.81, std 13.46, range [35.56, 96.81]

InterPro domains:
  IPR011047 Quinoprotein alcohol dehydrogenase-like superfamily [SSF50998] (25-287)
  IPR045232 Protein FAM234 [PTHR21419] (27-279)
  IPR055409 FAM234A/B, beta-propeller [PF23727] (26-145)